Protein AF-0000000078602078 (afdb_homodimer)

Secondary structure (DSSP, 8-state):
-----------------------------------------PPPPHHHHHHHHHHHHHHHHT----S-TTGGGHHHHHHHHHHHSPTTHHHHHHHHHHH--SHHHHHHHHHHHIIIIIHHHHHHHHHTTSPPPTHHHHGGGSSSSTTSS----S-HHHHHHHHHHHTTTB-TTT-PEEHHHHHHTT--TT--EE-EEEEESS----HHHHHHHHHH-HHHHHTT--TTTTTSGGGEEEEEHHHHHHHHTTSEEEEE----S-TT-GGGTTEEEEEE-TTS-GGGGGGS-TTSEEE----GGGTTSPPPPHHHHHHHHHHHHHHHHHSHHHHHHHHHHHHHHHHHHHTT--TTS-S-HHHHHHHHHHHHHH-/-----------------------------------------PPPPHHHHHHHHHHHHHHHHT----S-TTGGGHHHHHHHHHHHSPTTHHHHHHHHHHH--SHHHHHHHHHHHIIIIIHHHHHHHHHTTSPPPTHHHHGGGSSSSTTSS----S-HHHHHHHHHHHTTTB-TTT-PEEHHHHHHTT--TT--EE-EEEEESS----HHHHHHHHHH-HHHHHTT--TTTTTSGGGEEEEEHHHHHHHHTTSEEEEE----S-TT-GGGTTEEEEEE-TTS-GGGGGGS-TTSEEE----GGGTTSPPPPHHHHHHHHHHHHHHHHHSHHHHHHHHHHHHHHHHHHHTT--TTS-S-HHHHHHHHHHHHHH-

Nearest PDB structures (foldseek):
  5go3-assembly2_B  TM=4.013E-01  e=8.119E+00  Vibrio cholerae O1 biovar El Tor str. N16961
  4u03-assembly1_A  TM=3.955E-01  e=9.983E+00  Vibrio cholerae O1 biovar El Tor str. N16961
  4u03-assembly2_B  TM=3.468E-01  e=9.263E+00  Vibrio cholerae O1 biovar El Tor str. N16961
  4u0m-assembly2_B  TM=3.435E-01  e=9.743E+00  Vibrio cholerae O1 biovar El Tor str. N16961

Solvent-accessible surface area (backbone atoms only — not comparable to full-atom values): 40020 Å² total; per-residue (Å²): 135,81,79,81,81,78,80,78,75,76,73,72,74,76,76,74,72,73,76,72,71,73,69,69,75,67,71,68,76,72,69,75,68,70,65,72,73,74,71,69,51,61,72,66,56,72,68,56,40,52,50,46,48,50,51,20,49,53,52,47,68,66,58,72,91,77,85,52,87,69,51,87,38,36,49,46,35,53,50,26,43,51,70,45,41,45,84,15,7,20,50,43,52,24,48,56,43,58,67,30,85,46,61,69,49,39,49,47,55,43,47,47,47,42,56,28,35,53,46,21,57,48,43,37,39,51,38,74,30,47,29,61,64,71,65,52,59,74,52,39,75,54,77,75,42,62,68,38,34,59,67,79,60,36,36,60,37,62,24,28,51,47,18,26,48,23,39,64,38,18,17,65,64,64,59,34,26,22,39,70,57,38,54,72,68,66,54,59,82,91,60,56,35,30,58,58,38,56,34,62,48,54,74,75,47,21,70,68,25,46,56,50,42,35,49,41,32,46,58,37,49,74,67,54,70,38,84,86,43,42,51,35,39,36,27,30,39,31,21,34,51,66,54,36,54,31,41,30,67,42,24,33,37,43,36,64,55,79,72,69,82,70,81,81,63,75,86,49,79,38,31,24,37,62,43,73,44,92,79,42,39,59,86,53,57,82,56,46,44,87,83,41,51,37,68,68,62,65,23,87,91,19,71,87,54,59,64,57,42,64,44,39,33,39,50,42,24,32,46,25,50,26,29,66,68,23,49,52,47,59,53,49,52,51,46,49,52,50,26,52,30,41,56,17,38,48,74,60,47,47,86,80,65,72,47,63,52,60,59,45,41,56,30,40,43,52,51,30,35,24,44,134,86,79,81,83,79,75,80,78,73,79,78,77,78,76,78,74,70,80,72,72,74,69,68,74,67,71,68,74,73,70,75,67,71,67,70,72,74,73,71,53,61,71,65,56,71,70,56,39,53,51,46,49,50,52,21,49,53,52,46,67,66,57,72,92,78,86,52,87,69,51,89,39,38,49,46,35,55,51,26,42,50,70,44,40,45,84,16,8,19,50,43,53,23,49,54,44,59,67,31,85,46,62,70,49,39,50,48,56,42,47,47,47,42,57,28,37,52,45,23,58,48,44,38,38,51,38,76,33,45,29,56,65,71,66,52,58,73,52,39,77,55,76,76,42,63,68,40,36,57,68,78,60,39,32,61,37,61,22,28,51,46,18,26,48,23,39,63,39,18,17,64,64,62,60,33,25,24,37,69,58,37,54,74,67,65,53,58,83,92,61,57,34,30,59,57,38,56,35,62,49,53,76,80,46,22,70,67,25,47,56,49,42,34,50,40,32,43,56,37,49,73,67,55,70,38,84,87,43,42,49,34,39,36,28,30,39,32,23,33,50,66,54,35,53,32,42,30,66,43,23,34,36,44,36,65,54,77,71,68,82,70,82,80,63,73,83,48,81,40,33,24,38,62,42,73,44,91,80,42,37,60,85,53,58,82,55,47,44,87,85,40,50,37,68,69,61,66,24,88,90,19,72,88,54,61,65,55,42,64,44,38,34,38,49,41,25,33,48,25,50,27,28,66,69,23,48,53,47,59,54,49,52,50,47,50,52,50,28,51,31,41,57,16,40,49,75,58,46,48,86,79,66,73,48,64,51,62,60,46,42,56,32,38,42,50,49,33,37,30,48

Radius of gyration: 33.33 Å; Cα contacts (8 Å, |Δi|>4): 1086; chains: 2; bounding box: 91×101×117 Å

InterPro domains:
  IPR003615 HNH nuclease [PF13391] (208-255)

Organism: Penicillium oxalicum (strain 114-2 / CGMCC 5302) (NCBI:txid933388)

pLDDT: mean 71.24, std 26.93, range [19.41, 98.25]

Structure (mmCIF, N/CA/C/O backbone):
data_AF-0000000078602078-model_v1
#
loop_
_entity.id
_entity.type
_entity.pdbx_description
1 polymer 'HNH nuclease domain-containing protein'
#
loop_
_atom_site.group_PDB
_atom_site.id
_atom_site.type_symbol
_atom_site.label_atom_id
_atom_site.label_alt_id
_atom_site.label_comp_id
_atom_site.label_asym_id
_atom_site.label_entity_id
_atom_site.label_seq_id
_atom_site.pdbx_PDB_ins_code
_atom_site.Cartn_x
_atom_site.Cartn_y
_atom_site.Cartn_z
_atom_site.occupancy
_atom_site.B_iso_or_equiv
_atom_site.auth_seq_id
_atom_site.auth_comp_id
_atom_site.auth_asym_id
_atom_site.auth_atom_id
_atom_site.pdbx_PDB_model_num
ATOM 1 N N . MET A 1 1 ? -62.125 31.766 -83.75 1 25.16 1 MET A N 1
ATOM 2 C CA . MET A 1 1 ? -61.906 30.328 -83.875 1 25.16 1 MET A CA 1
ATOM 3 C C . MET A 1 1 ? -60.531 29.969 -83.312 1 25.16 1 MET A C 1
ATOM 5 O O . MET A 1 1 ? -59.5 30.344 -83.875 1 25.16 1 MET A O 1
ATOM 9 N N . ALA A 1 2 ? -60.406 29.859 -82 1 29.45 2 ALA A N 1
ATOM 10 C CA . ALA A 1 2 ? -59.281 30.141 -81.062 1 29.45 2 ALA A CA 1
ATOM 11 C C . ALA A 1 2 ? -58.281 28.969 -81.062 1 29.45 2 ALA A C 1
ATOM 13 O O . ALA A 1 2 ? -58.688 27.812 -80.938 1 29.45 2 ALA A O 1
ATOM 14 N N . PRO A 1 3 ? -57.125 29.078 -81.812 1 31.28 3 PRO A N 1
ATOM 15 C CA . PRO A 1 3 ? -56.344 27.906 -82.188 1 31.28 3 PRO A CA 1
ATOM 16 C C . PRO A 1 3 ? -55.719 27.156 -81.062 1 31.28 3 PRO A C 1
ATOM 18 O O . PRO A 1 3 ? -55.375 27.766 -80 1 31.28 3 PRO A O 1
ATOM 21 N N . PRO A 1 4 ? -56 25.781 -80.812 1 28.52 4 PRO A N 1
ATOM 22 C CA . PRO A 1 4 ? -55.812 24.969 -79.562 1 28.52 4 PRO A CA 1
ATOM 23 C C . PRO A 1 4 ? -54.344 24.641 -79.312 1 28.52 4 PRO A C 1
ATOM 25 O O . PRO A 1 4 ? -53.594 24.297 -80.188 1 28.52 4 PRO A O 1
ATOM 28 N N . LYS A 1 5 ? -53.75 25.5 -78.5 1 25.48 5 LYS A N 1
ATOM 29 C CA . LYS A 1 5 ? -52.312 25.531 -78.25 1 25.48 5 LYS A CA 1
ATOM 30 C C . LYS A 1 5 ? -51.781 24.141 -77.875 1 25.48 5 LYS A C 1
ATOM 32 O O . LYS A 1 5 ? -52.406 23.422 -77.062 1 25.48 5 LYS A O 1
ATOM 37 N N . ARG A 1 6 ? -50.844 23.562 -78.625 1 21.42 6 ARG A N 1
ATOM 38 C CA . ARG A 1 6 ? -50.125 22.312 -78.812 1 21.42 6 ARG A CA 1
ATOM 39 C C . ARG A 1 6 ? -49.344 21.906 -77.562 1 21.42 6 ARG A C 1
ATOM 41 O O . ARG A 1 6 ? -48.594 22.703 -77 1 21.42 6 ARG A O 1
ATOM 48 N N . ARG A 1 7 ? -49.812 20.906 -76.75 1 21.89 7 ARG A N 1
ATOM 49 C CA . ARG A 1 7 ? -49.406 20.328 -75.5 1 21.89 7 ARG A CA 1
ATOM 50 C C . ARG A 1 7 ? -48 19.734 -75.562 1 21.89 7 ARG A C 1
ATOM 52 O O . ARG A 1 7 ? -47.719 18.891 -76.375 1 21.89 7 ARG A O 1
ATOM 59 N N . ALA A 1 8 ? -46.938 20.656 -75.375 1 23.25 8 ALA A N 1
ATOM 60 C CA . ALA A 1 8 ? -45.531 20.375 -75.562 1 23.25 8 ALA A CA 1
ATOM 61 C C . ALA A 1 8 ? -45.125 19.094 -74.812 1 23.25 8 ALA A C 1
ATOM 63 O O . ALA A 1 8 ? -45.375 18.969 -73.625 1 23.25 8 ALA A O 1
ATOM 64 N N . SER A 1 9 ? -45.125 17.859 -75.375 1 21.34 9 SER A N 1
ATOM 65 C CA . SER A 1 9 ? -44.969 16.469 -74.938 1 21.34 9 SER A CA 1
ATOM 66 C C . SER A 1 9 ? -43.562 16.25 -74.375 1 21.34 9 SER A C 1
ATOM 68 O O . SER A 1 9 ? -42.781 15.445 -74.875 1 21.34 9 SER A O 1
ATOM 70 N N . SER A 1 10 ? -43.094 17.25 -73.562 1 23.72 10 SER A N 1
ATOM 71 C CA . SER A 1 10 ? -41.656 17.156 -73.25 1 23.72 10 SER A CA 1
ATOM 72 C C . SER A 1 10 ? -41.281 15.781 -72.75 1 23.72 10 SER A C 1
ATOM 74 O O . SER A 1 10 ? -41.938 15.281 -71.812 1 23.72 10 SER A O 1
ATOM 76 N N . LEU A 1 11 ? -40.844 14.945 -73.562 1 22.59 11 LEU A N 1
ATOM 77 C CA . LEU A 1 11 ? -40.375 13.57 -73.438 1 22.59 11 LEU A CA 1
ATOM 78 C C . LEU A 1 11 ? -39.406 13.414 -72.25 1 22.59 11 LEU A C 1
ATOM 80 O O . LEU A 1 11 ? -38.438 14.156 -72.125 1 22.59 11 LEU A O 1
ATOM 84 N N . ALA A 1 12 ? -39.969 13.047 -71.125 1 25.66 12 ALA A N 1
ATOM 85 C CA . ALA A 1 12 ? -39.406 12.797 -69.812 1 25.66 12 ALA A CA 1
ATOM 86 C C . ALA A 1 12 ? -38.25 11.82 -69.875 1 25.66 12 ALA A C 1
ATOM 88 O O . ALA A 1 12 ? -38.344 10.75 -70.5 1 25.66 12 ALA A O 1
ATOM 89 N N . PRO A 1 13 ? -37 12.359 -70.125 1 25.62 13 PRO A N 1
ATOM 90 C CA . PRO A 1 13 ? -35.938 11.398 -70.438 1 25.62 13 PRO A CA 1
ATOM 91 C C . PRO A 1 13 ? -35.938 10.188 -69.562 1 25.62 13 PRO A C 1
ATOM 93 O O 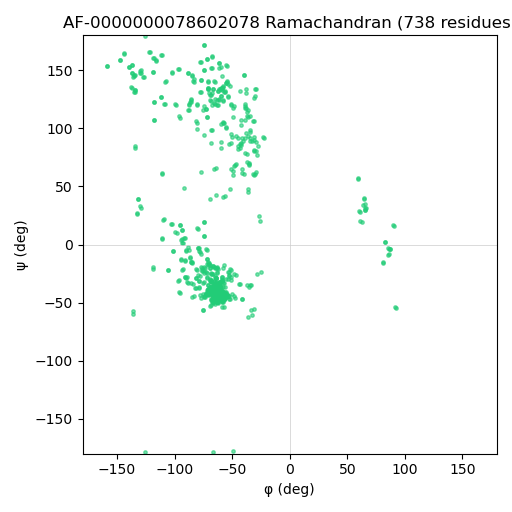. PRO A 1 13 ? -36.438 10.266 -68.438 1 25.62 13 PRO A O 1
ATOM 96 N N . PRO A 1 14 ? -35.844 9.008 -70.125 1 23.95 14 PRO A N 1
ATOM 97 C CA . PRO A 1 14 ? -36 7.684 -69.5 1 23.95 14 PRO A CA 1
ATOM 98 C C . PRO A 1 14 ? -35.156 7.492 -68.25 1 23.95 14 PRO A C 1
ATOM 100 O O . PRO A 1 14 ? -34.125 8.156 -68.062 1 23.95 14 PRO A O 1
ATOM 103 N N . LEU A 1 15 ? -35.812 7.223 -67.188 1 25.17 15 LEU A N 1
ATOM 104 C CA . LEU A 1 15 ? -35.375 6.902 -65.812 1 25.17 15 LEU A CA 1
ATOM 105 C C . LEU A 1 15 ? -34.312 5.824 -65.812 1 25.17 15 LEU A C 1
ATOM 107 O O . LEU A 1 15 ? -34.531 4.699 -66.25 1 25.17 15 LEU A O 1
ATOM 111 N N . ARG A 1 16 ? -33.188 6.195 -66.438 1 20.62 16 ARG A N 1
ATOM 112 C CA . ARG A 1 16 ? -32.188 5.129 -66.5 1 20.62 16 ARG A CA 1
ATOM 113 C C . ARG A 1 16 ? -32.188 4.309 -65.188 1 20.62 16 ARG A C 1
ATOM 115 O O . ARG A 1 16 ? -32.031 4.855 -64.125 1 20.62 16 ARG A O 1
ATOM 122 N N . ARG A 1 17 ? -32.875 3.23 -65.188 1 20.97 17 ARG A N 1
ATOM 123 C CA . ARG A 1 17 ? -32.969 2.227 -64.125 1 20.97 17 ARG A CA 1
ATOM 124 C C . ARG A 1 17 ? -31.594 1.78 -63.656 1 20.97 17 ARG A C 1
ATOM 126 O O . ARG A 1 17 ? -30.797 1.249 -64.438 1 20.97 17 ARG A O 1
ATOM 133 N N . SER A 1 18 ? -30.828 2.67 -63.062 1 23.03 18 SER A N 1
ATOM 134 C CA . SER A 1 18 ? -29.516 2.223 -62.656 1 23.03 18 SER A CA 1
ATOM 135 C C . SER A 1 18 ? -29.562 0.832 -62.031 1 23.03 18 SER A C 1
ATOM 137 O O . SER A 1 18 ? -30.469 0.529 -61.25 1 23.03 18 SER A O 1
ATOM 139 N N . ARG A 1 19 ? -29.156 -0.185 -62.781 1 24.73 19 ARG A N 1
ATOM 140 C CA . ARG A 1 19 ? -29.016 -1.59 -62.406 1 24.73 19 ARG A CA 1
ATOM 141 C C . ARG A 1 19 ? -28.469 -1.731 -61 1 24.7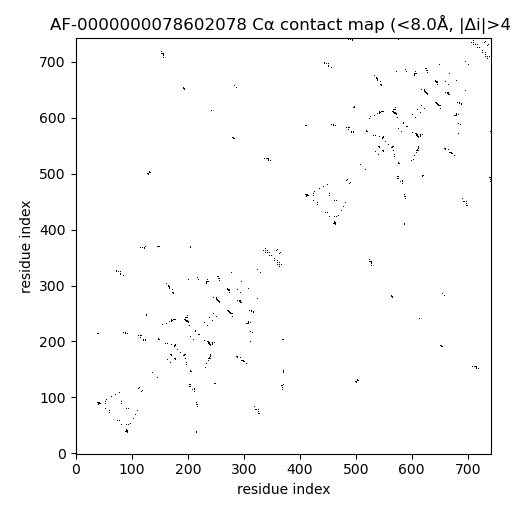3 19 ARG A C 1
ATOM 143 O O . ARG A 1 19 ? -27.375 -1.236 -60.688 1 24.73 19 ARG A O 1
ATOM 150 N N . ARG A 1 20 ? -29.359 -1.807 -60.062 1 22.91 20 ARG A N 1
ATOM 151 C CA . ARG A 1 20 ? -29.125 -2.219 -58.688 1 22.91 20 ARG A CA 1
ATOM 152 C C . ARG A 1 20 ? -28.188 -3.41 -58.625 1 22.91 20 ARG A C 1
ATOM 154 O O . ARG A 1 20 ? -28.516 -4.508 -59.062 1 22.91 20 ARG A O 1
ATOM 161 N N . LEU A 1 21 ? -26.906 -3.197 -59.062 1 25.98 21 LEU A N 1
ATOM 162 C CA . LEU A 1 21 ? -25.984 -4.316 -58.938 1 25.98 21 LEU A CA 1
ATOM 163 C C . LEU A 1 21 ? -26.266 -5.117 -57.656 1 25.98 21 LEU A C 1
ATOM 165 O O . LEU A 1 21 ? -26.406 -4.543 -56.562 1 25.98 21 LEU A O 1
ATOM 169 N N . GLN A 1 22 ? -27.062 -6.121 -57.812 1 24.55 22 GLN A N 1
ATOM 170 C CA . GLN A 1 22 ? -27.328 -7.121 -56.781 1 24.55 22 GLN A CA 1
ATOM 171 C C . GLN A 1 22 ? -26.047 -7.473 -56.031 1 24.55 22 GLN A C 1
ATOM 173 O O . GLN A 1 22 ? -25.109 -8.016 -56.594 1 24.55 22 GLN A O 1
ATOM 178 N N . GLU A 1 23 ? -25.484 -6.445 -55.406 1 28.34 23 GLU A N 1
ATOM 179 C CA . GLU A 1 23 ? -24.297 -6.859 -54.625 1 28.34 23 GLU A CA 1
ATOM 180 C C . GLU A 1 23 ? -24.547 -8.18 -53.906 1 28.34 23 GLU A C 1
ATOM 182 O O . GLU A 1 23 ? -25.547 -8.328 -53.219 1 28.34 23 GLU A O 1
ATOM 187 N N . THR A 1 24 ? -24.188 -9.297 -54.562 1 28.84 24 THR A N 1
ATOM 188 C CA . THR A 1 24 ? -24.219 -10.617 -53.938 1 28.84 24 THR A CA 1
ATOM 189 C C . THR A 1 24 ? -23.812 -10.539 -52.469 1 28.84 24 THR A C 1
ATOM 191 O O . THR A 1 24 ? -22.828 -9.891 -52.125 1 28.84 24 THR A O 1
ATOM 194 N N . PRO A 1 25 ? -24.828 -10.75 -51.594 1 29.7 25 PRO A N 1
ATOM 195 C CA . PRO A 1 25 ? -24.484 -10.695 -50.188 1 29.7 25 PRO A CA 1
ATOM 196 C C . PRO A 1 25 ? -23.188 -11.422 -49.844 1 29.7 25 PRO A C 1
ATOM 198 O O . PRO A 1 25 ? -22.984 -12.555 -50.281 1 29.7 25 PRO A O 1
ATOM 201 N N . GLN A 1 26 ? -22.031 -10.773 -50.031 1 31.09 26 GLN A N 1
ATOM 202 C CA . GLN A 1 26 ? -20.828 -11.484 -49.594 1 31.09 26 GLN A CA 1
ATOM 203 C C . GLN A 1 26 ? -21.109 -12.312 -48.344 1 31.09 26 GLN A C 1
ATOM 205 O O . GLN A 1 26 ? -21.859 -11.875 -47.469 1 31.09 26 GLN A O 1
ATOM 210 N N . PRO A 1 27 ? -21.094 -13.688 -48.562 1 31.02 27 PRO A N 1
ATOM 211 C CA . PRO A 1 27 ? -21.406 -14.453 -47.344 1 31.02 27 PRO A CA 1
ATOM 212 C C . PRO A 1 27 ? -20.781 -13.859 -46.094 1 31.02 27 PRO A C 1
ATOM 214 O O . PRO A 1 27 ? -19.781 -13.148 -46.156 1 31.02 27 PRO A O 1
ATOM 217 N N . PRO A 1 28 ? -21.641 -13.508 -45.125 1 30.27 28 PRO A N 1
ATOM 218 C CA . PRO A 1 28 ? -21.047 -12.906 -43.906 1 30.27 28 PRO A CA 1
ATOM 219 C C . PRO A 1 28 ? -19.703 -13.539 -43.562 1 30.27 28 PRO A C 1
ATOM 221 O O . PRO A 1 28 ? -19.438 -14.688 -43.906 1 30.27 28 PRO A O 1
ATOM 224 N N . PRO A 1 29 ? -18.641 -12.719 -43.625 1 28.22 29 PRO A N 1
ATOM 225 C CA . PRO A 1 29 ? -17.375 -13.367 -43.25 1 28.22 29 PRO A CA 1
ATOM 226 C C . PRO A 1 29 ? -17.578 -14.461 -42.188 1 28.22 29 PRO A C 1
ATOM 228 O O . PRO A 1 29 ? -18.469 -14.352 -41.344 1 28.22 29 PRO A O 1
ATOM 231 N N . GLN A 1 30 ? -17.469 -15.711 -42.625 1 26.81 30 GLN A N 1
ATOM 232 C CA . GLN A 1 30 ? -17.406 -16.797 -41.688 1 26.81 30 GLN A CA 1
ATOM 233 C C . GLN A 1 30 ? -16.734 -16.359 -40.375 1 26.81 30 GLN A C 1
ATOM 235 O O . GLN A 1 30 ? -15.617 -15.828 -40.406 1 26.81 30 GLN A O 1
ATOM 240 N N . GLN A 1 31 ? -17.531 -15.906 -39.531 1 26.69 31 GLN A N 1
ATOM 241 C CA . GLN A 1 31 ? -17.016 -15.766 -38.188 1 26.69 31 GLN A CA 1
ATOM 242 C C . GLN A 1 31 ? -16.047 -16.891 -37.844 1 26.69 31 GLN A C 1
ATOM 244 O O . GLN A 1 31 ? -16.422 -18.062 -37.812 1 26.69 31 GLN A O 1
ATOM 249 N N . LEU A 1 32 ? -14.883 -16.844 -38.5 1 27.38 32 LEU A N 1
ATOM 250 C CA . LEU A 1 32 ? -13.891 -17.75 -37.938 1 27.38 32 LEU A CA 1
ATOM 251 C C . LEU A 1 32 ? -14.094 -17.938 -36.438 1 27.38 32 LEU A C 1
ATOM 253 O O . LEU A 1 32 ? -13.828 -17.016 -35.656 1 27.38 32 LEU A O 1
ATOM 257 N N . GLY A 1 33 ? -15.211 -18.438 -36.094 1 27.08 33 GLY A N 1
ATOM 258 C CA . GLY A 1 33 ? -15.32 -19.047 -34.75 1 27.08 33 GLY A CA 1
ATOM 259 C C . GLY A 1 33 ? -14.055 -19.766 -34.344 1 27.08 33 GLY A C 1
ATOM 260 O O . GLY A 1 33 ? -13.844 -20.922 -34.719 1 27.08 33 GLY A O 1
ATOM 261 N N . ARG A 1 34 ? -12.93 -19.125 -34.562 1 30.48 34 ARG A N 1
ATOM 262 C CA . ARG A 1 34 ? -11.742 -19.797 -34.031 1 30.48 34 ARG A CA 1
ATOM 263 C C . ARG A 1 34 ? -12.039 -20.5 -32.719 1 30.48 34 ARG A C 1
ATOM 265 O O . ARG A 1 34 ? -12.281 -19.859 -31.703 1 30.48 34 ARG A O 1
ATOM 272 N N . GLY A 1 35 ? -12.805 -21.547 -32.812 1 28.14 35 GLY A N 1
ATOM 273 C CA . GLY A 1 35 ? -12.875 -22.484 -31.703 1 28.14 35 GLY A CA 1
ATOM 274 C C . GLY A 1 35 ? -11.594 -22.531 -30.891 1 28.14 35 GLY A C 1
ATOM 275 O O . GLY A 1 35 ? -10.5 -22.672 -31.453 1 28.14 35 GLY A O 1
ATOM 276 N N . LEU A 1 36 ? -11.492 -21.688 -29.922 1 32.31 36 LEU A N 1
ATOM 277 C CA . LEU A 1 36 ? -10.469 -21.906 -28.922 1 32.31 36 LEU A CA 1
ATOM 278 C C . LEU A 1 36 ? -10.156 -23.391 -28.781 1 32.31 36 LEU A C 1
ATOM 280 O O . LEU A 1 36 ? -11.047 -24.203 -28.516 1 32.31 36 LEU A O 1
ATOM 284 N N . SER A 1 37 ? -9.414 -23.984 -29.672 1 31.77 37 SER A N 1
ATOM 285 C CA . SER A 1 37 ? -8.961 -25.359 -29.469 1 31.77 37 SER A CA 1
ATOM 286 C C . SER A 1 37 ? -8.945 -25.734 -27.984 1 31.77 37 SER A C 1
ATOM 288 O O . SER A 1 37 ? -8.375 -25 -27.172 1 31.77 37 SER A O 1
ATOM 290 N N . ILE A 1 38 ? -9.961 -26.297 -27.438 1 37.53 38 ILE A N 1
ATOM 291 C CA . ILE A 1 38 ? -10.062 -26.953 -26.141 1 37.53 38 ILE A CA 1
ATOM 292 C C . ILE A 1 38 ? -8.734 -27.594 -25.766 1 37.53 38 ILE A C 1
ATOM 294 O O . ILE A 1 38 ? -8.32 -28.578 -26.391 1 37.53 38 ILE A O 1
ATOM 298 N N . MET A 1 39 ? -7.691 -26.922 -25.656 1 40.38 39 MET A N 1
ATOM 299 C CA . MET A 1 39 ? -6.488 -27.562 -25.109 1 40.38 39 MET A CA 1
ATOM 300 C C . MET A 1 39 ? -6.848 -28.641 -24.094 1 40.38 39 MET A C 1
ATOM 302 O O . MET A 1 39 ? -7.609 -28.391 -23.156 1 40.38 39 MET A O 1
ATOM 306 N N . SER A 1 40 ? -6.984 -29.844 -24.469 1 44.31 40 SER A N 1
ATOM 307 C CA . SER A 1 40 ? -7.316 -31.047 -23.703 1 44.31 40 SER A CA 1
ATOM 308 C C . SER A 1 40 ? -6.645 -31.047 -22.344 1 44.31 40 SER A C 1
ATOM 310 O O . SER A 1 40 ? -5.418 -30.969 -22.25 1 44.31 40 SER A O 1
ATOM 312 N N . THR A 1 41 ? -7.078 -30.391 -21.375 1 55.75 41 THR A N 1
ATOM 313 C CA . THR A 1 41 ? -6.68 -30.531 -19.969 1 55.75 41 THR A CA 1
ATOM 314 C C . THR A 1 41 ? -6.918 -31.953 -19.484 1 55.75 41 THR A C 1
ATOM 316 O O . THR A 1 41 ? -7.457 -32.156 -18.406 1 55.75 41 THR A O 1
ATOM 319 N N . ASP A 1 42 ? -6.625 -33.062 -20.312 1 59.06 42 ASP A N 1
ATOM 320 C CA . ASP A 1 42 ? -6.863 -34.469 -19.922 1 59.06 42 ASP A CA 1
ATOM 321 C C . ASP A 1 42 ? -5.965 -34.875 -18.766 1 59.06 42 ASP A C 1
ATOM 323 O O . ASP A 1 42 ? -4.762 -34.594 -18.781 1 59.06 42 ASP A O 1
ATOM 327 N N . THR A 1 43 ? -6.539 -35.312 -17.656 1 69.12 43 THR A N 1
ATOM 328 C CA . THR A 1 43 ? -5.852 -35.875 -16.516 1 69.12 43 THR A CA 1
ATOM 329 C C . THR A 1 43 ? -5.289 -37.25 -16.859 1 69.12 43 THR A C 1
ATOM 331 O O . THR A 1 43 ? -5.855 -37.969 -17.688 1 69.12 43 THR A O 1
ATOM 334 N N . GLU A 1 44 ? -4.059 -37.469 -16.578 1 74.69 44 GLU A N 1
ATOM 335 C CA . GLU A 1 44 ? -3.416 -38.75 -16.797 1 74.69 44 GLU A CA 1
ATOM 336 C C . GLU A 1 44 ? -3.406 -39.594 -15.508 1 74.69 44 GLU A C 1
ATOM 338 O O . GLU A 1 44 ? -3.504 -39.031 -14.414 1 74.69 44 GLU A O 1
ATOM 343 N N . THR A 1 45 ? -3.42 -40.875 -15.672 1 83.25 45 THR A N 1
ATOM 344 C CA . THR A 1 45 ? -3.195 -41.75 -14.523 1 83.25 45 THR A CA 1
ATOM 345 C C . THR A 1 45 ? -1.884 -41.406 -13.828 1 83.25 45 THR A C 1
ATOM 347 O O . THR A 1 45 ? -0.984 -40.844 -14.438 1 83.25 45 THR A O 1
ATOM 350 N N . PRO A 1 46 ? -1.837 -41.719 -12.586 1 86.31 46 PRO A N 1
ATOM 351 C CA . PRO A 1 46 ? -0.621 -41.406 -11.836 1 86.31 46 PRO A CA 1
ATOM 352 C C . PRO A 1 46 ? 0.639 -41.969 -12.477 1 86.31 46 PRO A C 1
ATOM 354 O O . PRO A 1 46 ? 1.695 -41.344 -12.453 1 86.31 46 PRO A O 1
ATOM 357 N N . GLU A 1 47 ? 0.589 -43.156 -12.945 1 87.06 47 GLU A N 1
ATOM 358 C CA . GLU A 1 47 ? 1.75 -43.781 -13.586 1 87.06 47 GLU A CA 1
ATOM 359 C C . GLU A 1 47 ? 2.131 -43.031 -14.867 1 87.06 47 GLU A C 1
ATOM 361 O O . GLU A 1 47 ? 3.311 -42.781 -15.117 1 87.06 47 GLU A O 1
ATOM 366 N N . LYS A 1 48 ? 1.167 -42.75 -15.656 1 92.25 48 LYS A N 1
ATOM 367 C CA . LYS A 1 48 ? 1.407 -42 -16.891 1 92.25 48 LYS A CA 1
ATOM 368 C C . LYS A 1 48 ? 1.959 -40.625 -16.609 1 92.25 48 LYS A C 1
ATOM 370 O O . LYS A 1 48 ? 2.822 -40.125 -17.344 1 92.25 48 LYS A O 1
ATOM 375 N N . TRP A 1 49 ? 1.477 -40.062 -15.523 1 94.19 49 TRP A N 1
ATOM 376 C CA . TRP A 1 49 ? 1.961 -38.719 -15.141 1 94.19 49 TRP A CA 1
ATOM 377 C C . TRP A 1 49 ? 3.438 -38.781 -14.758 1 94.19 49 TRP A C 1
ATOM 379 O O . TRP A 1 49 ? 4.223 -37.938 -15.18 1 94.19 49 TRP A O 1
ATOM 389 N N . LYS A 1 50 ? 3.824 -39.75 -13.984 1 95.06 50 LYS A N 1
ATOM 390 C CA . LYS A 1 50 ? 5.219 -39.906 -13.57 1 95.06 50 LYS A CA 1
ATOM 391 C C . LYS A 1 50 ? 6.145 -40 -14.781 1 95.06 50 LYS A C 1
ATOM 393 O O . LYS A 1 50 ? 7.207 -39.375 -14.805 1 95.06 50 LYS A O 1
ATOM 398 N N . THR A 1 51 ? 5.672 -40.75 -15.711 1 95.81 51 THR A N 1
ATOM 399 C CA . THR A 1 51 ? 6.457 -40.906 -16.922 1 95.81 51 THR A CA 1
ATOM 400 C C . THR A 1 51 ? 6.527 -39.594 -17.703 1 95.81 51 THR A C 1
ATOM 402 O O . THR A 1 51 ? 7.602 -39.188 -18.172 1 95.81 51 THR A O 1
ATOM 405 N N . LEU A 1 52 ? 5.348 -39.031 -17.875 1 96.25 52 LEU A N 1
ATOM 406 C CA . LEU A 1 52 ? 5.262 -37.75 -18.594 1 96.25 52 LEU A CA 1
ATOM 407 C C . LEU A 1 52 ? 6.125 -36.688 -17.938 1 96.25 52 LEU A C 1
ATOM 409 O O . LEU A 1 52 ? 6.867 -35.969 -18.609 1 96.25 52 LEU A O 1
ATOM 413 N N . ALA A 1 53 ? 6.035 -36.562 -16.641 1 97.44 53 ALA A N 1
ATOM 414 C CA . ALA A 1 53 ? 6.793 -35.594 -15.867 1 97.44 53 ALA A CA 1
ATOM 415 C C . ALA A 1 53 ? 8.289 -35.875 -15.945 1 97.44 53 ALA A C 1
ATOM 417 O O . ALA A 1 53 ? 9.102 -34.938 -16.078 1 97.44 53 ALA A O 1
ATOM 418 N N . GLY A 1 54 ? 8.633 -37.125 -15.789 1 97.31 54 GLY A N 1
ATOM 419 C CA . GLY A 1 54 ? 10.023 -37.531 -15.898 1 97.31 54 GLY A CA 1
ATOM 420 C C . GLY A 1 54 ? 10.648 -37.156 -17.234 1 97.31 54 GLY A C 1
ATOM 421 O O . GLY A 1 54 ? 11.766 -36.625 -17.281 1 97.31 54 GLY A O 1
ATOM 422 N N . ALA A 1 55 ? 9.938 -37.438 -18.281 1 97.56 55 ALA A N 1
ATOM 423 C CA . ALA A 1 55 ? 10.414 -37.125 -19.625 1 97.56 55 ALA A CA 1
ATOM 424 C C . ALA A 1 55 ? 10.594 -35.594 -19.781 1 97.56 55 ALA A C 1
ATOM 426 O O . ALA A 1 55 ? 11.555 -35.156 -20.406 1 97.56 55 ALA A O 1
ATOM 427 N N . ALA A 1 56 ? 9.648 -34.844 -19.266 1 98 56 ALA A N 1
ATOM 428 C CA . ALA A 1 56 ? 9.727 -33.375 -19.344 1 98 56 ALA A CA 1
ATOM 429 C C . ALA A 1 56 ? 10.953 -32.844 -18.609 1 98 56 ALA A C 1
ATOM 431 O O . ALA A 1 56 ? 11.656 -31.969 -19.094 1 98 56 ALA A O 1
ATOM 432 N N . LYS A 1 57 ? 11.227 -33.406 -17.438 1 97.75 57 LYS A N 1
ATOM 433 C CA . LYS A 1 57 ? 12.375 -32.969 -16.641 1 97.75 57 LYS A CA 1
ATOM 434 C C . LYS A 1 57 ? 13.688 -33.312 -17.344 1 97.75 57 LYS A C 1
ATOM 436 O O . LYS A 1 57 ? 14.641 -32.531 -17.281 1 97.75 57 LYS A O 1
ATOM 441 N N . VAL A 1 58 ? 13.719 -34.438 -17.969 1 97.69 58 VAL A N 1
ATOM 442 C CA . VAL A 1 58 ? 14.906 -34.812 -18.734 1 97.69 58 VAL A CA 1
ATOM 443 C C . VAL A 1 58 ? 15.109 -33.844 -19.891 1 97.69 58 VAL A C 1
ATOM 445 O O . VAL A 1 58 ? 16.234 -33.406 -20.141 1 97.69 58 VAL A O 1
ATOM 448 N N . ARG A 1 59 ? 14.008 -33.562 -20.562 1 97.75 59 ARG A N 1
ATOM 449 C CA . ARG A 1 59 ? 14.086 -32.625 -21.688 1 97.75 59 ARG A CA 1
ATOM 450 C C . ARG A 1 59 ? 14.586 -31.266 -21.203 1 97.75 59 ARG A C 1
ATOM 452 O O . ARG A 1 59 ? 15.422 -30.641 -21.875 1 97.75 59 ARG A O 1
ATOM 459 N N . THR A 1 60 ? 14.07 -30.781 -20.125 1 97.81 60 THR A N 1
ATOM 460 C CA . THR A 1 60 ? 14.461 -29.484 -19.547 1 97.81 60 THR A CA 1
ATOM 461 C C . THR A 1 60 ? 15.93 -29.5 -19.141 1 97.81 60 THR A C 1
ATOM 463 O O . THR A 1 60 ? 16.641 -28.531 -19.359 1 97.81 60 THR A O 1
ATOM 466 N N . ALA A 1 61 ? 16.391 -30.609 -18.625 1 97.19 61 ALA A N 1
ATOM 467 C CA . ALA A 1 61 ? 17.766 -30.734 -18.141 1 97.19 61 ALA A CA 1
ATOM 468 C C . ALA A 1 61 ? 18.766 -30.672 -19.297 1 97.19 61 ALA A C 1
ATOM 470 O O . ALA A 1 61 ? 19.906 -30.234 -19.109 1 97.19 61 ALA A O 1
ATOM 471 N N . ARG A 1 62 ? 18.375 -31 -20.484 1 96.69 62 ARG A N 1
ATOM 472 C CA . ARG A 1 62 ? 19.25 -31.078 -21.641 1 96.69 62 ARG A CA 1
ATOM 473 C C . ARG A 1 62 ? 19.344 -29.719 -22.344 1 96.69 62 ARG A C 1
ATOM 475 O O . ARG A 1 62 ? 20.062 -29.578 -23.328 1 96.69 62 ARG A O 1
ATOM 482 N N . TYR A 1 63 ? 18.625 -28.797 -21.828 1 97.31 63 TYR A N 1
ATOM 483 C CA . TYR A 1 63 ? 18.625 -27.469 -22.453 1 97.31 63 TYR A CA 1
ATOM 484 C C . TYR A 1 63 ? 20.047 -26.891 -22.484 1 97.31 63 TYR A C 1
ATOM 486 O O . TYR A 1 63 ? 20.75 -26.922 -21.469 1 97.31 63 TYR A O 1
ATOM 494 N N . ARG A 1 64 ? 20.5 -26.359 -23.609 1 95.81 64 ARG A N 1
ATOM 495 C CA . ARG A 1 64 ? 21.797 -25.719 -23.781 1 95.81 64 ARG A CA 1
ATOM 496 C C . ARG A 1 64 ? 21.641 -24.203 -23.953 1 95.81 64 ARG A C 1
ATOM 498 O O . ARG A 1 64 ? 21.031 -23.75 -24.922 1 95.81 64 ARG A O 1
ATOM 505 N N . PRO A 1 65 ? 22.219 -23.453 -23.125 1 92.06 65 PRO A N 1
ATOM 506 C CA . PRO A 1 65 ? 22.078 -22 -23.188 1 92.06 65 PRO A CA 1
ATOM 507 C C . PRO A 1 65 ? 22.719 -21.406 -24.453 1 92.06 65 PRO A C 1
ATOM 509 O O . PRO A 1 65 ? 23.781 -21.859 -24.875 1 92.06 65 PRO A O 1
ATOM 512 N N . GLU A 1 66 ? 22.078 -20.5 -25.188 1 92.25 66 GLU A N 1
ATOM 513 C CA . GLU A 1 66 ? 22.531 -19.766 -26.359 1 92.25 66 GLU A CA 1
ATOM 514 C C . GLU A 1 66 ? 22.281 -18.266 -26.219 1 92.25 66 GLU A C 1
ATOM 516 O O . GLU A 1 66 ? 21.906 -17.594 -27.172 1 92.25 66 GLU A O 1
ATOM 521 N N . LYS A 1 67 ? 22.344 -17.703 -25.078 1 89.12 67 LYS A N 1
ATOM 522 C CA . LYS A 1 67 ? 22.188 -16.281 -24.766 1 89.12 67 LYS A CA 1
ATOM 523 C C . LYS A 1 67 ? 20.781 -15.797 -25.109 1 89.12 67 LYS A C 1
ATOM 525 O O . LYS A 1 67 ? 20.609 -14.711 -25.656 1 89.12 67 LYS A O 1
ATOM 530 N N . ARG A 1 68 ? 19.828 -16.656 -24.938 1 85.25 68 ARG A N 1
ATOM 531 C CA . ARG A 1 68 ? 18.438 -16.281 -25.125 1 85.25 68 ARG A CA 1
ATOM 532 C C . ARG A 1 68 ? 17.922 -15.477 -23.938 1 85.25 68 ARG A C 1
ATOM 534 O O . ARG A 1 68 ? 18.484 -15.539 -22.844 1 85.25 68 ARG A O 1
ATOM 541 N N . PRO A 1 69 ? 16.875 -14.68 -24.141 1 81.25 69 PRO A N 1
ATOM 542 C CA . PRO A 1 69 ? 16.328 -13.867 -23.047 1 81.25 69 PRO A CA 1
ATOM 543 C C . PRO A 1 69 ? 15.883 -14.703 -21.844 1 81.25 69 PRO A C 1
ATOM 545 O O . PRO A 1 69 ? 15.109 -15.648 -22.016 1 81.25 69 PRO A O 1
ATOM 548 N N . HIS A 1 70 ? 16.422 -14.398 -20.734 1 84.69 70 HIS A N 1
ATOM 549 C CA . HIS A 1 70 ? 16.016 -14.961 -19.453 1 84.69 70 HIS A CA 1
ATOM 550 C C . HIS A 1 70 ? 16.25 -16.469 -19.406 1 84.69 70 HIS A C 1
ATOM 552 O O . HIS A 1 70 ? 15.594 -17.188 -18.656 1 84.69 70 HIS A O 1
ATOM 558 N N . GLU A 1 71 ? 17.078 -16.984 -20.25 1 91.62 71 GLU A N 1
ATOM 559 C CA . GLU A 1 71 ? 17.25 -18.422 -20.375 1 91.62 71 GLU A CA 1
ATOM 560 C C . GLU A 1 71 ? 17.797 -19.031 -19.094 1 91.62 71 GLU A C 1
ATOM 562 O O . GLU A 1 71 ? 17.641 -20.234 -18.859 1 91.62 71 GLU A O 1
ATOM 567 N N . ASN A 1 72 ? 18.438 -18.203 -18.156 1 92.12 72 ASN A N 1
ATOM 568 C CA . ASN A 1 72 ? 18.922 -18.719 -16.875 1 92.12 72 ASN A CA 1
ATOM 569 C C . ASN A 1 72 ? 17.766 -19.172 -15.977 1 92.12 72 ASN A C 1
ATOM 571 O O . ASN A 1 72 ? 17.984 -19.953 -15.039 1 92.12 72 ASN A O 1
ATOM 575 N N . LEU A 1 73 ? 16.562 -18.688 -16.281 1 94 73 LEU A N 1
ATOM 576 C CA . LEU A 1 73 ? 15.383 -19.016 -15.477 1 94 73 LEU A CA 1
ATOM 577 C C . LEU A 1 73 ? 14.633 -20.203 -16.078 1 94 73 LEU A C 1
ATOM 579 O O . LEU A 1 73 ? 13.734 -20.766 -15.445 1 94 73 LEU A O 1
ATOM 583 N N . LEU A 1 74 ? 14.961 -20.578 -17.297 1 96 74 LEU A N 1
ATOM 584 C CA . LEU A 1 74 ? 14.172 -21.531 -18.062 1 96 74 LEU A CA 1
ATOM 585 C C . LEU A 1 74 ? 14.055 -22.859 -17.328 1 96 74 LEU A C 1
ATOM 587 O O . LEU A 1 74 ? 12.945 -23.312 -17.031 1 96 74 LEU A O 1
ATOM 591 N N . GLN A 1 75 ? 15.172 -23.5 -16.906 1 97.75 75 GLN A N 1
ATOM 592 C CA . GLN A 1 75 ? 15.156 -24.828 -16.328 1 97.75 75 GLN A CA 1
ATOM 593 C C . GLN A 1 75 ? 14.445 -24.844 -14.977 1 97.75 75 GLN A C 1
ATOM 595 O O . GLN A 1 75 ? 13.492 -25.594 -14.773 1 97.75 75 GLN A O 1
ATOM 600 N N . PRO A 1 76 ? 14.859 -23.891 -14.109 1 97.25 76 PRO A N 1
ATOM 601 C CA . PRO A 1 76 ? 14.156 -23.922 -12.828 1 97.25 76 PRO A CA 1
ATOM 602 C C . PRO A 1 76 ? 12.68 -23.578 -12.961 1 97.25 76 PRO A C 1
ATOM 604 O O . PRO A 1 76 ? 11.852 -24.078 -12.195 1 97.25 76 PRO A O 1
ATOM 607 N N . SER A 1 77 ? 12.328 -22.734 -13.875 1 97.44 77 SER A N 1
ATOM 608 C CA . SER A 1 77 ? 10.938 -22.344 -14.062 1 97.44 77 SER A CA 1
ATOM 609 C C . SER A 1 77 ? 10.102 -23.5 -14.594 1 97.44 77 SER A C 1
ATOM 611 O O . SER A 1 77 ? 9.039 -23.812 -14.047 1 97.44 77 SER A O 1
ATOM 613 N N . LEU A 1 78 ? 10.539 -24.125 -15.672 1 98.12 78 LEU A N 1
ATOM 614 C CA . LEU A 1 78 ? 9.789 -25.219 -16.266 1 98.12 78 LEU A CA 1
ATOM 615 C C . LEU A 1 78 ? 9.648 -26.375 -15.273 1 98.12 78 LEU A C 1
ATOM 617 O O . LEU A 1 78 ? 8.578 -26.984 -15.164 1 98.12 78 LEU A O 1
ATOM 621 N N . ASP A 1 79 ? 10.742 -26.656 -14.508 1 98.19 79 ASP A N 1
ATOM 622 C CA . ASP A 1 79 ? 10.664 -27.672 -13.469 1 98.19 79 ASP A CA 1
ATOM 623 C C . ASP A 1 79 ? 9.625 -27.312 -12.414 1 98.19 79 ASP A C 1
ATOM 625 O O . ASP A 1 79 ? 8.836 -28.156 -11.992 1 98.19 79 ASP A O 1
ATOM 629 N N . ALA A 1 80 ? 9.633 -26.062 -12 1 98.19 80 ALA A N 1
ATOM 630 C CA . ALA A 1 80 ? 8.688 -25.609 -10.992 1 98.19 80 ALA A CA 1
ATOM 631 C C . ALA A 1 80 ? 7.25 -25.734 -11.484 1 98.19 80 ALA A C 1
ATOM 633 O O . ALA A 1 80 ? 6.359 -26.125 -10.734 1 98.19 80 ALA A O 1
ATOM 634 N N . PHE A 1 81 ? 7.004 -25.375 -12.766 1 97.69 81 PHE A N 1
ATOM 635 C CA . PHE A 1 81 ? 5.66 -25.5 -13.312 1 97.69 81 PHE A CA 1
ATOM 636 C C . PHE A 1 81 ? 5.207 -26.953 -13.32 1 97.69 81 PHE A C 1
ATOM 638 O O . PHE A 1 81 ? 4.066 -27.25 -12.977 1 97.69 81 PHE A O 1
ATOM 645 N N . VAL A 1 82 ? 6.051 -27.828 -13.703 1 97.81 82 VAL A N 1
ATOM 646 C CA . VAL A 1 82 ? 5.73 -29.25 -13.75 1 97.81 82 VAL A CA 1
ATOM 647 C C . VAL A 1 82 ? 5.453 -29.766 -12.344 1 97.81 82 VAL A C 1
ATOM 649 O O . VAL A 1 82 ? 4.543 -30.562 -12.133 1 97.81 82 VAL A O 1
ATOM 652 N N . ASP A 1 83 ? 6.188 -29.266 -11.367 1 97.38 83 ASP A N 1
ATOM 653 C CA . ASP A 1 83 ? 6.102 -29.75 -9.992 1 97.38 83 ASP A CA 1
ATOM 654 C C . ASP A 1 83 ? 4.836 -29.234 -9.312 1 97.38 83 ASP A C 1
ATOM 656 O O . ASP A 1 83 ? 4.23 -29.953 -8.5 1 97.38 83 ASP A O 1
ATOM 660 N N . TRP A 1 84 ? 4.391 -28.047 -9.656 1 97.5 84 TRP A N 1
ATOM 661 C CA . TRP A 1 84 ? 3.457 -27.406 -8.734 1 97.5 84 TRP A CA 1
ATOM 662 C C . TRP A 1 84 ? 2.107 -27.156 -9.406 1 97.5 84 TRP A C 1
ATOM 664 O O . TRP A 1 84 ? 1.108 -26.906 -8.727 1 97.5 84 TRP A O 1
ATOM 674 N N . LEU A 1 85 ? 2.029 -27.141 -10.719 1 96.75 85 LEU A N 1
ATOM 675 C CA . LEU A 1 85 ? 0.735 -26.938 -11.359 1 96.75 85 LEU A CA 1
ATOM 676 C C . LEU A 1 85 ? -0.238 -28.047 -10.984 1 96.75 85 LEU A C 1
ATOM 678 O O . LEU A 1 85 ? 0.181 -29.156 -10.648 1 96.75 85 LEU A O 1
ATOM 682 N N . PRO A 1 86 ? -1.475 -27.734 -11 1 95.31 86 PRO A N 1
ATOM 683 C CA . PRO A 1 86 ? -2.477 -28.75 -10.656 1 95.31 86 PRO A CA 1
ATOM 684 C C . PRO A 1 86 ? -2.68 -29.781 -11.773 1 95.31 86 PRO A C 1
ATOM 686 O O . PRO A 1 86 ? -2.15 -29.609 -12.875 1 95.31 86 PRO A O 1
ATOM 689 N N . GLU A 1 87 ? -3.465 -30.828 -11.383 1 93.62 87 GLU A N 1
ATOM 690 C CA . GLU A 1 87 ? -3.838 -31.812 -12.383 1 93.62 87 GLU A CA 1
ATOM 691 C C . GLU A 1 87 ? -4.508 -31.156 -13.586 1 93.62 87 GLU A C 1
ATOM 693 O O . GLU A 1 87 ? -5.332 -30.25 -13.43 1 93.62 87 GLU A O 1
ATOM 698 N N . GLY A 1 88 ? -4.227 -31.594 -14.742 1 92.12 88 GLY A N 1
ATOM 699 C CA . GLY A 1 88 ? -4.668 -30.984 -15.984 1 92.12 88 GLY A CA 1
ATOM 700 C C . GLY A 1 88 ? -3.684 -29.969 -16.531 1 92.12 88 GLY A C 1
ATOM 701 O O . GLY A 1 88 ? -3.293 -30.047 -17.703 1 92.12 88 GLY A O 1
ATOM 702 N N . GLY A 1 89 ? -3.34 -29.016 -15.68 1 94.88 89 GLY A N 1
ATOM 703 C CA . GLY A 1 89 ? -2.375 -28 -16.078 1 94.88 89 GLY A CA 1
ATOM 704 C C . GLY A 1 89 ? -0.959 -28.531 -16.188 1 94.88 89 GLY A C 1
ATOM 705 O O . GLY A 1 89 ? -0.25 -28.234 -17.141 1 94.88 89 GLY A O 1
ATOM 706 N N . ARG A 1 90 ? -0.569 -29.359 -15.203 1 96.12 90 ARG A N 1
ATOM 707 C CA . ARG A 1 90 ? 0.789 -29.891 -15.188 1 96.12 90 ARG A CA 1
ATOM 708 C C . ARG A 1 90 ? 1.025 -30.828 -16.375 1 96.12 90 ARG A C 1
ATOM 710 O O . ARG A 1 90 ? 2.107 -30.828 -16.953 1 96.12 90 ARG A O 1
ATOM 717 N N . GLU A 1 91 ? 0.011 -31.578 -16.75 1 95.31 91 GLU A N 1
ATOM 718 C CA . GLU A 1 91 ? 0.126 -32.438 -17.906 1 95.31 91 GLU A CA 1
ATOM 719 C C . GLU A 1 91 ? 0.288 -31.641 -19.188 1 95.31 91 GLU A C 1
ATOM 721 O O . GLU A 1 91 ? 1.103 -31.984 -20.047 1 95.31 91 GLU A O 1
ATOM 726 N N . SER A 1 92 ? -0.529 -30.594 -19.266 1 93.38 92 SER A N 1
ATOM 727 C CA . SER A 1 92 ? -0.477 -29.766 -20.453 1 93.38 92 SER A CA 1
ATOM 728 C C . SER A 1 92 ? 0.912 -29.156 -20.641 1 93.38 92 SER A C 1
ATOM 730 O O . SER A 1 92 ? 1.477 -29.234 -21.734 1 93.38 92 SER A O 1
ATOM 732 N N . VAL A 1 93 ? 1.48 -28.641 -19.625 1 95.56 93 VAL A N 1
ATOM 733 C CA . VAL A 1 93 ? 2.797 -28.016 -19.703 1 95.56 93 VAL A CA 1
ATOM 734 C C . VAL A 1 93 ? 3.857 -29.078 -19.984 1 95.56 93 VAL A C 1
ATOM 736 O O . VAL A 1 93 ? 4.758 -28.859 -20.812 1 95.56 93 VAL A O 1
ATOM 739 N N . ALA A 1 94 ? 3.748 -30.234 -19.344 1 97 94 ALA A N 1
ATOM 740 C CA . ALA A 1 94 ? 4.691 -31.328 -19.578 1 97 94 ALA A CA 1
ATOM 741 C C . ALA A 1 94 ? 4.668 -31.766 -21.031 1 97 94 ALA A C 1
ATOM 743 O O . ALA A 1 94 ? 5.715 -32.031 -21.625 1 97 94 ALA A O 1
ATOM 744 N N . ARG A 1 95 ? 3.492 -31.859 -21.625 1 95.75 95 ARG A N 1
ATOM 745 C CA . ARG A 1 95 ? 3.373 -32.219 -23.031 1 95.75 95 ARG A CA 1
ATOM 746 C C . ARG A 1 95 ? 4.047 -31.203 -23.922 1 95.75 95 ARG A C 1
ATOM 748 O O . ARG A 1 95 ? 4.742 -31.562 -24.875 1 95.75 95 ARG A O 1
ATOM 755 N N . ASP A 1 96 ? 3.781 -29.906 -23.609 1 95 96 ASP A N 1
ATOM 756 C CA . ASP A 1 96 ? 4.422 -28.844 -24.375 1 95 96 ASP A CA 1
ATOM 757 C C . ASP A 1 96 ? 5.941 -28.953 -24.312 1 95 96 ASP A C 1
ATOM 759 O O . ASP A 1 96 ? 6.629 -28.766 -25.328 1 95 96 ASP A O 1
ATOM 763 N N . ILE A 1 97 ? 6.496 -29.266 -23.141 1 96.75 97 ILE A N 1
ATOM 764 C CA 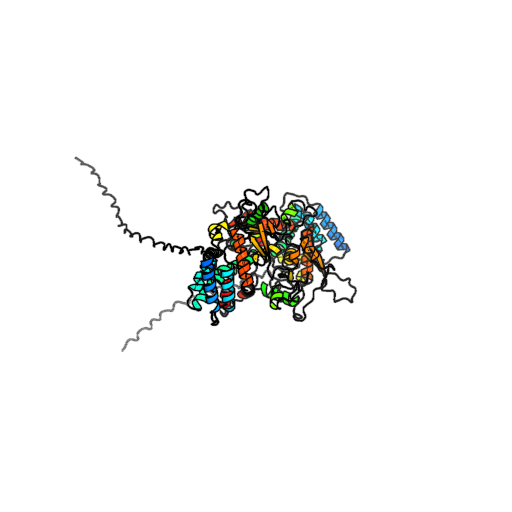. ILE A 1 97 ? 7.934 -29.422 -22.938 1 96.75 97 ILE A CA 1
ATOM 765 C C . ILE A 1 97 ? 8.445 -30.609 -23.75 1 96.75 97 ILE A C 1
ATOM 767 O O . ILE A 1 97 ? 9.445 -30.484 -24.469 1 96.75 97 ILE A O 1
ATOM 771 N N . ASN A 1 98 ? 7.723 -31.719 -23.688 1 96.94 98 ASN A N 1
ATOM 772 C CA . ASN A 1 98 ? 8.125 -32.938 -24.375 1 96.94 98 ASN A CA 1
ATOM 773 C C . ASN A 1 98 ? 8.039 -32.781 -25.891 1 96.94 98 ASN A C 1
ATOM 775 O O . ASN A 1 98 ? 8.828 -33.375 -26.625 1 96.94 98 ASN A O 1
ATOM 779 N N . ASP A 1 99 ? 7.109 -31.984 -26.328 1 95.44 99 ASP A N 1
ATOM 780 C CA . ASP A 1 99 ? 6.898 -31.781 -27.75 1 95.44 99 ASP A CA 1
ATOM 781 C C . ASP A 1 99 ? 7.949 -30.844 -28.328 1 95.44 99 ASP A C 1
ATOM 783 O O . ASP A 1 99 ? 8.102 -30.75 -29.547 1 95.44 99 ASP A O 1
ATOM 787 N N . ALA A 1 100 ? 8.594 -30.078 -27.422 1 96.06 100 ALA A N 1
ATOM 788 C CA . ALA A 1 100 ? 9.664 -29.188 -27.875 1 96.06 100 ALA A CA 1
ATOM 789 C C . ALA A 1 100 ? 10.906 -30 -28.266 1 96.06 100 ALA A C 1
ATOM 791 O O . ALA A 1 100 ? 11.664 -30.453 -27.406 1 96.06 100 ALA A O 1
ATOM 792 N N . LYS A 1 101 ? 11.242 -30.078 -29.562 1 93.5 101 LYS A N 1
ATOM 793 C CA . LYS A 1 101 ? 12.312 -30.938 -30.078 1 93.5 101 LYS A CA 1
ATOM 794 C C . LYS A 1 101 ? 13.648 -30.203 -30.078 1 93.5 101 LYS A C 1
ATOM 796 O O . LYS A 1 101 ? 14.703 -30.828 -30.047 1 93.5 101 LYS A O 1
ATOM 801 N N . ILE A 1 102 ? 13.609 -28.922 -30.188 1 94.75 102 ILE A N 1
ATOM 802 C CA . ILE A 1 102 ? 14.836 -28.141 -30.172 1 94.75 102 ILE A CA 1
ATOM 803 C C . ILE A 1 102 ? 14.781 -27.125 -29.031 1 94.75 102 ILE A C 1
ATOM 805 O O . ILE A 1 102 ? 13.711 -26.859 -28.484 1 94.75 102 ILE A O 1
ATOM 809 N N . ASP A 1 103 ? 15.891 -26.609 -28.75 1 95.94 103 ASP A N 1
ATOM 810 C CA . ASP A 1 103 ? 16.016 -25.734 -27.594 1 95.94 103 ASP A CA 1
ATOM 811 C C . ASP A 1 103 ? 15.258 -24.422 -27.812 1 95.94 103 ASP A C 1
ATOM 813 O O . ASP A 1 103 ? 14.719 -23.844 -26.859 1 95.94 103 ASP A O 1
ATOM 817 N N . GLU A 1 104 ? 15.18 -23.984 -28.984 1 92.69 104 GLU A N 1
ATOM 818 C CA . GLU A 1 104 ? 14.43 -22.781 -29.312 1 92.69 104 GLU A CA 1
ATOM 819 C C . GLU A 1 104 ? 12.953 -22.938 -28.969 1 92.69 104 GLU A C 1
ATOM 821 O O . GLU A 1 104 ? 12.328 -22.016 -28.438 1 92.69 104 GLU A O 1
ATOM 826 N N . GLU A 1 105 ? 12.477 -24.094 -29.297 1 93.25 105 GLU A N 1
ATOM 827 C CA . GLU A 1 105 ? 11.078 -24.391 -29 1 93.25 105 GLU A CA 1
ATOM 828 C C . GLU A 1 105 ? 10.836 -24.484 -27.5 1 93.25 105 GLU A C 1
ATOM 830 O O . GLU A 1 105 ? 9.797 -24.047 -27 1 93.25 105 GLU A O 1
ATOM 835 N N . LEU A 1 106 ? 11.789 -25.047 -26.844 1 96.31 106 LEU A N 1
ATOM 836 C CA . LEU A 1 106 ? 11.672 -25.125 -25.391 1 96.31 106 LEU A CA 1
ATOM 837 C C . LEU A 1 106 ? 11.688 -23.734 -24.75 1 96.31 106 LEU A C 1
ATOM 839 O O . LEU A 1 106 ? 10.938 -23.469 -23.812 1 96.31 106 LEU A O 1
ATOM 843 N N . HIS A 1 107 ? 12.547 -22.922 -25.281 1 95.19 107 HIS A N 1
ATOM 844 C CA . HIS A 1 107 ? 12.586 -21.531 -24.828 1 95.19 107 HIS A CA 1
ATOM 845 C C . HIS A 1 107 ? 11.258 -20.828 -25.078 1 95.19 107 HIS A C 1
ATOM 847 O O . HIS A 1 107 ? 10.812 -20.031 -24.25 1 95.19 107 HIS A O 1
ATOM 853 N N . ASP A 1 108 ? 10.617 -21.156 -26.141 1 89 108 ASP A N 1
ATOM 854 C CA . ASP A 1 108 ? 9.305 -20.578 -26.438 1 89 108 ASP A CA 1
ATOM 855 C C . ASP A 1 108 ? 8.266 -21 -25.406 1 89 108 ASP A C 1
ATOM 857 O O . ASP A 1 108 ? 7.41 -20.203 -25.016 1 89 108 ASP A O 1
ATOM 861 N N . VAL A 1 109 ? 8.289 -22.234 -25.062 1 93.81 109 VAL A N 1
ATOM 862 C CA . VAL A 1 109 ? 7.383 -22.734 -24.031 1 93.81 109 VAL A CA 1
ATOM 863 C C . VAL A 1 109 ? 7.59 -21.953 -22.734 1 93.81 109 VAL A C 1
ATOM 865 O O . VAL A 1 109 ? 6.625 -21.5 -22.125 1 93.81 109 VAL A O 1
ATOM 868 N N . PHE A 1 110 ? 8.883 -21.812 -22.406 1 94.25 110 PHE A N 1
ATOM 869 C CA . PHE A 1 110 ? 9.234 -21.062 -21.219 1 94.25 110 PHE A CA 1
ATOM 870 C C . PHE A 1 110 ? 8.719 -19.625 -21.297 1 94.25 110 PHE A C 1
ATOM 872 O O . PHE A 1 110 ? 8.062 -19.141 -20.375 1 94.25 110 PHE A O 1
ATOM 879 N N . MET A 1 111 ? 8.953 -18.984 -22.375 1 86.06 111 MET A N 1
ATOM 880 C CA . MET A 1 111 ? 8.586 -17.578 -22.547 1 86.06 111 MET A CA 1
ATOM 881 C C . MET A 1 111 ? 7.07 -17.406 -22.516 1 86.06 111 MET A C 1
ATOM 883 O O . MET A 1 111 ? 6.562 -16.406 -22.031 1 86.06 111 MET A O 1
ATOM 887 N N . ASN A 1 112 ? 6.383 -18.359 -23.047 1 84.44 112 ASN A N 1
ATOM 888 C CA . ASN A 1 112 ? 4.926 -18.312 -23.016 1 84.44 112 ASN A CA 1
ATOM 889 C C . ASN A 1 112 ? 4.398 -18.328 -21.578 1 84.44 112 ASN A C 1
ATOM 891 O O . ASN A 1 112 ? 3.506 -17.547 -21.25 1 84.44 112 ASN A O 1
ATOM 895 N N . LEU A 1 113 ? 4.98 -19.156 -20.797 1 89.75 113 LEU A N 1
ATOM 896 C CA . LEU A 1 113 ? 4.574 -19.234 -19.391 1 89.75 113 LEU A CA 1
ATOM 897 C C . LEU A 1 113 ? 5.035 -18 -18.625 1 89.75 113 LEU A C 1
ATOM 899 O O . LEU A 1 113 ? 4.297 -17.484 -17.781 1 89.75 113 LEU A O 1
ATOM 903 N N . PHE A 1 114 ? 6.191 -17.578 -18.953 1 86.38 114 PHE A N 1
ATOM 904 C CA . PHE A 1 114 ? 6.809 -16.453 -18.266 1 86.38 114 PHE A CA 1
ATOM 905 C C . PHE A 1 114 ? 6.062 -15.156 -18.562 1 86.38 114 PHE A C 1
ATOM 907 O O . PHE A 1 114 ? 5.652 -14.445 -17.656 1 86.38 114 PHE A O 1
ATOM 914 N N . THR A 1 115 ? 5.77 -14.898 -19.734 1 75.31 115 THR A N 1
ATOM 915 C CA . THR A 1 115 ? 5.164 -13.641 -20.156 1 75.31 115 THR A CA 1
ATOM 916 C C . THR A 1 115 ? 3.643 -13.734 -20.141 1 75.31 115 THR A C 1
ATOM 918 O O . THR A 1 115 ? 2.951 -12.734 -19.938 1 75.31 115 THR A O 1
ATOM 921 N N . GLY A 1 116 ? 3.189 -14.914 -20.328 1 75.19 116 GLY A N 1
ATOM 922 C CA . GLY A 1 116 ? 1.748 -15.078 -20.438 1 75.19 116 GLY A CA 1
ATOM 923 C C . GLY A 1 116 ? 1.075 -15.359 -19.109 1 75.19 116 GLY A C 1
ATOM 924 O O . GLY A 1 116 ? -0.141 -15.203 -18.969 1 75.19 116 GLY A O 1
ATOM 925 N N . LEU A 1 117 ? 1.862 -15.688 -18.125 1 84.12 117 LEU A N 1
ATOM 926 C CA . LEU A 1 117 ? 1.255 -16.078 -16.859 1 84.12 117 LEU A CA 1
ATOM 927 C C . LEU A 1 117 ? 1.995 -15.43 -15.688 1 84.12 117 LEU A C 1
ATOM 929 O O . LEU A 1 117 ? 1.433 -14.602 -14.969 1 84.12 117 LEU A O 1
ATOM 933 N N . ALA A 1 118 ? 3.281 -15.688 -15.531 1 86.06 118 ALA A N 1
ATOM 934 C CA . ALA A 1 118 ? 4.035 -15.289 -14.344 1 86.06 118 ALA A CA 1
ATOM 935 C C . ALA A 1 118 ? 4.09 -13.766 -14.211 1 86.06 118 ALA A C 1
ATOM 937 O O . ALA A 1 118 ? 3.736 -13.219 -13.172 1 86.06 118 ALA A O 1
ATOM 938 N N . ILE A 1 119 ? 4.434 -13.109 -15.281 1 78.06 119 ILE A N 1
ATOM 939 C CA . ILE A 1 119 ? 4.617 -11.664 -15.25 1 78.06 119 ILE A CA 1
ATOM 940 C C . ILE A 1 119 ? 3.275 -10.977 -15 1 78.06 119 ILE A C 1
ATOM 942 O O . ILE A 1 119 ? 3.148 -10.164 -14.078 1 78.06 119 ILE A O 1
ATOM 946 N N . PRO A 1 120 ? 2.285 -11.398 -15.727 1 74 120 PRO A N 1
ATOM 947 C CA . PRO A 1 120 ? 1.009 -10.719 -15.5 1 74 120 PRO A CA 1
ATOM 948 C C . PRO A 1 120 ? 0.461 -10.945 -14.094 1 74 120 PRO A C 1
ATOM 950 O O . PRO A 1 120 ? -0.116 -10.031 -13.5 1 74 120 PRO A O 1
ATOM 953 N N . MET A 1 121 ? 0.637 -12.039 -13.586 1 79.75 121 MET A N 1
ATOM 954 C CA . MET A 1 121 ? 0.114 -12.344 -12.258 1 79.75 121 MET A CA 1
ATOM 955 C C . MET A 1 121 ? 0.863 -11.562 -11.188 1 79.75 121 MET A C 1
ATOM 957 O O . MET A 1 121 ? 0.257 -11.078 -10.227 1 79.75 121 MET A O 1
ATOM 961 N N . LYS A 1 122 ? 2.105 -11.398 -11.367 1 78.31 122 LYS A N 1
ATOM 962 C CA . LYS A 1 122 ? 2.918 -10.695 -10.375 1 78.31 122 LYS A CA 1
ATOM 963 C C . LYS A 1 122 ? 2.797 -9.18 -10.539 1 78.31 122 LYS A C 1
ATOM 965 O O . LYS A 1 122 ? 2.844 -8.438 -9.555 1 78.31 122 LYS A O 1
ATOM 970 N N . ALA A 1 123 ? 2.717 -8.719 -11.711 1 64.94 123 ALA A N 1
ATOM 971 C CA . ALA A 1 123 ? 2.643 -7.285 -11.984 1 64.94 123 ALA A CA 1
ATOM 972 C C . ALA A 1 123 ? 1.326 -6.695 -11.484 1 64.94 123 ALA A C 1
ATOM 974 O O . ALA A 1 123 ? 1.29 -5.57 -10.984 1 64.94 123 ALA A O 1
ATOM 975 N N . HIS A 1 124 ? 0.311 -7.375 -11.641 1 57.47 124 HIS A N 1
ATOM 976 C CA . HIS A 1 124 ? -0.998 -6.863 -11.25 1 57.47 124 HIS A CA 1
ATOM 977 C C . HIS A 1 124 ? -1.14 -6.82 -9.727 1 57.47 124 HIS A C 1
ATOM 979 O O . HIS A 1 124 ? -1.921 -6.027 -9.195 1 57.47 124 HIS A O 1
ATOM 985 N N . SER A 1 125 ? -0.475 -7.66 -9.172 1 52.59 125 SER A N 1
ATOM 986 C CA . SER A 1 125 ? -0.582 -7.672 -7.715 1 52.59 125 SER A CA 1
ATOM 987 C C . SER A 1 125 ? -0.074 -6.363 -7.113 1 52.59 125 SER A C 1
ATOM 989 O O . SER A 1 125 ? -0.54 -5.941 -6.055 1 52.59 125 SER A O 1
ATOM 991 N N . ARG A 1 126 ? 0.831 -5.691 -7.934 1 43.97 126 ARG A N 1
ATOM 992 C CA . ARG A 1 126 ? 1.389 -4.434 -7.453 1 43.97 126 ARG A CA 1
ATOM 993 C C . ARG A 1 126 ? 0.466 -3.264 -7.781 1 43.97 126 ARG A C 1
ATOM 995 O O . ARG A 1 126 ? 0.469 -2.248 -7.086 1 43.97 126 ARG A O 1
ATOM 1002 N N . THR A 1 127 ? -0.181 -3.488 -8.961 1 39.22 127 THR A N 1
ATOM 1003 C CA . THR A 1 127 ? -0.963 -2.375 -9.484 1 39.22 127 THR A CA 1
ATOM 1004 C C . THR A 1 127 ? -2.129 -2.045 -8.562 1 39.22 127 THR A C 1
ATOM 1006 O O . THR A 1 127 ? -2.766 -1 -8.703 1 39.22 127 THR A O 1
ATOM 1009 N N . SER A 1 128 ? -2.557 -3.008 -7.863 1 36.78 128 SER A N 1
ATOM 1010 C CA . SER A 1 128 ? -3.637 -2.459 -7.051 1 36.78 128 SER A CA 1
ATOM 1011 C C . SER A 1 128 ? -3.193 -1.189 -6.328 1 36.78 128 SER A C 1
ATOM 1013 O O . SER A 1 128 ? -4.027 -0.377 -5.926 1 36.78 128 SER A O 1
ATOM 1015 N N . SER A 1 129 ? -1.873 -1.09 -6.184 1 33.78 129 SER A N 1
ATOM 1016 C CA . SER A 1 129 ? -1.414 0.115 -5.5 1 33.78 129 SER A CA 1
ATOM 1017 C C . SER A 1 129 ? -1.008 1.196 -6.496 1 33.78 129 SER A C 1
ATOM 1019 O O . SER A 1 129 ? -0.878 2.365 -6.133 1 33.78 129 SER A O 1
ATOM 1021 N N . VAL A 1 130 ? -0.498 0.855 -7.734 1 30.7 130 VAL A N 1
ATOM 1022 C CA . VAL A 1 130 ? 0.146 1.818 -8.625 1 30.7 130 VAL A CA 1
ATOM 1023 C C . VAL A 1 130 ? -0.87 2.354 -9.633 1 30.7 130 VAL A C 1
ATOM 1025 O O . VAL A 1 130 ? -1.557 1.578 -10.297 1 30.7 130 VAL A O 1
ATOM 1028 N N . THR A 1 131 ? -1.281 3.541 -9.531 1 30.91 131 THR A N 1
ATOM 1029 C CA . THR A 1 131 ? -2.088 4.301 -10.484 1 30.91 131 THR A CA 1
ATOM 1030 C C . THR A 1 131 ? -1.449 4.285 -11.867 1 30.91 131 THR A C 1
ATOM 1032 O O . THR A 1 131 ? -0.227 4.383 -11.992 1 30.91 131 THR A O 1
ATOM 1035 N N . GLU A 1 132 ? -2.162 3.918 -12.953 1 30.77 132 GLU A N 1
ATOM 1036 C CA . GLU A 1 132 ? -1.753 3.893 -14.352 1 30.77 132 GLU A CA 1
ATOM 1037 C C . GLU A 1 132 ? -1.094 5.207 -14.758 1 30.77 132 GLU A C 1
ATOM 1039 O O . GLU A 1 132 ? -1.602 6.285 -14.445 1 30.77 132 GLU A O 1
ATOM 1044 N N . SER A 1 133 ? 0.063 5.254 -15.125 1 29.72 133 SER A N 1
ATOM 1045 C CA . SER A 1 133 ? 0.769 6.41 -15.664 1 29.72 133 SER A CA 1
ATOM 1046 C C . SER A 1 133 ? 0.136 6.887 -16.969 1 29.72 133 SER A C 1
ATOM 1048 O O . SER A 1 133 ? -0.247 6.07 -17.812 1 29.72 133 SER A O 1
ATOM 1050 N N . PRO A 1 134 ? -0.365 8.156 -17.047 1 29.48 134 PRO A N 1
ATOM 1051 C CA . PRO A 1 134 ? -0.881 8.711 -18.297 1 29.48 134 PRO A CA 1
ATOM 1052 C C . PRO A 1 134 ? 0.053 8.461 -19.484 1 29.48 134 PRO A C 1
ATOM 1054 O O . PRO A 1 134 ? -0.368 8.555 -20.641 1 29.48 134 PRO A O 1
ATOM 1057 N N . CYS A 1 135 ? 1.215 8.32 -19.297 1 28.98 135 CYS A N 1
ATOM 1058 C CA . CYS A 1 135 ? 2.109 8.133 -20.422 1 28.98 135 CYS A CA 1
ATOM 1059 C C . CYS A 1 135 ? 1.694 6.918 -21.25 1 28.98 135 CYS A C 1
ATOM 1061 O O . CYS A 1 135 ? 2.012 6.832 -22.438 1 28.98 135 CYS A O 1
ATOM 1063 N N . LEU A 1 136 ? 1.013 6.141 -20.672 1 30.83 136 LEU A N 1
ATOM 1064 C CA . LEU A 1 136 ? 0.665 4.973 -21.469 1 30.83 136 LEU A CA 1
ATOM 1065 C C . LEU A 1 136 ? -0.372 5.324 -22.531 1 30.83 136 LEU A C 1
ATOM 1067 O O . LEU A 1 136 ? -0.458 4.664 -23.562 1 30.83 136 LEU A O 1
ATOM 1071 N N . LYS A 1 137 ? -1.139 6.398 -22.438 1 30.3 137 LYS A N 1
ATOM 1072 C CA . LYS A 1 137 ? -1.983 6.727 -23.578 1 30.3 137 LYS A CA 1
ATOM 1073 C C . LYS A 1 137 ? -1.142 7.137 -24.781 1 30.3 137 LYS A C 1
ATOM 1075 O O . LYS A 1 137 ? -1.473 6.801 -25.922 1 30.3 137 LYS A O 1
ATOM 1080 N N . ARG A 1 138 ? -0.199 8.016 -24.594 1 28.69 138 ARG A N 1
ATOM 1081 C CA . ARG A 1 138 ? 0.559 8.352 -25.797 1 28.69 138 ARG A CA 1
ATOM 1082 C C . ARG A 1 138 ? 1.251 7.121 -26.359 1 28.69 138 ARG A C 1
ATOM 1084 O O . ARG A 1 138 ? 1.471 7.035 -27.578 1 28.69 138 ARG A O 1
ATOM 1091 N N . LEU A 1 139 ? 1.634 6.293 -25.531 1 28.81 139 LEU A N 1
ATOM 1092 C CA . LEU A 1 139 ? 2.16 5.07 -26.125 1 28.81 139 LEU A CA 1
ATOM 1093 C C . LEU A 1 139 ? 1.028 4.168 -26.609 1 28.81 139 LEU A C 1
ATOM 1095 O O . LEU A 1 139 ? 1.276 3.088 -27.141 1 28.81 139 LEU A O 1
ATOM 1099 N N . ARG A 1 140 ? -0.206 4.441 -26.344 1 30.97 140 ARG A N 1
ATOM 1100 C CA . ARG A 1 140 ? -1.263 3.719 -27.047 1 30.97 140 ARG A CA 1
ATOM 1101 C C . ARG A 1 140 ? -1.156 3.92 -28.562 1 30.97 140 ARG A C 1
ATOM 1103 O O . ARG A 1 140 ? -1.895 3.301 -29.328 1 30.97 140 ARG A O 1
ATOM 1110 N N . GLN A 1 141 ? -0.729 4.855 -29.188 1 29.47 141 GLN A N 1
ATOM 1111 C CA . GLN A 1 141 ? -0.608 4.656 -30.625 1 29.47 141 GLN A CA 1
ATOM 1112 C C . GLN A 1 141 ? 0.21 3.408 -30.953 1 29.47 141 GLN A C 1
ATOM 1114 O O . GLN A 1 141 ? 0.315 3.006 -32.094 1 29.47 141 GLN A O 1
ATOM 1119 N N . VAL A 1 142 ? 1.172 2.908 -30.234 1 27.41 142 VAL A N 1
ATOM 1120 C CA . VAL A 1 142 ? 1.503 1.535 -30.594 1 27.41 142 VAL A CA 1
ATOM 1121 C C . VAL A 1 142 ? 0.426 0.587 -30.078 1 27.41 142 VAL A C 1
ATOM 1123 O O . VAL A 1 142 ? -0.032 0.725 -28.938 1 27.41 142 VAL A O 1
ATOM 1126 N N . GLU A 1 143 ? -0.416 -0.279 -30.875 1 28.3 143 GLU A N 1
ATOM 1127 C CA . GLU A 1 143 ? -1.595 -1.139 -30.922 1 28.3 143 GLU A CA 1
ATOM 1128 C C . GLU A 1 143 ? -1.772 -1.896 -29.609 1 28.3 143 GLU A C 1
ATOM 1130 O O . GLU A 1 143 ? -2.896 -2.072 -29.141 1 28.3 143 GLU A O 1
ATOM 1135 N N . ILE A 1 144 ? -0.795 -2.779 -29.219 1 27.36 144 ILE A N 1
ATOM 1136 C CA . ILE A 1 144 ? -0.961 -4.051 -28.516 1 27.36 144 ILE A CA 1
ATOM 1137 C C . ILE A 1 144 ? -1.277 -3.791 -27.047 1 27.36 144 ILE A C 1
ATOM 1139 O O . ILE A 1 144 ? -1.959 -4.59 -26.406 1 27.36 144 ILE A O 1
ATOM 1143 N N . VAL A 1 145 ? -0.579 -2.875 -26.516 1 27.45 145 VAL A N 1
ATOM 1144 C CA . VAL A 1 145 ? -0.419 -3.053 -25.078 1 27.45 145 VAL A CA 1
ATOM 1145 C C . VAL A 1 145 ? -1.715 -2.676 -24.359 1 27.45 145 VAL A C 1
ATOM 1147 O O . VAL A 1 145 ? -2.152 -3.375 -23.438 1 27.45 145 VAL A O 1
ATOM 1150 N N . ALA A 1 146 ? -2.193 -1.433 -24.578 1 30.92 146 ALA A N 1
ATOM 1151 C CA . ALA A 1 146 ? -3.133 -0.763 -23.672 1 30.92 146 ALA A CA 1
ATOM 1152 C C . ALA A 1 146 ? -4.535 -1.35 -23.812 1 30.92 146 ALA A C 1
ATOM 1154 O O . ALA A 1 146 ? -5.48 -0.866 -23.188 1 30.92 146 ALA A O 1
ATOM 1155 N N . SER A 1 147 ? -4.84 -1.958 -24.984 1 28.86 147 SER A N 1
ATOM 1156 C CA . SER A 1 147 ? -6.227 -2.393 -25.109 1 28.86 147 SER A CA 1
ATOM 1157 C C . SER A 1 147 ? -6.66 -3.23 -23.906 1 28.86 147 SER A C 1
ATOM 1159 O O . SER A 1 147 ? -7.855 -3.432 -23.688 1 28.86 147 SER A O 1
ATOM 1161 N N . CYS A 1 148 ? -5.773 -4.203 -23.531 1 27.5 148 CYS A N 1
ATOM 1162 C CA . CYS A 1 148 ? -6.246 -5.277 -22.656 1 27.5 148 CYS A CA 1
ATOM 1163 C C . CYS A 1 148 ? -6.469 -4.766 -21.25 1 27.5 148 CYS A C 1
ATOM 1165 O O . CYS A 1 148 ? -6.859 -5.531 -20.359 1 27.5 148 CYS A O 1
ATOM 1167 N N . LEU A 1 149 ? -5.809 -3.75 -20.953 1 29.64 149 LEU A N 1
ATOM 1168 C CA . LEU A 1 149 ? -6.156 -3.334 -19.594 1 29.64 149 LEU A CA 1
ATOM 1169 C C . LEU A 1 149 ? -7.605 -2.875 -19.531 1 29.64 149 LEU A C 1
ATOM 1171 O O . LEU A 1 149 ? -7.965 -1.843 -20.094 1 29.64 149 LEU A O 1
ATOM 1175 N N . ASP A 1 150 ? -8.43 -3.84 -19.766 1 30.7 150 ASP A N 1
ATOM 1176 C CA . ASP A 1 150 ? -9.852 -3.57 -19.562 1 30.7 150 ASP A CA 1
ATOM 1177 C C . ASP A 1 150 ? -10.062 -2.518 -18.484 1 30.7 150 ASP A C 1
ATOM 1179 O O . ASP A 1 150 ? -9.242 -2.381 -17.578 1 30.7 150 ASP A O 1
ATOM 1183 N N . GLU A 1 151 ? -10.836 -1.66 -18.766 1 30.88 151 GLU A N 1
ATOM 1184 C CA . GLU A 1 151 ? -11.352 -0.585 -17.922 1 30.88 151 GLU A CA 1
ATOM 1185 C C . GLU A 1 151 ? -11.516 -1.045 -16.484 1 30.88 151 GLU A C 1
ATOM 1187 O O . GLU A 1 151 ? -12.07 -2.115 -16.219 1 30.88 151 GLU A O 1
ATOM 1192 N N . PRO A 1 152 ? -10.57 -0.74 -15.672 1 31.78 152 PRO A N 1
ATOM 1193 C CA . PRO A 1 152 ? -11 -1.107 -14.32 1 31.78 152 PRO A CA 1
ATOM 1194 C C . PRO A 1 152 ? -12.508 -0.991 -14.125 1 31.78 152 PRO A C 1
ATOM 1196 O O . PRO A 1 152 ? -13.094 0.047 -14.438 1 31.78 152 PRO A O 1
ATOM 1199 N N . GLN A 1 153 ? -13.266 -1.916 -14.516 1 34.97 153 GLN A N 1
ATOM 1200 C CA . GLN A 1 153 ? -14.68 -1.9 -14.164 1 34.97 153 GLN A CA 1
ATOM 1201 C C . GLN A 1 153 ? -14.914 -1.232 -12.812 1 34.97 153 GLN A C 1
ATOM 1203 O O . GLN A 1 153 ? -14.062 -1.311 -11.93 1 34.97 153 GLN A O 1
ATOM 1208 N N . PRO A 1 154 ? -15.789 -0.222 -12.727 1 37.25 154 PRO A N 1
ATOM 1209 C CA . PRO A 1 154 ? -16.281 0.386 -11.492 1 37.25 154 PRO A CA 1
ATOM 1210 C C . PRO A 1 154 ? -16.234 -0.573 -10.305 1 37.25 154 PRO A C 1
ATOM 1212 O O . PRO A 1 154 ? -17 -0.426 -9.352 1 37.25 154 PRO A O 1
ATOM 1215 N N . ARG A 1 155 ? -15.453 -1.662 -10.258 1 41.34 155 ARG A N 1
ATOM 1216 C CA . ARG A 1 155 ? -15.469 -2.871 -9.445 1 41.34 155 ARG A CA 1
ATOM 1217 C C . ARG A 1 155 ? -15.188 -2.547 -7.98 1 41.34 155 ARG A C 1
ATOM 1219 O O . ARG A 1 155 ? -15.352 -3.4 -7.105 1 41.34 155 ARG A O 1
ATOM 1226 N N . ASP A 1 156 ? -14.125 -1.687 -7.578 1 50.34 156 ASP A N 1
ATOM 1227 C CA . ASP A 1 156 ? -13.195 -1.992 -6.496 1 50.34 156 ASP A CA 1
ATOM 1228 C C . ASP A 1 156 ? -13.836 -1.745 -5.133 1 50.34 156 ASP A C 1
ATOM 1230 O O . ASP A 1 156 ? -13.664 -2.543 -4.207 1 50.34 156 ASP A O 1
ATOM 1234 N N . HIS A 1 157 ? -14.656 -0.577 -4.801 1 56.12 157 HIS A N 1
ATOM 1235 C CA . HIS A 1 157 ? -15.109 -0.35 -3.432 1 56.12 157 HIS A CA 1
ATOM 1236 C C . HIS A 1 157 ? -16.203 -1.336 -3.045 1 56.12 157 HIS A C 1
ATOM 1238 O O . HIS A 1 157 ? -16.234 -1.84 -1.921 1 56.12 157 HIS A O 1
ATOM 1244 N N . GLN A 1 158 ? -17.141 -1.551 -4.008 1 69.62 158 GLN A N 1
ATOM 1245 C CA . GLN A 1 158 ? -18.141 -2.566 -3.689 1 69.62 158 GLN A CA 1
ATOM 1246 C C . GLN A 1 158 ? -17.484 -3.916 -3.414 1 69.62 158 GLN A C 1
ATOM 1248 O O . GLN A 1 158 ? -17.938 -4.668 -2.547 1 69.62 158 GLN A O 1
ATOM 1253 N N . PHE A 1 159 ? -16.453 -3.936 -4.145 1 79.25 159 PHE A N 1
ATOM 1254 C CA . PHE A 1 159 ? -15.719 -5.18 -3.963 1 79.25 159 PHE A CA 1
ATOM 1255 C C . PHE A 1 159 ? -15.18 -5.293 -2.541 1 79.25 159 PHE A C 1
ATOM 1257 O O . PHE A 1 159 ? -15.43 -6.289 -1.855 1 79.25 159 PHE A O 1
ATOM 1264 N N . LYS A 1 160 ? -14.539 -4.191 -2.086 1 79.94 160 LYS A N 1
ATOM 1265 C CA . LYS A 1 160 ? -13.969 -4.199 -0.741 1 79.94 160 LYS A CA 1
ATOM 1266 C C . LYS A 1 160 ? -15.062 -4.297 0.319 1 79.94 160 LYS A C 1
ATOM 1268 O O . LYS A 1 160 ? -14.922 -5.031 1.298 1 79.94 160 LYS A O 1
ATOM 1273 N N . ASP A 1 161 ? -16.125 -3.613 0.124 1 83.94 161 ASP A N 1
ATOM 1274 C CA . ASP A 1 161 ? -17.203 -3.588 1.103 1 83.94 161 ASP A CA 1
ATOM 1275 C C . ASP A 1 161 ? -17.859 -4.961 1.23 1 83.94 161 ASP A C 1
ATOM 1277 O O . ASP A 1 161 ? -18.203 -5.395 2.334 1 83.94 161 ASP A O 1
ATOM 1281 N N . LEU A 1 162 ? -18.016 -5.59 0.101 1 87.31 162 LEU A N 1
ATOM 1282 C CA . LEU A 1 162 ? -18.609 -6.918 0.109 1 87.31 162 LEU A CA 1
ATOM 1283 C C . LEU A 1 162 ? -17.719 -7.918 0.824 1 87.31 162 LEU A C 1
ATOM 1285 O O . LEU A 1 162 ? -18.188 -8.742 1.612 1 87.31 162 LEU A O 1
ATOM 1289 N N . CYS A 1 163 ? -16.469 -7.812 0.585 1 91.31 163 CYS A N 1
ATOM 1290 C CA . CYS A 1 163 ? -15.531 -8.688 1.273 1 91.31 163 CYS A CA 1
ATOM 1291 C C . CYS A 1 163 ? -15.555 -8.438 2.775 1 91.31 163 CYS A C 1
ATOM 1293 O O . CYS A 1 163 ? -15.57 -9.383 3.568 1 91.31 163 CYS A O 1
ATOM 1295 N N . LEU A 1 164 ? -15.586 -7.148 3.117 1 92.19 164 LEU A N 1
ATOM 1296 C CA . LEU A 1 164 ? -15.609 -6.781 4.527 1 92.19 164 LEU A CA 1
ATOM 1297 C C . LEU A 1 164 ? -16.859 -7.32 5.211 1 92.19 164 LEU A C 1
ATOM 1299 O O . LEU A 1 164 ? -16.781 -7.918 6.285 1 92.19 164 LEU A O 1
ATOM 1303 N N . GLN A 1 165 ? -17.938 -7.105 4.566 1 92.31 165 GLN A N 1
ATOM 1304 C CA . GLN A 1 165 ? -19.203 -7.598 5.121 1 92.31 165 GLN A CA 1
ATOM 1305 C C . GLN A 1 165 ? -19.172 -9.117 5.285 1 92.31 165 GLN A C 1
ATOM 1307 O O . GLN A 1 165 ? -19.562 -9.633 6.332 1 92.31 165 GLN A O 1
ATOM 1312 N N . ARG A 1 166 ? -18.734 -9.781 4.297 1 93.62 166 ARG A N 1
ATOM 1313 C CA . ARG A 1 166 ? -18.656 -11.234 4.32 1 93.62 166 ARG A CA 1
ATOM 1314 C C . ARG A 1 166 ? -17.734 -11.719 5.441 1 93.62 166 ARG A C 1
ATOM 1316 O O . ARG A 1 166 ? -18.078 -12.664 6.16 1 93.62 166 ARG A O 1
ATOM 1323 N N . ASP A 1 167 ? -16.609 -11.008 5.641 1 94.38 167 ASP A N 1
ATOM 1324 C CA . ASP A 1 167 ? -15.547 -11.438 6.547 1 94.38 167 ASP A CA 1
ATOM 1325 C C . ASP A 1 167 ? -15.703 -10.797 7.926 1 94.38 167 ASP A C 1
ATOM 1327 O O . ASP A 1 167 ? -14.742 -10.703 8.688 1 94.38 167 ASP A O 1
ATOM 1331 N N . ASN A 1 168 ? -16.859 -10.273 8.234 1 94.75 168 ASN A N 1
ATOM 1332 C CA . ASN A 1 168 ? -17.203 -9.672 9.516 1 94.75 168 ASN A CA 1
ATOM 1333 C C . ASN A 1 168 ? -16.297 -8.484 9.836 1 94.75 168 ASN A C 1
ATOM 1335 O O . ASN A 1 168 ? -15.891 -8.289 10.984 1 94.75 168 ASN A O 1
ATOM 1339 N N . TYR A 1 169 ? -15.812 -7.809 8.781 1 94.12 169 TYR A N 1
ATOM 1340 C CA . TYR A 1 169 ? -15.016 -6.59 8.844 1 94.12 169 TYR A CA 1
ATOM 1341 C C . TYR A 1 169 ? -13.664 -6.848 9.5 1 94.12 169 TYR A C 1
ATOM 1343 O O . TYR A 1 169 ? -13.133 -5.988 10.211 1 94.12 169 TYR A O 1
ATOM 1351 N N . ARG A 1 170 ? -13.234 -8.078 9.312 1 95.19 170 ARG A N 1
ATOM 1352 C CA . ARG A 1 170 ? -11.961 -8.461 9.906 1 95.19 170 ARG A CA 1
ATOM 1353 C C . ARG A 1 170 ? -11.055 -9.125 8.875 1 95.19 170 ARG A C 1
ATOM 1355 O O . ARG A 1 170 ? -11.531 -9.711 7.906 1 95.19 170 ARG A O 1
ATOM 1362 N N . CYS A 1 171 ? -9.781 -8.898 9.078 1 95.62 171 CYS A N 1
ATOM 1363 C CA . CYS A 1 171 ? -8.82 -9.664 8.297 1 95.62 171 CYS A CA 1
ATOM 1364 C C . CYS A 1 171 ? -9.008 -11.156 8.531 1 95.62 171 CYS A C 1
ATOM 1366 O O . CYS A 1 171 ? -9.055 -11.617 9.672 1 95.62 171 CYS A O 1
ATOM 1368 N N . ILE A 1 172 ? -9 -11.969 7.492 1 93.88 172 ILE A N 1
ATOM 1369 C CA . ILE A 1 172 ? -9.289 -13.398 7.602 1 93.88 172 ILE A CA 1
ATOM 1370 C C . ILE A 1 172 ? -8.094 -14.125 8.195 1 93.88 172 ILE A C 1
ATOM 1372 O O . ILE A 1 172 ? -8.242 -15.203 8.789 1 93.88 172 ILE A O 1
ATOM 1376 N N . ALA A 1 173 ? -6.949 -13.531 8.078 1 93.88 173 ALA A N 1
ATOM 1377 C CA . ALA A 1 173 ? -5.73 -14.211 8.5 1 93.88 173 ALA A CA 1
ATOM 1378 C C . ALA A 1 173 ? -5.348 -13.812 9.922 1 93.88 173 ALA A C 1
ATOM 1380 O O . ALA A 1 173 ? -4.98 -14.664 10.734 1 93.88 173 ALA A O 1
ATOM 1381 N N . THR A 1 174 ? -5.461 -12.539 10.273 1 93.06 174 THR A N 1
ATOM 1382 C CA . THR A 1 174 ? -4.949 -12.062 11.555 1 93.06 174 THR A CA 1
ATOM 1383 C C . THR A 1 174 ? -6.09 -11.805 12.531 1 93.06 174 THR A C 1
ATOM 1385 O O . THR A 1 174 ? -5.863 -11.68 13.742 1 93.06 174 THR A O 1
ATOM 1388 N N . GLY A 1 175 ? -7.297 -11.602 11.984 1 93.5 175 GLY A N 1
ATOM 1389 C CA . GLY A 1 175 ? -8.453 -11.352 12.836 1 93.5 175 GLY A CA 1
ATOM 1390 C C . GLY A 1 175 ? -8.609 -9.891 13.211 1 93.5 175 GLY A C 1
ATOM 1391 O O . GLY A 1 175 ? -9.578 -9.516 13.867 1 93.5 175 GLY A O 1
ATOM 1392 N N . GLN A 1 176 ? -7.723 -9.055 12.836 1 94.69 176 GLN A N 1
ATOM 1393 C CA . GLN A 1 176 ? -7.82 -7.633 13.156 1 94.69 176 GLN A CA 1
ATOM 1394 C C . GLN A 1 176 ? -9.023 -6.996 12.469 1 94.69 176 GLN A C 1
ATOM 1396 O O . GLN A 1 176 ? -9.305 -7.289 11.305 1 94.69 176 GLN A O 1
ATOM 1401 N N . MET A 1 177 ? -9.688 -6.141 13.172 1 95.75 177 MET A N 1
ATOM 1402 C CA . MET A 1 177 ? -10.844 -5.426 12.633 1 95.75 177 MET A CA 1
ATOM 1403 C C . MET A 1 177 ? -10.398 -4.293 11.711 1 95.75 177 MET A C 1
ATOM 1405 O O . MET A 1 177 ? -9.398 -3.629 11.977 1 95.75 177 MET A O 1
ATOM 1409 N N . ASP A 1 178 ? -11.133 -4.094 10.633 1 94.12 178 ASP A N 1
ATOM 1410 C CA . ASP A 1 178 ? -10.891 -2.941 9.766 1 94.12 178 ASP A CA 1
ATOM 1411 C C . ASP A 1 178 ? -10.969 -1.638 10.562 1 94.12 178 ASP A C 1
ATOM 1413 O O . ASP A 1 178 ? -11.93 -1.417 11.305 1 94.12 178 ASP A O 1
ATOM 1417 N N . THR A 1 179 ? -10.031 -0.818 10.406 1 92.5 179 THR A N 1
ATOM 1418 C CA . THR A 1 179 ? -9.938 0.418 11.172 1 92.5 179 THR A CA 1
ATOM 1419 C C . THR A 1 179 ? -11.188 1.275 10.969 1 92.5 179 THR A C 1
ATOM 1421 O O . THR A 1 179 ? -11.695 1.884 11.914 1 92.5 179 THR A O 1
ATOM 1424 N N . GLY A 1 180 ? -11.656 1.377 9.672 1 87.88 180 GLY A N 1
ATOM 1425 C CA . GLY A 1 180 ? -12.875 2.133 9.414 1 87.88 180 GLY A CA 1
ATOM 1426 C C . GLY A 1 180 ? -14.078 1.611 10.172 1 87.88 180 GLY A C 1
ATOM 1427 O O . GLY A 1 180 ? -14.859 2.393 10.719 1 87.88 180 GLY A O 1
ATOM 1428 N N . HIS A 1 181 ? -14.195 0.357 10.172 1 91.56 181 HIS A N 1
ATOM 1429 C CA . HIS A 1 181 ? -15.297 -0.249 10.914 1 91.56 181 HIS A CA 1
ATOM 1430 C C . HIS A 1 181 ? -15.117 -0.055 12.422 1 91.56 181 HIS A C 1
ATOM 1432 O O . HIS A 1 181 ? -16.094 0.188 13.133 1 91.56 181 HIS A O 1
ATOM 1438 N N . TRP A 1 182 ? -13.938 -0.19 12.883 1 94.25 182 TRP A N 1
ATOM 1439 C CA . TRP A 1 182 ? -13.617 0.058 14.281 1 94.25 182 TRP A CA 1
ATOM 1440 C C . TRP A 1 182 ? -14.055 1.458 14.703 1 94.25 182 TRP A C 1
ATOM 1442 O O . TRP A 1 182 ? -14.672 1.634 15.75 1 94.25 182 TRP A O 1
ATOM 1452 N N . ASP A 1 183 ? -13.789 2.402 13.852 1 90.12 183 ASP A N 1
ATOM 1453 C CA . ASP A 1 183 ? -14.195 3.781 14.102 1 90.12 183 ASP A CA 1
ATOM 1454 C C . ASP A 1 183 ? -15.719 3.898 14.18 1 90.12 183 ASP A C 1
ATOM 1456 O O . ASP A 1 183 ? -16.25 4.508 15.109 1 90.12 183 ASP A O 1
ATOM 1460 N N . LYS A 1 184 ? -16.328 3.305 13.242 1 87.5 184 LYS A N 1
ATOM 1461 C CA . LYS A 1 184 ? -17.781 3.406 13.102 1 87.5 184 LYS A CA 1
ATOM 1462 C C . LYS A 1 184 ? -18.5 2.771 14.297 1 87.5 184 LYS A C 1
ATOM 1464 O O . LYS A 1 184 ? -19.594 3.189 14.664 1 87.5 184 LYS A O 1
ATOM 1469 N N . THR A 1 185 ? -17.859 1.806 14.859 1 92.44 185 THR A N 1
ATOM 1470 C CA . THR A 1 185 ? -18.5 1.085 15.961 1 92.44 185 THR A CA 1
ATOM 1471 C C . THR A 1 185 ? -18.094 1.689 17.312 1 92.44 185 THR A C 1
ATOM 1473 O O . THR A 1 185 ? -18.266 1.062 18.344 1 92.44 185 THR A O 1
ATOM 1476 N N . GLY A 1 186 ? -17.484 2.867 17.281 1 91.62 186 GLY A N 1
ATOM 1477 C CA . GLY A 1 186 ? -17.219 3.609 18.5 1 91.62 186 GLY A CA 1
ATOM 1478 C C . GLY A 1 186 ? -15.883 3.279 19.125 1 91.62 186 GLY A C 1
ATOM 1479 O O . GLY A 1 186 ? -15.711 3.385 20.344 1 91.62 186 GLY A O 1
ATOM 1480 N N . ARG A 1 187 ? -15.031 2.678 18.375 1 92.94 187 ARG A N 1
ATOM 1481 C CA . ARG A 1 187 ? -13.664 2.42 18.812 1 92.94 187 ARG A CA 1
ATOM 1482 C C . ARG A 1 187 ? -13.641 1.562 20.078 1 92.94 187 ARG A C 1
ATOM 1484 O O . ARG A 1 187 ? -13.047 1.946 21.078 1 92.94 187 ARG A O 1
ATOM 1491 N N . PRO A 1 188 ? -14.25 0.413 20.016 1 93.5 188 PRO A N 1
ATOM 1492 C CA . PRO A 1 188 ? -14.266 -0.442 21.203 1 93.5 188 PRO A CA 1
ATOM 1493 C C . PRO A 1 188 ? -12.867 -0.739 21.734 1 93.5 188 PRO A C 1
ATOM 1495 O O . PRO A 1 188 ? -11.961 -1.054 20.953 1 93.5 188 PRO A O 1
ATOM 1498 N N . ASP A 1 189 ? -12.742 -0.712 23.031 1 91.44 189 ASP A N 1
ATOM 1499 C CA . ASP A 1 189 ? -11.461 -0.912 23.703 1 91.44 189 ASP A CA 1
ATOM 1500 C C . ASP A 1 189 ? -11.008 -2.367 23.594 1 91.44 189 ASP A C 1
ATOM 1502 O O . ASP A 1 189 ? -11.828 -3.283 23.672 1 91.44 189 ASP A O 1
ATOM 1506 N N . GLY A 1 190 ? -9.742 -2.531 23.391 1 91.12 190 GLY A N 1
ATOM 1507 C CA . GLY A 1 190 ? -9.172 -3.867 23.422 1 91.12 190 GLY A CA 1
ATOM 1508 C C . GLY A 1 190 ? -9.266 -4.59 22.094 1 91.12 190 GLY A C 1
ATOM 1509 O O . GLY A 1 190 ? -8.734 -5.688 21.938 1 91.12 190 GLY A O 1
ATOM 1510 N N . VAL A 1 191 ? -9.984 -4.008 21.203 1 92.44 191 VAL A N 1
ATOM 1511 C CA . VAL A 1 191 ? -10.125 -4.633 19.891 1 92.44 191 VAL A CA 1
ATOM 1512 C C . VAL A 1 191 ? -8.984 -4.184 18.969 1 92.44 191 VAL A C 1
ATOM 1514 O O . VAL A 1 191 ? -8.797 -2.986 18.75 1 92.44 191 VAL A O 1
ATOM 1517 N N . LEU A 1 192 ? -8.219 -5.156 18.5 1 93.12 192 LEU A N 1
ATOM 1518 C CA . LEU A 1 192 ? -7.145 -4.852 17.562 1 93.12 192 LEU A CA 1
ATOM 1519 C C . LEU A 1 192 ? -7.703 -4.457 16.203 1 93.12 192 LEU A C 1
ATOM 1521 O O . LEU A 1 192 ? -8.672 -5.051 15.727 1 93.12 192 LEU A O 1
ATOM 1525 N N . HIS A 1 193 ? -7.145 -3.381 15.648 1 94 193 HIS A N 1
ATOM 1526 C CA . HIS A 1 193 ? -7.598 -2.904 14.352 1 94 193 HIS A CA 1
ATOM 1527 C C . HIS A 1 193 ? -6.422 -2.518 13.461 1 94 193 HIS A C 1
ATOM 1529 O O . HIS A 1 193 ? -5.324 -2.258 13.961 1 94 193 HIS A O 1
ATOM 1535 N N . ALA A 1 194 ? -6.617 -2.58 12.188 1 93.38 194 ALA A N 1
ATOM 1536 C CA . ALA A 1 194 ? -5.664 -2.156 11.164 1 93.38 194 ALA A CA 1
ATOM 1537 C C . ALA A 1 194 ? -6.371 -1.87 9.844 1 93.38 194 ALA A C 1
ATOM 1539 O O . ALA A 1 194 ? -7.457 -2.398 9.586 1 93.38 194 ALA A O 1
ATOM 1540 N N . PRO A 1 195 ? -5.734 -0.983 9.047 1 87.94 195 PRO A N 1
ATOM 1541 C CA . PRO A 1 195 ? -6.312 -0.811 7.715 1 87.94 195 PRO A CA 1
ATOM 1542 C C . PRO A 1 195 ? -6.34 -2.109 6.91 1 87.94 195 PRO A C 1
ATOM 1544 O O . PRO A 1 195 ? -5.398 -2.9 6.977 1 87.94 195 PRO A O 1
ATOM 1547 N N . THR A 1 196 ? -7.508 -2.318 6.309 1 86.5 196 THR A N 1
ATOM 1548 C CA . THR A 1 196 ? -7.645 -3.535 5.512 1 86.5 196 THR A CA 1
ATOM 1549 C C . THR A 1 196 ? -7.91 -3.197 4.051 1 86.5 196 THR A C 1
ATOM 1551 O O . THR A 1 196 ? -8.242 -2.057 3.721 1 86.5 196 THR A O 1
ATOM 1554 N N . ASN A 1 197 ? -7.648 -4.207 3.203 1 72.88 197 ASN A N 1
ATOM 1555 C CA . ASN A 1 197 ? -7.934 -4.148 1.773 1 72.88 197 ASN A CA 1
ATOM 1556 C C . ASN A 1 197 ? -8.594 -5.434 1.28 1 72.88 197 ASN A C 1
ATOM 1558 O O . ASN A 1 197 ? -8.422 -6.492 1.885 1 72.88 197 ASN A O 1
ATOM 1562 N N . GLY A 1 198 ? -9.492 -5.152 0.285 1 73.19 198 GLY A N 1
ATOM 1563 C CA . GLY A 1 198 ? -9.922 -6.324 -0.461 1 73.19 198 GLY A CA 1
ATOM 1564 C C . GLY A 1 198 ? -8.859 -6.863 -1.395 1 73.19 198 GLY A C 1
ATOM 1565 O O . GLY A 1 198 ? -8.375 -6.148 -2.271 1 73.19 198 GLY A O 1
ATOM 1566 N N . ALA A 1 199 ? -8.422 -8.055 -1.147 1 70.75 199 ALA A N 1
ATOM 1567 C CA . ALA A 1 199 ? -7.383 -8.664 -1.97 1 70.75 199 ALA A CA 1
ATOM 1568 C C . ALA A 1 199 ? -7.98 -9.617 -3 1 70.75 199 ALA A C 1
ATOM 1570 O O . ALA A 1 199 ? -8.711 -10.547 -2.646 1 70.75 199 ALA A O 1
ATOM 1571 N N . HIS A 1 200 ? -7.691 -9.266 -4.266 1 68.44 200 HIS A N 1
ATOM 1572 C CA . HIS A 1 200 ? -8.086 -10.195 -5.316 1 68.44 200 HIS A CA 1
ATOM 1573 C C . HIS A 1 200 ? -7.219 -11.453 -5.289 1 68.44 200 HIS A C 1
ATOM 1575 O O . HIS A 1 200 ? -5.996 -11.367 -5.129 1 68.44 200 HIS A O 1
ATOM 1581 N N . GLU A 1 201 ? -7.824 -12.523 -5.375 1 72.44 201 GLU A N 1
ATOM 1582 C CA . GLU A 1 201 ? -7.113 -13.797 -5.457 1 72.44 201 GLU A CA 1
ATOM 1583 C C . GLU A 1 201 ? -6.461 -13.977 -6.824 1 72.44 201 GLU A C 1
ATOM 1585 O O . GLU A 1 201 ? -5.336 -14.469 -6.922 1 72.44 201 GLU A O 1
ATOM 1590 N N . SER A 1 202 ? -7.293 -13.57 -7.828 1 61.22 202 SER A N 1
ATOM 1591 C CA . SER A 1 202 ? -6.816 -13.648 -9.203 1 61.22 202 SER A CA 1
ATOM 1592 C C . SER A 1 202 ? -7.152 -12.375 -9.977 1 61.22 202 SER A C 1
ATOM 1594 O O . SER A 1 202 ? -8.133 -11.695 -9.664 1 61.22 202 SER A O 1
ATOM 1596 N N . ARG A 1 203 ? -6.246 -11.789 -10.656 1 59.53 203 ARG A N 1
ATOM 1597 C CA . ARG A 1 203 ? -6.508 -10.477 -11.234 1 59.53 203 ARG A CA 1
ATOM 1598 C C . ARG A 1 203 ? -6.574 -10.555 -12.758 1 59.53 203 ARG A C 1
ATOM 1600 O O . ARG A 1 203 ? -6.184 -11.555 -13.352 1 59.53 203 ARG A O 1
ATOM 1607 N N . LYS A 1 204 ? -7.215 -9.359 -13.242 1 52.81 204 LYS A N 1
ATOM 1608 C CA . LYS A 1 204 ? -7.52 -9.07 -14.641 1 52.81 204 LYS A CA 1
ATOM 1609 C C . LYS A 1 204 ? -6.262 -9.125 -15.508 1 52.81 204 LYS A C 1
ATOM 1611 O O . LYS A 1 204 ? -5.234 -8.547 -15.141 1 52.81 204 LYS A O 1
ATOM 1616 N N . ASN A 1 205 ? -6.145 -10.195 -16.25 1 49.69 205 ASN A N 1
ATOM 1617 C CA . ASN A 1 205 ? -5.023 -10.266 -17.172 1 49.69 205 ASN A CA 1
ATOM 1618 C C . ASN A 1 205 ? -5.469 -9.969 -18.609 1 49.69 205 ASN A C 1
ATOM 1620 O O . ASN A 1 205 ? -6.664 -9.984 -18.906 1 49.69 205 ASN A O 1
ATOM 1624 N N . ALA A 1 206 ? -4.617 -9.406 -19.359 1 45.38 206 ALA A N 1
ATOM 1625 C CA . ALA A 1 206 ? -4.832 -9.352 -20.797 1 45.38 206 ALA A CA 1
ATOM 1626 C C . ALA A 1 206 ? -5.41 -10.656 -21.328 1 45.38 206 ALA A C 1
ATOM 1628 O O . ALA A 1 206 ? -5.262 -11.711 -20.688 1 45.38 206 ALA A O 1
ATOM 1629 N N . ALA A 1 207 ? -6.227 -10.516 -22.297 1 49.53 207 ALA A N 1
ATOM 1630 C CA . ALA A 1 207 ? -6.898 -11.656 -22.906 1 49.53 207 ALA A CA 1
ATOM 1631 C C . ALA A 1 207 ? -5.945 -12.836 -23.062 1 49.53 207 ALA A C 1
ATOM 1633 O O . ALA A 1 207 ? -6.312 -13.984 -22.781 1 49.53 207 ALA A O 1
ATOM 1634 N N . SER A 1 208 ? -4.789 -12.586 -23.562 1 53.03 208 SER A N 1
ATOM 1635 C CA . SER A 1 208 ? -3.787 -13.633 -23.766 1 53.03 208 SER A CA 1
ATOM 1636 C C . SER A 1 208 ? -3.389 -14.273 -22.438 1 53.03 208 SER A C 1
ATOM 1638 O O . SER A 1 208 ? -3.145 -15.477 -22.375 1 53.03 208 SER A O 1
ATOM 1640 N N . ALA A 1 209 ? -3.418 -13.586 -21.531 1 63.94 209 ALA A N 1
ATOM 1641 C CA . ALA A 1 209 ? -3.057 -14.078 -20.203 1 63.94 209 ALA A CA 1
ATOM 1642 C C . ALA A 1 209 ? -4.125 -15.031 -19.672 1 63.94 209 ALA A C 1
ATOM 1644 O O . ALA A 1 209 ? -3.807 -16 -18.984 1 63.94 209 ALA A O 1
ATOM 1645 N N . TRP A 1 210 ? -5.25 -14.906 -20.312 1 72.56 210 TRP A N 1
ATOM 1646 C CA . TRP A 1 210 ? -6.332 -15.766 -19.859 1 72.56 210 TRP A CA 1
ATOM 1647 C C . TRP A 1 210 ? -6.172 -17.188 -20.391 1 72.56 210 TRP A C 1
ATOM 1649 O O . TRP A 1 210 ? -6.43 -18.156 -19.688 1 72.56 210 TRP A O 1
ATOM 1659 N N . ARG A 1 211 ? -5.707 -17.25 -21.609 1 78.69 211 ARG A N 1
ATOM 1660 C CA . ARG A 1 211 ? -5.543 -18.578 -22.219 1 78.69 211 ARG A CA 1
ATOM 1661 C C . ARG A 1 211 ? -4.508 -19.406 -21.469 1 78.69 211 ARG A C 1
ATOM 1663 O O . ARG A 1 211 ? -4.742 -20.578 -21.172 1 78.69 211 ARG A O 1
ATOM 1670 N N . VAL A 1 212 ? -3.41 -18.844 -21.203 1 83.94 212 VAL A N 1
ATOM 1671 C CA . VAL A 1 212 ? -2.35 -19.547 -20.484 1 83.94 212 VAL A CA 1
ATOM 1672 C C . VAL A 1 212 ? -2.812 -19.875 -19.062 1 83.94 212 VAL A C 1
ATOM 1674 O O . VAL A 1 212 ? -2.582 -20.984 -18.578 1 83.94 212 VAL A O 1
ATOM 1677 N N . LEU A 1 213 ? -3.529 -18.938 -18.547 1 86.69 213 LEU A N 1
ATOM 1678 C CA . LEU A 1 213 ? -4.062 -19.141 -17.219 1 86.69 213 LEU A CA 1
ATOM 1679 C C . LEU A 1 213 ? -5.004 -20.344 -17.172 1 86.69 213 LEU A C 1
ATOM 1681 O O . LEU A 1 213 ? -4.871 -21.219 -16.312 1 86.69 213 LEU A O 1
ATOM 1685 N N . TYR A 1 214 ? -5.863 -20.438 -18.156 1 86.38 214 TYR A N 1
ATOM 1686 C CA . TYR A 1 214 ? -6.863 -21.5 -18.188 1 86.38 214 TYR A CA 1
ATOM 1687 C C . TYR A 1 214 ? -6.219 -22.859 -18.484 1 86.38 214 TYR A C 1
ATOM 1689 O O . TYR A 1 214 ? -6.656 -23.891 -17.984 1 86.38 214 TYR A O 1
ATOM 1697 N N . THR A 1 215 ? -5.258 -22.812 -19.25 1 89 215 THR A N 1
ATOM 1698 C CA . THR A 1 215 ? -4.547 -24.031 -19.578 1 89 215 THR A CA 1
ATOM 1699 C C . THR A 1 215 ? -3.811 -24.578 -18.359 1 89 215 THR A C 1
ATOM 1701 O O . THR A 1 215 ? -3.863 -25.781 -18.078 1 89 215 THR A O 1
ATOM 1704 N N . CYS A 1 216 ? -3.207 -23.734 -17.625 1 93.12 216 CYS A N 1
ATOM 1705 C CA . CYS A 1 216 ? -2.4 -24.125 -16.484 1 93.12 216 CYS A CA 1
ATOM 1706 C C . CYS A 1 216 ? -3.283 -24.438 -15.281 1 93.12 216 CYS A C 1
ATOM 1708 O O . CYS A 1 216 ? -2.908 -25.25 -14.43 1 93.12 216 CYS A O 1
ATOM 1710 N N . PHE A 1 217 ? -4.434 -23.812 -15.305 1 92.38 217 PHE A N 1
ATOM 1711 C CA . PHE A 1 217 ? -5.316 -23.969 -14.148 1 92.38 217 PHE A CA 1
ATOM 1712 C C . PHE A 1 217 ? -6.746 -24.25 -14.594 1 92.38 217 PHE A C 1
ATOM 1714 O O . PHE A 1 217 ? -7.617 -23.391 -14.492 1 92.38 217 PHE A O 1
ATOM 1721 N N . PRO A 1 218 ? -7.035 -25.469 -14.852 1 90.56 218 PRO A N 1
ATOM 1722 C CA . PRO A 1 218 ? -8.375 -25.828 -15.328 1 90.56 218 PRO A CA 1
ATOM 1723 C C . PRO A 1 218 ? -9.461 -25.547 -14.289 1 90.56 218 PRO A C 1
ATOM 1725 O O . PRO A 1 218 ? -10.602 -25.25 -14.648 1 90.56 218 PRO A O 1
ATOM 1728 N N . GLY A 1 219 ? -9.094 -25.609 -13.047 1 88.44 219 GLY A N 1
ATOM 1729 C CA . GLY A 1 219 ? -10.047 -25.266 -12 1 88.44 219 GLY A CA 1
ATOM 1730 C C . GLY A 1 219 ? -10.539 -23.844 -12.078 1 88.44 219 GLY A C 1
ATOM 1731 O O . GLY A 1 219 ? -11.711 -23.562 -11.812 1 88.44 219 GLY A O 1
ATOM 1732 N N . VAL A 1 220 ? -9.656 -22.953 -12.43 1 87.12 220 VAL A N 1
ATOM 1733 C CA . VAL A 1 220 ? -10.008 -21.531 -12.57 1 87.12 220 VAL A CA 1
ATOM 1734 C C . VAL A 1 220 ? -10.969 -21.359 -13.742 1 87.12 220 VAL A C 1
ATOM 1736 O O . VAL A 1 220 ? -11.922 -20.578 -13.664 1 87.12 220 VAL A O 1
ATOM 1739 N N . ARG A 1 221 ? -10.703 -22.094 -14.773 1 83.81 221 ARG A N 1
ATOM 1740 C CA . ARG A 1 221 ? -11.594 -22.062 -15.922 1 83.81 221 ARG A CA 1
ATOM 1741 C C . ARG A 1 221 ? -12.992 -22.562 -15.547 1 83.81 221 ARG A C 1
ATOM 1743 O O . ARG A 1 221 ? -13.992 -21.938 -15.922 1 83.81 221 ARG A O 1
ATOM 1750 N N . ARG A 1 222 ? -13.008 -23.562 -14.859 1 86.38 222 ARG A N 1
ATOM 1751 C CA . ARG A 1 222 ? -14.273 -24.156 -14.445 1 86.38 222 ARG A CA 1
ATOM 1752 C C . ARG A 1 222 ? -15.047 -23.203 -13.523 1 86.38 222 ARG A C 1
ATOM 1754 O O . ARG A 1 222 ? -16.281 -23.156 -13.57 1 86.38 222 ARG A O 1
ATOM 1761 N N . ALA A 1 223 ? -14.297 -22.484 -12.75 1 83.88 223 ALA A N 1
ATOM 1762 C CA . ALA A 1 223 ? -14.914 -21.547 -11.805 1 83.88 223 ALA A CA 1
ATOM 1763 C C . ALA A 1 223 ? -15.344 -20.266 -12.508 1 83.88 223 ALA A C 1
ATOM 1765 O O . ALA A 1 223 ? -15.914 -19.375 -11.875 1 83.88 223 ALA A O 1
ATOM 1766 N N . ALA A 1 224 ? -15.055 -20.156 -13.773 1 76.88 224 ALA A N 1
ATOM 1767 C CA . ALA A 1 224 ? -15.555 -19.109 -14.664 1 76.88 224 ALA A CA 1
ATOM 1768 C C . ALA A 1 224 ? -15.031 -17.734 -14.234 1 76.88 224 ALA A C 1
ATOM 1770 O O . ALA A 1 224 ? -15.797 -16.781 -14.156 1 76.88 224 ALA A O 1
ATOM 1771 N N . LEU A 1 225 ? -13.828 -17.812 -13.859 1 76.12 225 LEU A N 1
ATOM 1772 C CA . LEU A 1 225 ? -13.195 -16.516 -13.68 1 76.12 225 LEU A CA 1
ATOM 1773 C C . LEU A 1 225 ? -13.117 -15.75 -15 1 76.12 225 LEU A C 1
ATOM 1775 O O . LEU A 1 225 ? -12.719 -16.312 -16.016 1 76.12 225 LEU A O 1
ATOM 1779 N N . SER A 1 226 ? -13.641 -14.602 -15.008 1 69.12 226 SER A N 1
ATOM 1780 C CA . SER A 1 226 ? -13.656 -13.773 -16.203 1 69.12 226 SER A CA 1
ATOM 1781 C C . SER A 1 226 ? -13.484 -12.297 -15.852 1 69.12 226 SER A C 1
ATOM 1783 O O . SER A 1 226 ? -13.555 -11.914 -14.68 1 69.12 226 SER A O 1
ATOM 1785 N N . PRO A 1 227 ? -13.18 -11.5 -16.766 1 65.12 227 PRO A N 1
ATOM 1786 C CA . PRO A 1 227 ? -13.094 -10.062 -16.5 1 65.12 227 PRO A CA 1
ATOM 1787 C C . PRO A 1 227 ? -14.352 -9.508 -15.836 1 65.12 227 PRO A C 1
ATOM 1789 O O . PRO A 1 227 ? -14.266 -8.578 -15.031 1 65.12 227 PRO A O 1
ATOM 1792 N N . ASP A 1 228 ? -15.453 -10.203 -16.109 1 66 228 ASP A N 1
ATOM 1793 C CA . ASP A 1 228 ? -16.719 -9.727 -15.57 1 66 228 ASP A CA 1
ATOM 1794 C C . ASP A 1 228 ? -16.891 -10.156 -14.117 1 66 228 ASP A C 1
ATOM 1796 O O . ASP A 1 228 ? -17.609 -9.516 -13.352 1 66 228 ASP A O 1
ATOM 1800 N N . THR A 1 229 ? -16.156 -11.164 -13.781 1 72.38 229 THR A N 1
ATOM 1801 C CA . THR A 1 229 ? -16.359 -11.719 -12.445 1 72.38 229 THR A CA 1
ATOM 1802 C C . THR A 1 229 ? -15.164 -11.445 -11.547 1 72.38 229 THR A C 1
ATOM 1804 O O . THR A 1 229 ? -15.148 -11.852 -10.383 1 72.38 229 THR A O 1
ATOM 1807 N N . ILE A 1 230 ? -14.25 -10.734 -11.992 1 73 230 ILE A N 1
ATOM 1808 C CA . ILE A 1 230 ? -13 -10.531 -11.273 1 73 230 ILE A CA 1
ATOM 1809 C C . ILE A 1 230 ? -13.258 -9.75 -9.992 1 73 230 ILE A C 1
ATOM 1811 O O . ILE A 1 230 ? -12.547 -9.906 -9 1 73 230 ILE A O 1
ATOM 1815 N N . ASN A 1 231 ? -14.367 -8.93 -9.945 1 72.62 231 ASN A N 1
ATOM 1816 C CA . ASN A 1 231 ? -14.68 -8.117 -8.781 1 72.62 231 ASN A CA 1
ATOM 1817 C C . ASN A 1 231 ? -15.805 -8.719 -7.949 1 72.62 231 ASN A C 1
ATOM 1819 O O . ASN A 1 231 ? -16.453 -8.023 -7.164 1 72.62 231 ASN A O 1
ATOM 1823 N N . SER A 1 232 ? -15.969 -9.945 -8.242 1 78.5 232 SER A N 1
ATOM 1824 C CA . SER A 1 232 ? -16.891 -10.664 -7.375 1 78.5 232 SER A CA 1
ATOM 1825 C C . SER A 1 232 ? -16.266 -10.969 -6.02 1 78.5 232 SER A C 1
ATOM 1827 O O . SER A 1 232 ? -15.047 -11.133 -5.918 1 78.5 232 SER A O 1
ATOM 1829 N N . GLU A 1 233 ? -17.094 -11.039 -5 1 82 233 GLU A N 1
ATOM 1830 C CA . GLU A 1 233 ? -16.609 -11.32 -3.646 1 82 233 GLU A CA 1
ATOM 1831 C C . GLU A 1 233 ? -15.977 -12.703 -3.562 1 82 233 GLU A C 1
ATOM 1833 O O . GLU A 1 233 ? -15.164 -12.969 -2.676 1 82 233 GLU A O 1
ATOM 1838 N N . SER A 1 234 ? -16.328 -13.539 -4.516 1 83.81 234 SER A N 1
ATOM 1839 C CA . SER A 1 234 ? -15.75 -14.883 -4.531 1 83.81 234 SER A CA 1
ATOM 1840 C C . SER A 1 234 ? -14.281 -14.852 -4.941 1 83.81 234 SER A C 1
ATOM 1842 O O . SER A 1 234 ? -13.555 -15.828 -4.758 1 83.81 234 SER A O 1
ATOM 1844 N N . ASN A 1 235 ? -13.875 -13.727 -5.441 1 82.12 235 ASN A N 1
ATOM 1845 C CA . ASN A 1 235 ? -12.484 -13.531 -5.84 1 82.12 235 ASN A CA 1
ATOM 1846 C C . ASN A 1 235 ? -11.758 -12.578 -4.895 1 82.12 235 ASN A C 1
ATOM 1848 O O . ASN A 1 235 ? -10.766 -11.945 -5.277 1 82.12 235 ASN A O 1
ATOM 1852 N N . GLY A 1 236 ? -12.266 -12.438 -3.709 1 88.12 236 GLY A N 1
ATOM 1853 C CA . GLY A 1 236 ? -11.672 -11.453 -2.811 1 88.12 236 GLY A CA 1
ATOM 1854 C C . GLY A 1 236 ? -11.578 -11.938 -1.377 1 88.12 236 GLY A C 1
ATOM 1855 O O . GLY A 1 236 ? -12.312 -12.852 -0.975 1 88.12 236 GLY A O 1
ATOM 1856 N N . LEU A 1 237 ? -10.594 -11.391 -0.637 1 91.25 237 LEU A N 1
ATOM 1857 C CA . LEU A 1 237 ? -10.383 -11.625 0.789 1 91.25 237 LEU A CA 1
ATOM 1858 C C . LEU A 1 237 ? -10.055 -10.312 1.504 1 91.25 237 LEU A C 1
ATOM 1860 O O . LEU A 1 237 ? -9.445 -9.414 0.918 1 91.25 237 LEU A O 1
ATOM 1864 N N . THR A 1 238 ? -10.5 -10.273 2.713 1 93.38 238 THR A N 1
ATOM 1865 C CA . THR A 1 238 ? -10.125 -9.117 3.521 1 93.38 238 THR A CA 1
ATOM 1866 C C . THR A 1 238 ? -8.797 -9.367 4.23 1 93.38 238 THR A C 1
ATOM 1868 O O . THR A 1 238 ? -8.688 -10.273 5.059 1 93.38 238 THR A O 1
ATOM 1871 N N . LEU A 1 239 ? -7.84 -8.578 3.859 1 93.75 239 LEU A N 1
ATOM 1872 C CA . LEU A 1 239 ? -6.523 -8.664 4.484 1 93.75 239 LEU A CA 1
ATOM 1873 C C . LEU A 1 239 ? -6.07 -7.305 5 1 93.75 239 LEU A C 1
ATOM 1875 O O . LEU A 1 239 ? -6.395 -6.273 4.406 1 93.75 239 LEU A O 1
ATOM 1879 N N . VAL A 1 240 ? -5.383 -7.383 6.121 1 93.06 240 VAL A N 1
ATOM 1880 C CA . VAL A 1 240 ? -4.723 -6.148 6.531 1 93.06 240 VAL A CA 1
ATOM 1881 C C . VAL A 1 240 ? -3.711 -5.727 5.469 1 93.06 240 VAL A C 1
ATOM 1883 O O . VAL A 1 240 ? -3.211 -6.562 4.711 1 93.06 240 VAL A O 1
ATOM 1886 N N . SER A 1 241 ? -3.389 -4.488 5.414 1 87.56 241 SER A N 1
ATOM 1887 C CA . SER A 1 241 ? -2.586 -3.904 4.344 1 87.56 241 SER A CA 1
ATOM 1888 C C . SER A 1 241 ? -1.256 -4.633 4.191 1 87.56 241 SER A C 1
ATOM 1890 O O . SER A 1 241 ? -0.822 -4.91 3.07 1 87.56 241 SER A O 1
ATOM 1892 N N . SER A 1 242 ? -0.582 -4.918 5.254 1 89.19 242 SER A N 1
ATOM 1893 C CA . SER A 1 242 ? 0.71 -5.594 5.195 1 89.19 242 SER A CA 1
ATOM 1894 C C . SER A 1 242 ? 0.576 -6.988 4.594 1 89.19 242 SER A C 1
ATOM 1896 O O . SER A 1 242 ? 1.4 -7.398 3.771 1 89.19 242 SER A O 1
ATOM 1898 N N . TYR A 1 243 ? -0.509 -7.707 4.977 1 92.06 243 TYR A N 1
ATOM 1899 C CA . TYR A 1 243 ? -0.755 -9.039 4.43 1 92.06 243 TYR A CA 1
ATOM 1900 C C . TYR A 1 243 ? -1.184 -8.953 2.969 1 92.06 243 TYR A C 1
ATOM 1902 O O . TYR A 1 243 ? -0.825 -9.812 2.16 1 92.06 243 TYR A O 1
ATOM 1910 N N . HIS A 1 244 ? -1.972 -7.953 2.734 1 90.5 244 HIS A N 1
ATOM 1911 C CA . HIS A 1 244 ? -2.389 -7.723 1.355 1 90.5 244 HIS A CA 1
ATOM 1912 C C . HIS A 1 244 ? -1.185 -7.566 0.434 1 90.5 244 HIS A C 1
ATOM 1914 O O . HIS A 1 244 ? -1.147 -8.148 -0.651 1 90.5 244 HIS A O 1
ATOM 1920 N N . GLU A 1 245 ? -0.223 -6.789 0.867 1 87.38 245 GLU A N 1
ATOM 1921 C CA . GLU A 1 245 ? 1.009 -6.586 0.109 1 87.38 245 GLU A CA 1
ATOM 1922 C C . GLU A 1 245 ? 1.755 -7.902 -0.093 1 87.38 245 GLU A C 1
ATOM 1924 O O . GLU A 1 245 ? 2.227 -8.195 -1.194 1 87.38 245 GLU A O 1
ATOM 1929 N N . GLN A 1 246 ? 1.861 -8.68 0.964 1 92.62 246 GLN A N 1
ATOM 1930 C CA . GLN A 1 246 ? 2.568 -9.953 0.891 1 92.62 246 GLN A CA 1
ATOM 1931 C C . GLN A 1 246 ? 1.811 -10.953 0.021 1 92.62 246 GLN A C 1
ATOM 1933 O O . GLN A 1 246 ? 2.422 -11.742 -0.7 1 92.62 246 GLN A O 1
ATOM 1938 N N . PHE A 1 247 ? 0.439 -10.945 0.075 1 92.94 247 PHE A N 1
ATOM 1939 C CA . PHE A 1 247 ? -0.396 -11.789 -0.773 1 92.94 247 PHE A CA 1
ATOM 1940 C C . PHE A 1 247 ? -0.222 -11.422 -2.242 1 92.94 247 PHE A C 1
ATOM 1942 O O . PHE A 1 247 ? -0.046 -12.297 -3.092 1 92.94 247 PHE A O 1
ATOM 1949 N N . GLY A 1 248 ? -0.168 -10.188 -2.451 1 86.94 248 GLY A N 1
ATOM 1950 C CA . GLY A 1 248 ? -0.002 -9.695 -3.811 1 86.94 248 GLY A CA 1
ATOM 1951 C C . GLY A 1 248 ? 1.363 -10.008 -4.395 1 86.94 248 GLY A C 1
ATOM 1952 O O . GLY A 1 248 ? 1.494 -10.227 -5.598 1 86.94 248 GLY A O 1
ATOM 1953 N N . SER A 1 249 ? 2.336 -10.062 -3.514 1 87.5 249 SER A N 1
ATOM 1954 C CA . SER A 1 249 ? 3.697 -10.305 -3.979 1 87.5 249 SER A CA 1
ATOM 1955 C C . SER A 1 249 ? 4.043 -11.789 -3.926 1 87.5 249 SER A C 1
ATOM 1957 O O . SER A 1 249 ? 5.191 -12.18 -4.164 1 87.5 249 SER A O 1
ATOM 1959 N N . PHE A 1 250 ? 3.072 -12.586 -3.584 1 93.81 250 PHE A N 1
ATOM 1960 C CA . PHE A 1 250 ? 3.195 -14.039 -3.562 1 93.81 250 PHE A CA 1
ATOM 1961 C C . PHE A 1 250 ? 4.195 -14.484 -2.502 1 93.81 250 PHE A C 1
ATOM 1963 O O . PHE A 1 250 ? 4.938 -15.445 -2.705 1 93.81 250 PHE A O 1
ATOM 1970 N N . GLN A 1 251 ? 4.285 -13.703 -1.398 1 95.44 251 GLN A N 1
ATOM 1971 C CA . GLN A 1 251 ? 5.078 -14.094 -0.237 1 95.44 251 GLN A CA 1
ATOM 1972 C C . GLN A 1 251 ? 4.188 -14.648 0.875 1 95.44 251 GLN A C 1
ATOM 1974 O O . GLN A 1 251 ? 4.684 -15.086 1.915 1 95.44 251 GLN A O 1
ATOM 1979 N N . LEU A 1 252 ? 2.947 -14.57 0.652 1 95.88 252 LEU A N 1
ATOM 1980 C CA . LEU A 1 252 ? 1.889 -15.141 1.477 1 95.88 252 LEU A CA 1
ATOM 1981 C C . LEU A 1 252 ? 0.854 -15.852 0.614 1 95.88 252 LEU A C 1
ATOM 1983 O O . LEU A 1 252 ? 0.461 -15.344 -0.439 1 95.88 252 LEU A O 1
ATOM 1987 N N . ALA A 1 253 ? 0.464 -17.031 0.955 1 96.75 253 ALA A N 1
ATOM 1988 C CA . ALA A 1 253 ? -0.551 -17.766 0.208 1 96.75 253 ALA A CA 1
ATOM 1989 C C . ALA A 1 253 ? -1.376 -18.656 1.135 1 96.75 253 ALA A C 1
ATOM 1991 O O . ALA A 1 253 ? -0.966 -18.938 2.264 1 96.75 253 ALA A O 1
ATOM 1992 N N . PHE A 1 254 ? -2.504 -19.016 0.734 1 96.25 254 PHE A N 1
ATOM 1993 C CA . PHE A 1 254 ? -3.408 -19.891 1.467 1 96.25 254 PHE A CA 1
ATOM 1994 C C . PHE A 1 254 ? -3.668 -21.172 0.686 1 96.25 254 PHE A C 1
ATOM 1996 O O . PHE A 1 254 ? -4.426 -21.172 -0.287 1 96.25 254 PHE A O 1
ATOM 2003 N N . LYS A 1 255 ? -3.115 -22.234 1.127 1 96.31 255 LYS A N 1
ATOM 2004 C CA . LYS A 1 255 ? -3.219 -23.547 0.486 1 96.31 255 LYS A CA 1
ATOM 2005 C C . LYS A 1 255 ? -4.473 -24.281 0.948 1 96.31 255 LYS A C 1
ATOM 2007 O O . LYS A 1 255 ? -4.637 -24.547 2.141 1 96.31 255 LYS A O 1
ATOM 2012 N N . PRO A 1 256 ? -5.289 -24.625 -0.047 1 93.69 256 PRO A N 1
ATOM 2013 C CA . PRO A 1 256 ? -6.457 -25.406 0.366 1 93.69 256 PRO A CA 1
ATOM 2014 C C . PRO A 1 256 ? -6.078 -26.734 1.008 1 93.69 256 PRO A C 1
ATOM 2016 O O . PRO A 1 256 ? -5.133 -27.391 0.562 1 93.69 256 PRO A O 1
ATOM 2019 N N . VAL A 1 257 ? -6.711 -27.016 2.113 1 90.56 257 VAL A N 1
ATOM 2020 C CA . VAL A 1 257 ? -6.484 -28.281 2.785 1 90.56 257 VAL A CA 1
ATOM 2021 C C . VAL A 1 257 ? -7.305 -29.375 2.105 1 90.56 257 VAL A C 1
ATOM 2023 O O . VAL A 1 257 ? -8.508 -29.219 1.891 1 90.56 257 VAL A O 1
ATOM 2026 N N . GLU A 1 258 ? -6.594 -30.266 1.291 1 74.56 258 GLU A N 1
ATOM 2027 C CA . GLU A 1 258 ? -7.27 -31.375 0.622 1 74.56 258 GLU A CA 1
ATOM 2028 C C . GLU A 1 258 ? -7.762 -32.406 1.629 1 74.56 258 GLU A C 1
ATOM 2030 O O . GLU A 1 258 ? -7.035 -32.781 2.555 1 74.56 258 GLU A O 1
ATOM 2035 N N . TYR A 1 259 ? -8.93 -32.344 1.957 1 55.19 259 TYR A N 1
ATOM 2036 C CA . TYR A 1 259 ? -9.352 -33.406 2.836 1 55.19 259 TYR A CA 1
ATOM 2037 C C . TYR A 1 259 ? -9.375 -34.75 2.092 1 55.19 259 TYR A C 1
ATOM 2039 O O . TYR A 1 259 ? -9.672 -34.781 0.895 1 55.19 259 TYR A O 1
ATOM 2047 N N . SER A 1 260 ? -8.695 -35.688 2.576 1 48.31 260 SER A N 1
ATOM 2048 C CA . SER A 1 260 ? -8.82 -37.094 2.219 1 48.31 260 SER A CA 1
ATOM 2049 C C . SER A 1 260 ? -10.273 -37.469 1.991 1 48.31 260 SER A C 1
ATOM 2051 O O . SER A 1 260 ? -11.18 -36.844 2.537 1 48.31 260 SER A O 1
ATOM 2053 N N . THR A 1 261 ? -10.594 -38.125 0.868 1 43.91 261 THR A N 1
ATOM 2054 C CA . THR A 1 261 ? -11.828 -38.781 0.424 1 43.91 261 THR A CA 1
ATOM 2055 C C . THR A 1 261 ? -12.672 -39.219 1.619 1 43.91 261 THR A C 1
ATOM 2057 O O . THR A 1 261 ? -13.75 -39.781 1.449 1 43.91 261 THR A O 1
ATOM 2060 N N . ASP A 1 262 ? -12.188 -39.438 2.771 1 41.75 262 ASP A N 1
ATOM 2061 C CA . ASP A 1 262 ? -13.227 -40 3.635 1 41.75 262 ASP A CA 1
ATOM 2062 C C . ASP A 1 262 ? -14.391 -39.031 3.795 1 41.75 262 ASP A C 1
ATOM 2064 O O . ASP A 1 262 ? -14.18 -37.812 3.904 1 41.75 262 ASP A O 1
ATOM 2068 N N . LEU A 1 263 ? -15.656 -39.5 3.477 1 42.47 263 LEU A N 1
ATOM 2069 C CA . LEU A 1 263 ? -17.016 -39.031 3.232 1 42.47 263 LEU A CA 1
ATOM 2070 C C . LEU A 1 263 ? -17.344 -37.812 4.082 1 42.47 263 LEU A C 1
ATOM 2072 O O . LEU A 1 263 ? -18.172 -37 3.709 1 42.47 263 LEU A O 1
ATOM 2076 N N . ASP A 1 264 ? -17.25 -37.812 5.375 1 41.88 264 ASP A N 1
ATOM 2077 C CA . ASP A 1 264 ? -18.156 -37.188 6.324 1 41.88 264 ASP A CA 1
ATOM 2078 C C . ASP A 1 264 ? -17.797 -35.719 6.523 1 41.88 264 ASP A C 1
ATOM 2080 O O . ASP A 1 264 ? -18.484 -34.969 7.25 1 41.88 264 ASP A O 1
ATOM 2084 N N . GLN A 1 265 ? -16.594 -35.156 6.137 1 46.31 265 GLN A N 1
ATOM 2085 C CA . GLN A 1 265 ? -16.406 -33.844 6.746 1 46.31 265 GLN A CA 1
ATOM 2086 C C . GLN A 1 265 ? -16.484 -32.75 5.695 1 46.31 265 GLN A C 1
ATOM 2088 O O . GLN A 1 265 ? -15.461 -32.219 5.258 1 46.31 265 GLN A O 1
ATOM 2093 N N . LYS A 1 266 ? -17.578 -32.594 5.02 1 47.09 266 LYS A N 1
ATOM 2094 C CA . LYS A 1 266 ? -18.047 -31.516 4.133 1 47.09 266 LYS A CA 1
ATOM 2095 C C . LYS A 1 266 ? -17.578 -30.156 4.617 1 47.09 266 LYS A C 1
ATOM 2097 O O . LYS A 1 266 ? -17.328 -29.25 3.814 1 47.09 266 LYS A O 1
ATOM 2102 N N . ASP A 1 267 ? -17.547 -30 5.965 1 49.09 267 ASP A N 1
ATOM 2103 C CA . ASP A 1 267 ? -17.438 -28.719 6.656 1 49.09 267 ASP A CA 1
ATOM 2104 C C . ASP A 1 267 ? -16.047 -28.125 6.527 1 49.09 267 ASP A C 1
ATOM 2106 O O . ASP A 1 267 ? -15.773 -27.031 7.016 1 49.09 267 ASP A O 1
ATOM 2110 N N . GLN A 1 268 ? -15.18 -28.953 5.879 1 54.97 268 GLN A N 1
ATOM 2111 C CA . GLN A 1 268 ? -13.781 -28.531 5.922 1 54.97 268 GLN A CA 1
ATOM 2112 C C . GLN A 1 268 ? -13.375 -27.828 4.633 1 54.97 268 GLN A C 1
ATOM 2114 O O . GLN A 1 268 ? -12.203 -27.5 4.449 1 54.97 268 GLN A O 1
ATOM 2119 N N . ASP A 1 269 ? -14.328 -27.5 3.799 1 69.19 269 ASP A N 1
ATOM 2120 C CA . ASP A 1 269 ? -14.055 -26.922 2.482 1 69.19 269 ASP A CA 1
ATOM 2121 C C . ASP A 1 269 ? -13.617 -25.469 2.592 1 69.19 269 ASP A C 1
ATOM 2123 O O . ASP A 1 269 ? -13.086 -24.906 1.637 1 69.19 269 ASP A O 1
ATOM 2127 N N . ASN A 1 270 ? -13.422 -25.047 3.777 1 89.06 270 ASN A N 1
ATOM 2128 C CA . ASN A 1 270 ? -13.086 -23.625 3.877 1 89.06 270 ASN A CA 1
ATOM 2129 C C . ASN A 1 270 ? -11.891 -23.391 4.793 1 89.06 270 ASN A C 1
ATOM 2131 O O . ASN A 1 270 ? -11.781 -22.344 5.426 1 89.06 270 ASN A O 1
ATOM 2135 N N . LYS A 1 271 ? -11.102 -24.531 4.801 1 92.81 271 LYS A N 1
ATOM 2136 C CA . LYS A 1 271 ? -9.883 -24.422 5.598 1 92.81 271 LYS A CA 1
ATOM 2137 C C . LYS A 1 271 ? -8.648 -24.328 4.703 1 92.81 271 LYS A C 1
ATOM 2139 O O . LYS A 1 271 ? -8.547 -25.031 3.697 1 92.81 271 LYS A O 1
ATOM 2144 N N . TYR A 1 272 ? -7.754 -23.5 5.125 1 95.38 272 TYR A N 1
ATOM 2145 C CA . TYR A 1 272 ? -6.562 -23.234 4.324 1 95.38 272 TYR A CA 1
ATOM 2146 C C . TYR A 1 272 ? -5.316 -23.188 5.203 1 95.38 272 TYR A C 1
ATOM 2148 O O . TYR A 1 272 ? -5.348 -22.625 6.301 1 95.38 272 TYR A O 1
ATOM 2156 N N . GLU A 1 273 ? -4.273 -23.844 4.746 1 97 273 GLU A N 1
ATOM 2157 C CA . GLU A 1 273 ? -2.967 -23.703 5.379 1 97 273 GLU A CA 1
ATOM 2158 C C . GLU A 1 273 ? -2.289 -22.406 4.98 1 97 273 GLU A C 1
ATOM 2160 O O . GLU A 1 273 ? -2.244 -22.047 3.799 1 97 273 GLU A O 1
ATOM 2165 N N . VAL A 1 274 ? -1.789 -21.672 5.988 1 97.25 274 VAL A N 1
ATOM 2166 C CA . VAL A 1 274 ? -1.082 -20.422 5.707 1 97.25 274 VAL A CA 1
ATOM 2167 C C . VAL A 1 274 ? 0.354 -20.734 5.289 1 97.25 274 VAL A C 1
ATOM 2169 O O . VAL A 1 274 ? 1.105 -21.359 6.035 1 97.25 274 VAL A O 1
ATOM 2172 N N . LYS A 1 275 ? 0.706 -20.297 4.066 1 97.62 275 LYS A N 1
ATOM 2173 C CA . LYS A 1 275 ? 2.053 -20.484 3.539 1 97.62 275 LYS A CA 1
ATOM 2174 C C . LYS A 1 275 ? 2.787 -19.156 3.41 1 97.62 275 LYS A C 1
ATOM 2176 O O . LYS A 1 275 ? 2.234 -18.188 2.891 1 97.62 275 LYS A O 1
ATOM 2181 N N . THR A 1 276 ? 3.953 -19.094 3.982 1 97.38 276 THR A N 1
ATOM 2182 C CA . THR A 1 276 ? 4.824 -17.938 3.812 1 97.38 276 THR A CA 1
ATOM 2183 C C . THR A 1 276 ? 6.113 -18.328 3.096 1 97.38 276 THR A C 1
ATOM 2185 O O . THR A 1 276 ? 6.473 -19.516 3.059 1 97.38 276 THR A O 1
ATOM 2188 N N . TYR A 1 277 ? 6.805 -17.406 2.502 1 96.75 277 TYR A N 1
ATOM 2189 C CA . TYR A 1 277 ? 8 -17.656 1.707 1 96.75 277 TYR A CA 1
ATOM 2190 C C . TYR A 1 277 ? 9.172 -16.812 2.199 1 96.75 277 TYR A C 1
ATOM 2192 O O . TYR A 1 277 ? 9.062 -16.125 3.209 1 96.75 277 TYR A O 1
ATOM 2200 N N . THR A 1 278 ? 10.25 -16.969 1.573 1 93.56 278 THR A N 1
ATOM 2201 C CA . THR A 1 278 ? 11.539 -16.484 2.064 1 93.56 278 THR A CA 1
ATOM 2202 C C . THR A 1 278 ? 11.492 -14.984 2.336 1 93.56 278 THR A C 1
ATOM 2204 O O . THR A 1 278 ? 12.062 -14.508 3.322 1 93.56 278 THR A O 1
ATOM 2207 N N . ARG A 1 279 ? 10.781 -14.227 1.538 1 93.25 279 ARG A N 1
ATOM 2208 C CA . ARG A 1 279 ? 10.836 -12.773 1.62 1 93.25 279 ARG A CA 1
ATOM 2209 C C . ARG A 1 279 ? 9.734 -12.234 2.527 1 93.25 279 ARG A C 1
ATOM 2211 O O . ARG A 1 279 ? 9.594 -11.023 2.697 1 93.25 279 ARG A O 1
ATOM 2218 N N . PHE A 1 280 ? 8.953 -13.117 3.1 1 95.5 280 PHE A N 1
ATOM 2219 C CA . PHE A 1 280 ? 7.957 -12.672 4.062 1 95.5 280 PHE A CA 1
ATOM 2220 C C . PHE A 1 280 ? 8.617 -11.953 5.238 1 95.5 280 PHE A C 1
ATOM 2222 O O . PHE A 1 280 ? 9.547 -12.492 5.852 1 95.5 280 PHE A O 1
ATOM 2229 N N . PRO A 1 281 ? 8.148 -10.75 5.539 1 93.62 281 PRO A N 1
ATOM 2230 C CA . PRO A 1 281 ? 8.828 -9.992 6.59 1 93.62 281 PRO A CA 1
ATOM 2231 C C . PRO A 1 281 ? 8.781 -10.688 7.949 1 93.62 281 PRO A C 1
ATOM 2233 O O . PRO A 1 281 ? 7.695 -11.047 8.422 1 93.62 281 PRO A O 1
ATOM 2236 N N . PRO A 1 282 ? 9.883 -10.805 8.641 1 93.5 282 PRO A N 1
ATOM 2237 C CA . PRO A 1 282 ? 9.938 -11.508 9.93 1 93.5 282 PRO A CA 1
ATOM 2238 C C . PRO A 1 282 ? 9.047 -10.852 10.992 1 93.5 282 PRO A C 1
ATOM 2240 O O . PRO A 1 282 ? 8.461 -11.555 11.82 1 93.5 282 PRO A O 1
ATOM 2243 N N . TYR A 1 283 ? 8.898 -9.578 10.984 1 88.94 283 TYR A N 1
ATOM 2244 C CA . TYR A 1 283 ? 8.156 -8.891 12.031 1 88.94 283 TYR A CA 1
ATOM 2245 C C . TYR A 1 283 ? 6.668 -9.211 11.953 1 88.94 283 TYR A C 1
ATOM 2247 O O . TYR A 1 283 ? 5.922 -8.961 12.898 1 88.94 283 TYR A O 1
ATOM 2255 N N . LEU A 1 284 ? 6.234 -9.727 10.797 1 92.94 284 LEU A N 1
ATOM 2256 C CA . LEU A 1 284 ? 4.828 -10.086 10.625 1 92.94 284 LEU A CA 1
ATOM 2257 C C . LEU A 1 284 ? 4.555 -11.492 11.141 1 92.94 284 LEU A C 1
ATOM 2259 O O . LEU A 1 284 ? 3.4 -11.875 11.344 1 92.94 284 LEU A O 1
ATOM 2263 N N . ARG A 1 285 ? 5.516 -12.289 11.375 1 92.88 285 ARG A N 1
ATOM 2264 C CA . ARG A 1 285 ? 5.371 -13.711 11.688 1 92.88 285 ARG A CA 1
ATOM 2265 C C . ARG A 1 285 ? 4.586 -13.906 12.977 1 92.88 285 ARG A C 1
ATOM 2267 O O . ARG A 1 285 ? 3.729 -14.797 13.055 1 92.88 285 ARG A O 1
ATOM 2274 N N . PRO A 1 286 ? 4.809 -13.023 13.992 1 91.5 286 PRO A N 1
ATOM 2275 C CA . PRO A 1 286 ? 4.051 -13.195 15.227 1 91.5 286 PRO A CA 1
ATOM 2276 C C . PRO A 1 286 ? 2.555 -12.945 15.047 1 91.5 286 PRO A C 1
ATOM 2278 O O . PRO A 1 286 ? 1.748 -13.344 15.891 1 91.5 286 PRO A O 1
ATOM 2281 N N . THR A 1 287 ? 2.15 -12.273 13.984 1 91.75 287 THR A N 1
ATOM 2282 C CA . THR A 1 287 ? 0.747 -11.938 13.773 1 91.75 287 THR A CA 1
ATOM 2283 C C . THR A 1 287 ? 0.038 -13.039 12.992 1 91.75 287 THR A C 1
ATOM 2285 O O . THR A 1 287 ? -1.18 -12.992 12.805 1 91.75 287 THR A O 1
ATOM 2288 N N . LEU A 1 288 ? 0.768 -14.078 12.531 1 94.56 288 LEU A N 1
ATOM 2289 C CA . LEU A 1 288 ? 0.177 -15.219 11.836 1 94.56 288 LEU A CA 1
ATOM 2290 C C . LEU A 1 288 ? -0.679 -16.047 12.789 1 94.56 288 LEU A C 1
ATOM 2292 O O . LEU A 1 288 ? -0.434 -16.062 13.992 1 94.56 288 LEU A O 1
ATOM 2296 N N . PRO A 1 289 ? -1.666 -16.688 12.156 1 93.81 289 PRO A N 1
ATOM 2297 C CA . PRO A 1 289 ? -2.408 -17.625 13.016 1 93.81 289 PRO A CA 1
ATOM 2298 C C . PRO A 1 289 ? -1.512 -18.688 13.648 1 93.81 289 PRO A C 1
ATOM 2300 O O . PRO A 1 289 ? -0.698 -19.297 12.961 1 93.81 289 PRO A O 1
ATOM 2303 N N . GLN A 1 290 ? -1.713 -18.922 14.906 1 93.19 290 GLN A N 1
ATOM 2304 C CA . GLN A 1 290 ? -0.888 -19.875 15.641 1 93.19 290 GLN A CA 1
ATOM 2305 C C . GLN A 1 290 ? -1.105 -21.297 15.133 1 93.19 290 GLN A C 1
ATOM 2307 O O . GLN A 1 290 ? -0.169 -22.109 15.102 1 93.19 290 GLN A O 1
ATOM 2312 N N . SER A 1 291 ? -2.312 -21.641 14.719 1 93.19 291 SER A N 1
ATOM 2313 C CA . SER A 1 291 ? -2.631 -22.969 14.234 1 93.19 291 SER A CA 1
ATOM 2314 C C . SER A 1 291 ? -1.954 -23.25 12.898 1 93.19 291 SER A C 1
ATOM 2316 O O . SER A 1 291 ? -1.825 -24.406 12.492 1 93.19 291 SER A O 1
ATOM 2318 N N . GLY A 1 292 ? -1.584 -22.188 12.227 1 94.75 292 GLY A N 1
ATOM 2319 C CA . GLY A 1 292 ? -1.057 -22.344 10.883 1 94.75 292 GLY A CA 1
ATOM 2320 C C . GLY A 1 292 ? -2.141 -22.469 9.828 1 94.75 292 GLY A C 1
ATOM 2321 O O . GLY A 1 292 ? -1.844 -22.625 8.641 1 94.75 292 GLY A O 1
ATOM 2322 N N . PHE A 1 293 ? -3.438 -22.359 10.32 1 95.25 293 PHE A N 1
ATOM 2323 C CA . PHE A 1 293 ? -4.578 -22.516 9.422 1 95.25 293 PHE A CA 1
ATOM 2324 C C . PHE A 1 293 ? -5.559 -21.359 9.57 1 95.25 293 PHE A C 1
ATOM 2326 O O . PHE A 1 293 ? -5.582 -20.688 10.609 1 95.25 293 PHE A O 1
ATOM 2333 N N . ILE A 1 294 ? -6.203 -21.094 8.453 1 94.69 294 ILE A N 1
ATOM 2334 C CA . ILE A 1 294 ? -7.34 -20.188 8.531 1 94.69 294 ILE A CA 1
ATOM 2335 C C . ILE A 1 294 ? -8.609 -20.906 8.078 1 94.69 294 ILE A C 1
ATOM 2337 O O . ILE A 1 294 ? -8.547 -21.859 7.297 1 94.69 294 ILE A O 1
ATOM 2341 N N . GLU A 1 295 ? -9.656 -20.5 8.656 1 93.06 295 GLU A N 1
ATOM 2342 C CA . GLU A 1 295 ? -10.977 -20.969 8.25 1 93.06 295 GLU A CA 1
ATOM 2343 C C . GLU A 1 295 ? -11.844 -19.828 7.75 1 93.06 295 GLU A C 1
ATOM 2345 O O . GLU A 1 295 ? -12.039 -18.844 8.461 1 93.06 295 GLU A O 1
ATOM 2350 N N . LEU A 1 296 ? -12.305 -19.938 6.57 1 93.19 296 LEU A N 1
ATOM 2351 C CA . LEU A 1 296 ? -13.148 -18.906 5.996 1 93.19 296 LEU A CA 1
ATOM 2352 C C . LEU A 1 296 ? -14.609 -19.125 6.375 1 93.19 296 LEU A C 1
ATOM 2354 O O . LEU A 1 296 ? -15.156 -20.203 6.172 1 93.19 296 LEU A O 1
ATOM 2358 N N . LYS A 1 297 ? -15.164 -18.109 6.945 1 91.75 297 LYS A N 1
ATOM 2359 C CA . LYS A 1 297 ? -16.562 -18.141 7.375 1 91.75 297 LYS A CA 1
ATOM 2360 C C . LYS A 1 297 ? -17.281 -16.844 6.996 1 91.75 297 LYS A C 1
ATOM 2362 O O . LYS A 1 297 ? -16.688 -15.773 7.023 1 91.75 297 LYS A O 1
ATOM 2367 N N . LYS A 1 298 ? -18.484 -17.078 6.676 1 92.44 298 LYS A N 1
ATOM 2368 C CA . LYS A 1 298 ? -19.344 -15.914 6.395 1 92.44 298 LYS A CA 1
ATOM 2369 C C . LYS A 1 298 ? -19.906 -15.328 7.68 1 92.44 298 LYS A C 1
ATOM 2371 O O . LYS A 1 298 ? -20.297 -16.062 8.586 1 92.44 298 LYS A O 1
ATOM 2376 N N . SER A 1 299 ? -19.922 -14.047 7.66 1 92.5 299 SER A N 1
ATOM 2377 C CA . SER A 1 299 ? -20.609 -13.406 8.773 1 92.5 299 SER A CA 1
ATOM 2378 C C . SER A 1 299 ? -22.109 -13.68 8.727 1 92.5 299 SER A C 1
ATOM 2380 O O . SER A 1 299 ? -22.656 -14.039 7.68 1 92.5 299 SER A O 1
ATOM 2382 N N . ASN A 1 300 ? -22.797 -13.484 9.836 1 90.06 300 ASN A N 1
ATOM 2383 C CA . ASN A 1 300 ? -24.219 -13.781 9.953 1 90.06 300 ASN A CA 1
ATOM 2384 C C . ASN A 1 300 ? -25.047 -12.914 9.008 1 90.06 300 ASN A C 1
ATOM 2386 O O . ASN A 1 300 ? -26.062 -13.367 8.461 1 90.06 300 ASN A O 1
ATOM 2390 N N . ASP A 1 301 ? -24.609 -11.727 8.812 1 88.38 301 ASP A N 1
ATOM 2391 C CA . ASP A 1 301 ? -25.391 -10.789 8.016 1 88.38 301 ASP A CA 1
ATOM 2392 C C . ASP A 1 301 ? -25.016 -10.852 6.543 1 88.38 301 ASP A C 1
ATOM 2394 O O . ASP A 1 301 ? -25.5 -10.062 5.73 1 88.38 301 ASP A O 1
ATOM 2398 N N . ALA A 1 302 ? -24.156 -11.789 6.176 1 91.81 302 ALA A N 1
ATOM 2399 C CA . ALA A 1 302 ? -23.688 -11.859 4.797 1 91.81 302 ALA A CA 1
ATOM 2400 C C . ALA A 1 302 ? -23.781 -13.281 4.254 1 91.81 302 ALA A C 1
ATOM 2402 O O . ALA A 1 302 ? -22.906 -13.734 3.516 1 91.81 302 ALA A O 1
ATOM 2403 N N . GLN A 1 303 ? -24.844 -14 4.586 1 90.81 303 GLN A N 1
ATOM 2404 C CA . GLN A 1 303 ? -25 -15.398 4.203 1 90.81 303 GLN A CA 1
ATOM 2405 C C . GLN A 1 303 ? -25.266 -15.531 2.703 1 90.81 303 GLN A C 1
ATOM 2407 O O . GLN A 1 303 ? -25.047 -16.594 2.123 1 90.81 303 GLN A O 1
ATOM 2412 N N . ASN A 1 304 ? -25.609 -14.469 2.098 1 90.69 304 ASN A N 1
ATOM 2413 C CA . ASN A 1 304 ? -25.906 -14.484 0.669 1 90.69 304 ASN A CA 1
ATOM 2414 C C . ASN A 1 304 ? -24.641 -14.289 -0.164 1 90.69 304 ASN A C 1
ATOM 2416 O O . ASN A 1 304 ? -24.656 -14.484 -1.381 1 90.69 304 ASN A O 1
ATOM 2420 N N . LEU A 1 305 ? -23.594 -13.914 0.539 1 90.75 305 LEU A N 1
ATOM 2421 C CA . LEU A 1 305 ? -22.344 -13.695 -0.173 1 90.75 305 LEU A CA 1
ATOM 2422 C C . LEU A 1 305 ? -21.547 -14.984 -0.28 1 90.75 305 LEU A C 1
ATOM 2424 O O . LEU A 1 305 ? -21.609 -15.836 0.611 1 90.75 305 LEU A O 1
ATOM 2428 N N . GLN A 1 306 ? -20.828 -15.094 -1.375 1 90.12 306 GLN A N 1
ATOM 2429 C CA . GLN A 1 306 ? -20.047 -16.312 -1.595 1 90.12 306 GLN A CA 1
ATOM 2430 C C . GLN A 1 306 ? -18.688 -16.219 -0.906 1 90.12 306 GLN A C 1
ATOM 2432 O O . GLN A 1 306 ? -18.078 -15.141 -0.849 1 90.12 306 GLN A O 1
ATOM 2437 N N . LEU A 1 307 ? -18.234 -17.328 -0.431 1 92.12 307 LEU A N 1
ATOM 2438 C CA . LEU A 1 307 ? -16.859 -17.422 0.081 1 92.12 307 LEU A CA 1
ATOM 2439 C C . LEU A 1 307 ? -15.852 -17.375 -1.059 1 92.12 307 LEU A C 1
ATOM 2441 O O . LEU A 1 307 ? -16.203 -17.625 -2.213 1 92.12 307 LEU A O 1
ATOM 2445 N N . PRO A 1 308 ? -14.641 -17.031 -0.719 1 90.31 308 PRO A N 1
ATOM 2446 C CA . PRO A 1 308 ? -13.594 -17.109 -1.746 1 90.31 308 PRO A CA 1
ATOM 2447 C C . PRO A 1 308 ? -13.539 -18.469 -2.438 1 90.31 308 PRO A C 1
ATOM 2449 O O . PRO A 1 308 ? -13.672 -19.5 -1.78 1 90.31 308 PRO A O 1
ATOM 2452 N N . ASN A 1 309 ? -13.391 -18.375 -3.76 1 89.62 309 ASN A N 1
ATOM 2453 C CA . ASN A 1 309 ? -13.328 -19.609 -4.539 1 89.62 309 ASN A CA 1
ATOM 2454 C C . ASN A 1 309 ? -12.055 -20.391 -4.254 1 89.62 309 ASN A C 1
ATOM 2456 O O . ASN A 1 309 ? -10.953 -19.844 -4.332 1 89.62 309 ASN A O 1
ATOM 2460 N N . GLN A 1 310 ? -12.203 -21.641 -3.953 1 91.31 310 GLN A N 1
ATOM 2461 C CA . GLN A 1 310 ? -11.062 -22.469 -3.582 1 91.31 310 GLN A CA 1
ATOM 2462 C C . GLN A 1 310 ? -10.094 -22.625 -4.75 1 91.31 310 GLN A C 1
ATOM 2464 O O . GLN A 1 310 ? -8.883 -22.719 -4.547 1 91.31 310 GLN A O 1
ATOM 2469 N N . TYR A 1 311 ? -10.602 -22.656 -5.957 1 90.25 311 TYR A N 1
ATOM 2470 C CA . TYR A 1 311 ? -9.75 -22.812 -7.129 1 90.25 311 TYR A CA 1
ATOM 2471 C C . TYR A 1 311 ? -8.883 -21.594 -7.355 1 90.25 311 TYR A C 1
ATOM 2473 O O . TYR A 1 311 ? -7.75 -21.703 -7.832 1 90.25 311 TYR A O 1
ATOM 2481 N N . TYR A 1 312 ? -9.406 -20.438 -6.988 1 90.06 312 TYR A N 1
ATOM 2482 C CA . TYR A 1 312 ? -8.625 -19.219 -7.109 1 90.06 312 TYR A CA 1
ATOM 2483 C C . TYR A 1 312 ? -7.488 -19.188 -6.09 1 90.06 312 TYR A C 1
ATOM 2485 O O . TYR A 1 312 ? -6.359 -18.812 -6.418 1 90.06 312 TYR A O 1
ATOM 2493 N N . LEU A 1 313 ? -7.844 -19.594 -4.902 1 92.69 313 LEU A N 1
ATOM 2494 C CA . LEU A 1 313 ? -6.832 -19.656 -3.854 1 92.69 313 LEU A CA 1
ATOM 2495 C C . LEU A 1 313 ? -5.777 -20.703 -4.168 1 92.69 313 LEU A C 1
ATOM 2497 O O . LEU A 1 313 ? -4.59 -20.5 -3.924 1 92.69 313 LEU A O 1
ATOM 2501 N N . ASP A 1 314 ? -6.234 -21.797 -4.715 1 93.5 314 ASP A N 1
ATOM 2502 C CA . ASP A 1 314 ? -5.309 -22.844 -5.141 1 93.5 314 ASP A CA 1
ATOM 2503 C C . ASP A 1 314 ? -4.363 -22.328 -6.227 1 93.5 314 ASP A C 1
ATOM 2505 O O . ASP A 1 314 ? -3.154 -22.562 -6.164 1 93.5 314 ASP A O 1
ATOM 2509 N N . CYS A 1 315 ? -4.906 -21.672 -7.133 1 92.88 315 CYS A N 1
ATOM 2510 C CA . CYS A 1 315 ? -4.117 -21.078 -8.211 1 92.88 315 CYS A CA 1
ATOM 2511 C C . CYS A 1 315 ? -3.066 -20.125 -7.648 1 92.88 315 CYS A C 1
ATOM 2513 O O . CYS A 1 315 ? -1.892 -20.203 -8.008 1 92.88 315 CYS A O 1
ATOM 2515 N N . HIS A 1 316 ? -3.508 -19.266 -6.797 1 93.44 316 HIS A N 1
ATOM 2516 C CA . HIS A 1 316 ? -2.596 -18.297 -6.199 1 93.44 316 HIS A CA 1
ATOM 2517 C C . HIS A 1 316 ? -1.464 -18.984 -5.453 1 93.44 316 HIS A C 1
ATOM 2519 O O . HIS A 1 316 ? -0.296 -18.625 -5.602 1 93.44 316 HIS A O 1
ATOM 2525 N N . TRP A 1 317 ? -1.797 -19.969 -4.715 1 96.12 317 TRP A N 1
ATOM 2526 C CA . TRP A 1 317 ? -0.802 -20.703 -3.939 1 96.12 317 TRP A CA 1
ATOM 2527 C C . TRP A 1 317 ? 0.202 -21.391 -4.855 1 96.12 317 TRP A C 1
ATOM 2529 O O . TRP A 1 317 ? 1.412 -21.312 -4.633 1 96.12 317 TRP A O 1
ATOM 2539 N N . ARG A 1 318 ? -0.271 -22.062 -5.785 1 96.56 318 ARG A N 1
ATOM 2540 C CA . ARG A 1 318 ? 0.6 -22.797 -6.695 1 96.56 318 ARG A CA 1
ATOM 2541 C C . ARG A 1 318 ? 1.529 -21.859 -7.449 1 96.56 318 ARG A C 1
ATOM 2543 O O . ARG A 1 318 ? 2.705 -22.156 -7.656 1 96.56 318 ARG A O 1
ATOM 2550 N N . LEU A 1 319 ? 0.992 -20.75 -7.84 1 94.81 319 LEU A N 1
ATOM 2551 C CA . LEU A 1 319 ? 1.836 -19.75 -8.484 1 94.81 319 LEU A CA 1
ATOM 2552 C C . LEU A 1 319 ? 2.891 -19.219 -7.52 1 94.81 319 LEU A C 1
ATOM 2554 O O . LEU A 1 319 ? 4.023 -18.953 -7.922 1 94.81 319 LEU A O 1
ATOM 2558 N N . ALA A 1 320 ? 2.49 -19.031 -6.289 1 96.19 320 ALA A N 1
ATOM 2559 C CA . ALA A 1 320 ? 3.471 -18.625 -5.285 1 96.19 320 ALA A CA 1
ATOM 2560 C C . ALA A 1 320 ? 4.609 -19.641 -5.191 1 96.19 320 ALA A C 1
ATOM 2562 O O . ALA A 1 320 ? 5.781 -19.266 -5.125 1 96.19 320 ALA A O 1
ATOM 2563 N N . GLU A 1 321 ? 4.242 -20.906 -5.238 1 97.75 321 GLU A N 1
ATOM 2564 C CA . GLU A 1 321 ? 5.258 -21.953 -5.215 1 97.75 321 GLU A CA 1
ATOM 2565 C C . GLU A 1 321 ? 6.18 -21.859 -6.43 1 97.75 321 GLU A C 1
ATOM 2567 O O . GLU A 1 321 ? 7.402 -21.906 -6.289 1 97.75 321 GLU A O 1
ATOM 2572 N N . VAL A 1 322 ? 5.605 -21.703 -7.543 1 97.25 322 VAL A N 1
ATOM 2573 C CA . VAL A 1 322 ? 6.359 -21.656 -8.789 1 97.25 322 VAL A CA 1
ATOM 2574 C C . VAL A 1 322 ? 7.297 -20.453 -8.781 1 97.25 322 VAL A C 1
ATOM 2576 O O . VAL A 1 322 ? 8.492 -20.578 -9.062 1 97.25 322 VAL A O 1
ATOM 2579 N N . LEU A 1 323 ? 6.762 -19.297 -8.445 1 95.19 323 LEU A N 1
ATOM 2580 C CA . LEU A 1 323 ? 7.508 -18.047 -8.492 1 95.19 323 LEU A CA 1
ATOM 2581 C C . LEU A 1 323 ? 8.672 -18.078 -7.508 1 95.19 323 LEU A C 1
ATOM 2583 O O . LEU A 1 323 ? 9.773 -17.609 -7.828 1 95.19 323 LEU A O 1
ATOM 2587 N N . ASN A 1 324 ? 8.461 -18.625 -6.391 1 95.38 324 ASN A N 1
ATOM 2588 C CA . ASN A 1 324 ? 9.492 -18.625 -5.359 1 95.38 324 ASN A CA 1
ATOM 2589 C C . ASN A 1 324 ? 10.516 -19.734 -5.59 1 95.38 324 ASN A C 1
ATOM 2591 O O . ASN A 1 324 ? 11.688 -19.562 -5.266 1 95.38 324 ASN A O 1
ATOM 2595 N N . ALA A 1 325 ? 10.148 -20.812 -6.199 1 96.19 325 ALA A N 1
ATOM 2596 C CA . ALA A 1 325 ? 11.055 -21.922 -6.453 1 96.19 325 ALA A CA 1
ATOM 2597 C C . ALA A 1 325 ? 11.953 -21.641 -7.656 1 96.19 325 ALA A C 1
ATOM 2599 O O . ALA A 1 325 ? 13.086 -22.109 -7.715 1 96.19 325 ALA A O 1
ATOM 2600 N N . SER A 1 326 ? 11.453 -20.906 -8.609 1 95.62 326 SER A N 1
ATOM 2601 C CA . SER A 1 326 ? 12.141 -20.734 -9.883 1 95.62 326 SER A CA 1
ATOM 2602 C C . SER A 1 326 ? 13.031 -19.5 -9.867 1 95.62 326 SER A C 1
ATOM 2604 O O . SER A 1 326 ? 13.906 -19.344 -10.719 1 95.62 326 SER A O 1
ATOM 2606 N N . GLY A 1 327 ? 12.766 -18.531 -8.953 1 91.31 327 GLY A N 1
ATOM 2607 C CA . GLY A 1 327 ? 13.477 -17.266 -8.961 1 91.31 327 GLY A CA 1
ATOM 2608 C C . GLY A 1 327 ? 12.836 -16.234 -9.875 1 91.31 327 GLY A C 1
ATOM 2609 O O . GLY A 1 327 ? 13.25 -15.078 -9.898 1 91.31 327 GLY A O 1
ATOM 2610 N N . MET A 1 328 ? 11.789 -16.656 -10.586 1 90.12 328 MET A N 1
ATOM 2611 C CA . MET A 1 328 ? 11.109 -15.734 -11.484 1 90.12 328 MET A CA 1
ATOM 2612 C C . MET A 1 328 ? 10.602 -14.516 -10.727 1 90.12 328 MET A C 1
ATOM 2614 O O . MET A 1 328 ? 10.656 -13.391 -11.234 1 90.12 328 MET A O 1
ATOM 2618 N N . GLY A 1 329 ? 10.062 -14.773 -9.547 1 87.38 329 GLY A N 1
ATOM 2619 C CA . GLY A 1 329 ? 9.484 -13.695 -8.758 1 87.38 329 GLY A CA 1
ATOM 2620 C C . GLY A 1 329 ? 10.438 -12.539 -8.531 1 87.38 329 GLY A C 1
ATOM 2621 O O . GLY A 1 329 ? 10.07 -11.375 -8.711 1 87.38 329 GLY A O 1
ATOM 2622 N N . GLU A 1 330 ? 11.633 -12.828 -8.203 1 84.06 330 GLU A N 1
ATOM 2623 C CA . GLU A 1 330 ? 12.648 -11.812 -7.934 1 84.06 330 GLU A CA 1
ATOM 2624 C C . GLU A 1 330 ? 13 -11.039 -9.203 1 84.06 330 GLU A C 1
ATOM 2626 O O . GLU A 1 330 ? 13.172 -9.82 -9.156 1 84.06 330 GLU A O 1
ATOM 2631 N N . VAL A 1 331 ? 13.102 -11.766 -10.234 1 81.38 331 VAL A N 1
ATOM 2632 C CA . VAL A 1 331 ? 13.461 -11.148 -11.508 1 81.38 331 VAL A CA 1
ATOM 2633 C C . VAL A 1 331 ? 12.352 -10.203 -11.953 1 81.38 331 VAL A C 1
ATOM 2635 O O . VAL A 1 331 ? 12.625 -9.086 -12.398 1 81.38 331 VAL A O 1
ATOM 2638 N N . ILE A 1 332 ? 11.188 -10.688 -11.797 1 80.12 332 ILE A N 1
ATOM 2639 C CA . ILE A 1 332 ? 10.055 -9.859 -12.18 1 80.12 332 ILE A CA 1
ATOM 2640 C C . ILE A 1 332 ? 10.016 -8.602 -11.312 1 80.12 332 ILE A C 1
ATOM 2642 O O . ILE A 1 332 ? 9.844 -7.492 -11.82 1 80.12 332 ILE A O 1
ATOM 2646 N N . ASP A 1 333 ? 10.18 -8.711 -10.039 1 77.06 333 ASP A N 1
ATOM 2647 C CA . ASP A 1 333 ? 10.195 -7.578 -9.117 1 77.06 333 ASP A CA 1
ATOM 2648 C C . ASP A 1 333 ? 11.258 -6.562 -9.516 1 77.06 333 ASP A C 1
ATOM 2650 O O . ASP A 1 333 ? 11 -5.355 -9.539 1 77.06 333 ASP A O 1
ATOM 2654 N N . ARG A 1 334 ? 12.398 -7.051 -9.812 1 73.31 334 ARG A N 1
ATOM 2655 C CA . ARG A 1 334 ? 13.508 -6.18 -10.195 1 73.31 334 ARG A CA 1
ATOM 2656 C C . ARG A 1 334 ? 13.188 -5.426 -11.484 1 73.31 334 ARG A C 1
ATOM 2658 O O . ARG A 1 334 ? 13.469 -4.23 -11.594 1 73.31 334 ARG A O 1
ATOM 2665 N N . ASN A 1 335 ? 12.625 -6.168 -12.391 1 68.75 335 ASN A N 1
ATOM 2666 C CA . ASN A 1 335 ? 12.281 -5.547 -13.664 1 68.75 335 ASN A CA 1
ATOM 2667 C C . ASN A 1 335 ? 11.172 -4.512 -13.5 1 68.75 335 ASN A C 1
ATOM 2669 O O . ASN A 1 335 ? 11.188 -3.473 -14.164 1 68.75 335 ASN A O 1
ATOM 2673 N N . LEU A 1 336 ? 10.297 -4.828 -12.672 1 65 336 LEU A N 1
ATOM 2674 C CA . LEU A 1 336 ? 9.211 -3.883 -12.406 1 65 336 LEU A CA 1
ATOM 2675 C C . LEU A 1 336 ? 9.742 -2.623 -11.734 1 65 336 LEU A C 1
ATOM 2677 O O . LEU A 1 336 ? 9.312 -1.514 -12.055 1 65 336 LEU A O 1
ATOM 2681 N N . GLN A 1 337 ? 10.609 -2.771 -10.844 1 64.69 337 GLN A N 1
ATOM 2682 C CA . GLN A 1 337 ? 11.234 -1.636 -10.172 1 64.69 337 GLN A CA 1
ATOM 2683 C C . GLN A 1 337 ? 12.008 -0.773 -11.164 1 64.69 337 GLN A C 1
ATOM 2685 O O . GLN A 1 337 ? 11.938 0.457 -11.117 1 64.69 337 GLN A O 1
ATOM 2690 N N . ARG A 1 338 ? 12.719 -1.501 -12.016 1 59.53 338 ARG A N 1
ATOM 2691 C CA . ARG A 1 338 ? 13.477 -0.791 -13.039 1 59.53 338 ARG A CA 1
ATOM 2692 C C . ARG A 1 338 ? 12.547 -0.013 -13.961 1 59.53 338 ARG A C 1
ATOM 2694 O O . ARG A 1 338 ? 12.852 1.117 -14.352 1 59.53 338 ARG A O 1
ATOM 2701 N N . TRP A 1 339 ? 11.5 -0.648 -14.242 1 57 339 TRP A N 1
ATOM 2702 C CA . TRP A 1 339 ? 10.508 -0.011 -15.102 1 57 339 TRP A CA 1
ATOM 2703 C C . TRP A 1 339 ? 9.953 1.247 -14.453 1 57 339 TRP A C 1
ATOM 2705 O O . TRP A 1 339 ? 9.828 2.289 -15.102 1 57 339 TRP A O 1
ATOM 2715 N N . GLU A 1 340 ? 9.555 1.133 -13.289 1 53.97 340 GLU A N 1
ATOM 2716 C CA . GLU A 1 340 ? 9.023 2.275 -12.547 1 53.97 340 GLU A CA 1
ATOM 2717 C C . GLU A 1 340 ? 10.039 3.412 -12.484 1 53.97 340 GLU A C 1
ATOM 2719 O O . GLU A 1 340 ? 9.68 4.586 -12.586 1 53.97 340 GLU A O 1
ATOM 2724 N N . ALA A 1 341 ? 11.266 2.996 -12.445 1 52.5 341 ALA A N 1
ATOM 2725 C CA . ALA A 1 341 ? 12.344 3.977 -12.414 1 52.5 341 ALA A CA 1
ATOM 2726 C C . ALA A 1 341 ? 12.477 4.691 -13.758 1 52.5 341 ALA A C 1
ATOM 2728 O O . ALA A 1 341 ? 12.703 5.902 -13.805 1 52.5 341 ALA A O 1
ATOM 2729 N N . LEU A 1 342 ? 12.266 3.846 -14.742 1 48.84 342 LEU A N 1
ATOM 2730 C CA . LEU A 1 342 ? 12.406 4.383 -16.094 1 48.84 342 LEU A CA 1
ATOM 2731 C C . LEU A 1 342 ? 11.219 5.262 -16.453 1 48.84 342 LEU A C 1
ATOM 2733 O O . LEU A 1 342 ? 11.375 6.266 -17.156 1 48.84 342 LEU A O 1
ATOM 2737 N N . LYS A 1 343 ? 10.055 4.754 -16.125 1 46.19 343 LYS A N 1
ATOM 2738 C CA . LYS A 1 343 ? 8.852 5.547 -16.359 1 46.19 343 LYS A CA 1
ATOM 2739 C C . LYS A 1 343 ? 9.023 6.969 -15.844 1 46.19 343 LYS A C 1
ATOM 2741 O O . LYS A 1 343 ? 8.562 7.926 -16.469 1 46.19 343 LYS A O 1
ATOM 2746 N N . GLY A 1 344 ? 9.516 7.074 -14.727 1 42.69 344 GLY A N 1
ATOM 2747 C CA . GLY A 1 344 ? 9.758 8.406 -14.188 1 42.69 344 GLY A CA 1
ATOM 2748 C C . GLY A 1 344 ? 10.68 9.242 -15.055 1 42.69 344 GLY A C 1
ATOM 2749 O O . GLY A 1 344 ? 10.602 10.469 -15.047 1 42.69 344 GLY A O 1
ATOM 2750 N N . THR A 1 345 ? 11.539 8.391 -15.75 1 40.56 345 THR A N 1
ATOM 2751 C CA . THR A 1 345 ? 12.5 9.078 -16.609 1 40.56 345 THR A CA 1
ATOM 2752 C C . THR A 1 345 ? 11.914 9.32 -18 1 40.56 345 THR A C 1
ATOM 2754 O O . THR A 1 345 ? 12.445 10.117 -18.766 1 40.56 345 THR A O 1
ATOM 2757 N N . CYS A 1 346 ? 11.148 8.406 -18.328 1 37.41 346 CYS A N 1
ATOM 2758 C CA . CYS A 1 346 ? 10.648 8.453 -19.703 1 37.41 346 CYS A CA 1
ATOM 2759 C C . CYS A 1 346 ? 10.07 9.828 -20.031 1 37.41 346 CYS A C 1
ATOM 2761 O O . CYS A 1 346 ? 9.867 10.164 -21.188 1 37.41 346 CYS A O 1
ATOM 2763 N N . HIS A 1 347 ? 9.523 10.547 -19.125 1 35.66 347 HIS A N 1
ATOM 2764 C CA . HIS A 1 347 ? 9.203 11.891 -19.594 1 35.66 347 HIS A CA 1
ATOM 2765 C C . HIS A 1 347 ? 10.43 12.57 -20.188 1 35.66 347 HIS A C 1
ATOM 2767 O O . HIS A 1 347 ? 10.312 13.625 -20.812 1 35.66 347 HIS A O 1
ATOM 2773 N N . LEU A 1 348 ? 11.523 12.125 -19.781 1 34.59 348 LEU A N 1
ATOM 2774 C CA . LEU A 1 348 ? 12.688 12.641 -20.484 1 34.59 348 LEU A CA 1
ATOM 2775 C C . LEU A 1 348 ? 12.883 11.93 -21.812 1 34.59 348 LEU A C 1
ATOM 2777 O O . LEU A 1 348 ? 13.867 11.211 -22 1 34.59 348 LEU A O 1
ATOM 2781 N N . LEU A 1 349 ? 11.891 11.234 -22.188 1 34.41 349 LEU A N 1
ATOM 2782 C CA . LEU A 1 349 ? 12.102 10.867 -23.594 1 34.41 349 LEU A CA 1
ATOM 2783 C C . LEU A 1 349 ? 12.625 12.062 -24.391 1 34.41 349 LEU A C 1
ATOM 2785 O O . LEU A 1 349 ? 11.969 13.102 -24.453 1 34.41 349 LEU A O 1
ATOM 2789 N N . ARG A 1 350 ? 13.93 12.148 -24.328 1 36.12 350 ARG A N 1
ATOM 2790 C CA . ARG A 1 350 ? 14.555 13.141 -25.188 1 36.12 350 ARG A CA 1
ATOM 2791 C C . ARG A 1 350 ? 13.875 13.195 -26.547 1 36.12 350 ARG A C 1
ATOM 2793 O O . ARG A 1 350 ? 13.516 12.156 -27.109 1 36.12 350 ARG A O 1
ATOM 2800 N N . GLU A 1 351 ? 13.328 14.336 -26.781 1 31.7 351 GLU A N 1
ATOM 2801 C CA . GLU A 1 351 ? 12.891 14.625 -28.156 1 31.7 351 GLU A CA 1
ATOM 2802 C C . GLU A 1 351 ? 13.828 13.992 -29.172 1 31.7 351 GLU A C 1
ATOM 2804 O O . GLU A 1 351 ? 13.43 13.711 -30.312 1 31.7 351 GLU A O 1
ATOM 2809 N N . ASP A 1 352 ? 15.094 14.008 -28.703 1 35.09 352 ASP A N 1
ATOM 2810 C CA . ASP A 1 352 ? 16 13.688 -29.812 1 35.09 352 ASP A CA 1
ATOM 2811 C C . ASP A 1 352 ? 15.938 12.195 -30.156 1 35.09 352 ASP A C 1
ATOM 2813 O O . ASP A 1 352 ? 16.672 11.727 -31.031 1 35.09 352 ASP A O 1
ATOM 2817 N N . GLY A 1 353 ? 15.039 11.359 -29.875 1 34.72 353 GLY A N 1
ATOM 2818 C CA . GLY A 1 353 ? 14.898 10 -30.375 1 34.72 353 GLY A CA 1
ATOM 2819 C C . GLY A 1 353 ? 15.789 9.008 -29.641 1 34.72 353 GLY A C 1
ATOM 2820 O O . GLY A 1 353 ? 15.844 7.832 -30.016 1 34.72 353 GLY A O 1
ATOM 2821 N N . SER A 1 354 ? 16.75 9.492 -28.938 1 37.97 354 SER A N 1
ATOM 2822 C CA . SER A 1 354 ? 17.766 8.539 -28.484 1 37.97 354 SER A CA 1
ATOM 2823 C C . SER A 1 354 ? 17.266 7.746 -27.281 1 37.97 354 SER A C 1
ATOM 2825 O O . SER A 1 354 ? 18 6.965 -26.688 1 37.97 354 SER A O 1
ATOM 2827 N N . THR A 1 355 ? 16.125 8.078 -26.781 1 38.81 355 THR A N 1
ATOM 2828 C CA . THR A 1 355 ? 15.562 7.324 -25.672 1 38.81 355 THR A CA 1
ATOM 2829 C C . THR A 1 355 ? 15.461 5.84 -26.016 1 38.81 355 THR A C 1
ATOM 2831 O O . THR A 1 355 ? 14.961 5.473 -27.078 1 38.81 355 THR A O 1
ATOM 2834 N N . ASP A 1 356 ? 16.359 5 -25.578 1 36.44 356 ASP A N 1
ATOM 2835 C CA . ASP A 1 356 ? 16.297 3.559 -25.797 1 36.44 356 ASP A CA 1
ATOM 2836 C C . ASP A 1 356 ? 14.914 3.016 -25.469 1 36.44 356 ASP A C 1
ATOM 2838 O O . ASP A 1 356 ? 14.664 2.545 -24.359 1 36.44 356 ASP A O 1
ATOM 2842 N N . ILE A 1 357 ? 13.938 3.393 -26.297 1 38.75 357 ILE A N 1
ATOM 2843 C CA . ILE A 1 357 ? 12.531 3.002 -26.328 1 38.75 357 ILE A CA 1
ATOM 2844 C C . ILE A 1 357 ? 12.414 1.495 -26.109 1 38.75 357 ILE A C 1
ATOM 2846 O O . ILE A 1 357 ? 11.484 1.03 -25.438 1 38.75 357 ILE A O 1
ATOM 2850 N N . ASP A 1 358 ? 13.43 0.888 -26.641 1 36.94 358 ASP A N 1
ATOM 2851 C CA . ASP A 1 358 ? 13.352 -0.568 -26.562 1 36.94 358 ASP A CA 1
ATOM 2852 C C . ASP A 1 358 ? 13.375 -1.045 -25.109 1 36.94 358 ASP A C 1
ATOM 2854 O O . ASP A 1 358 ? 12.594 -1.924 -24.734 1 36.94 358 ASP A O 1
ATOM 2858 N N . SER A 1 359 ? 14.297 -0.501 -24.469 1 41.44 359 SER A N 1
ATOM 2859 C CA . SER A 1 359 ? 14.383 -0.884 -23.062 1 41.44 359 SER A CA 1
ATOM 2860 C C . SER A 1 359 ? 13.156 -0.416 -22.281 1 41.44 359 SER A C 1
ATOM 2862 O O . SER A 1 359 ? 12.672 -1.119 -21.391 1 41.44 359 SER A O 1
ATOM 2864 N N . LEU A 1 360 ? 12.789 0.684 -22.734 1 41.53 360 LEU A N 1
ATOM 2865 C CA . LEU A 1 360 ? 11.57 1.219 -22.125 1 41.53 360 LEU A CA 1
ATOM 2866 C C . LEU A 1 360 ? 10.367 0.352 -22.469 1 41.53 360 LEU A C 1
ATOM 2868 O O . LEU A 1 360 ? 9.523 0.078 -21.625 1 41.53 360 LEU A O 1
ATOM 2872 N N . LEU A 1 361 ? 10.383 0.021 -23.75 1 39.31 361 LEU A N 1
ATOM 2873 C CA . LEU A 1 361 ? 9.305 -0.833 -24.234 1 39.31 361 LEU A CA 1
ATOM 2874 C C . LEU A 1 361 ? 9.359 -2.203 -23.562 1 39.31 361 LEU A C 1
ATOM 2876 O O . LEU A 1 361 ? 8.32 -2.764 -23.203 1 39.31 361 LEU A O 1
ATOM 2880 N N . ARG A 1 362 ? 10.594 -2.674 -23.531 1 41.16 362 ARG A N 1
ATOM 2881 C CA . ARG A 1 362 ? 10.734 -3.951 -22.844 1 41.16 362 ARG A CA 1
ATOM 2882 C C . ARG A 1 362 ? 10.258 -3.848 -21.391 1 41.16 362 ARG A C 1
ATOM 2884 O O . ARG A 1 362 ? 9.609 -4.762 -20.875 1 41.16 362 ARG A O 1
ATOM 2891 N N . ALA A 1 363 ? 10.648 -2.709 -20.875 1 41.41 363 ALA A N 1
ATOM 2892 C CA . ALA A 1 363 ? 10.195 -2.436 -19.516 1 41.41 363 ALA A CA 1
ATOM 2893 C C . ALA A 1 363 ? 8.695 -2.146 -19.484 1 41.41 363 ALA A C 1
ATOM 2895 O O . ALA A 1 363 ? 7.984 -2.592 -18.578 1 41.41 363 ALA A O 1
ATOM 2896 N N . ALA A 1 364 ? 8.336 -1.388 -20.453 1 40.81 364 ALA A N 1
ATOM 2897 C CA . ALA A 1 364 ? 6.918 -1.081 -20.641 1 40.81 364 ALA A CA 1
ATOM 2898 C C . ALA A 1 364 ? 6.113 -2.346 -20.922 1 40.81 364 ALA A C 1
ATOM 2900 O O . ALA A 1 364 ? 4.965 -2.467 -20.484 1 40.81 364 ALA A O 1
ATOM 2901 N N . LEU A 1 365 ? 6.777 -3.168 -21.734 1 40.25 365 LEU A N 1
ATOM 2902 C CA . LEU A 1 365 ? 6.125 -4.441 -22.016 1 40.25 365 LEU A CA 1
ATOM 2903 C C . LEU A 1 365 ? 5.73 -5.148 -20.719 1 40.25 365 LEU A C 1
ATOM 2905 O O . LEU A 1 365 ? 4.676 -5.785 -20.656 1 40.25 365 LEU A O 1
ATOM 2909 N N . TRP A 1 366 ? 6.746 -5.039 -19.906 1 38.81 366 TRP A N 1
ATOM 2910 C CA . TRP A 1 366 ? 6.371 -5.59 -18.609 1 38.81 366 TRP A CA 1
ATOM 2911 C C . TRP A 1 366 ? 5.125 -4.898 -18.062 1 38.81 366 TRP A C 1
ATOM 2913 O O . TRP A 1 366 ? 4.254 -5.547 -17.484 1 38.81 366 TRP A O 1
ATOM 2923 N N . ALA A 1 367 ? 5.062 -3.645 -18.219 1 37.94 367 ALA A N 1
ATOM 2924 C CA . ALA A 1 367 ? 3.896 -2.869 -17.812 1 37.94 367 ALA A CA 1
ATOM 2925 C C . ALA A 1 367 ? 2.643 -3.336 -18.547 1 37.94 367 ALA A C 1
ATOM 2927 O O . ALA A 1 367 ? 1.548 -3.338 -17.969 1 37.94 367 ALA A O 1
ATOM 2928 N N . HIS A 1 368 ? 2.854 -3.658 -19.797 1 34.75 368 HIS A N 1
ATOM 2929 C CA . HIS A 1 368 ? 1.772 -4.121 -20.656 1 34.75 368 HIS A CA 1
ATOM 2930 C C . HIS A 1 368 ? 1.271 -5.496 -20.219 1 34.75 368 HIS A C 1
ATOM 2932 O O . HIS A 1 368 ? 0.102 -5.828 -20.438 1 34.75 368 HIS A O 1
ATOM 2938 N N . VAL A 1 369 ? 2.23 -6.254 -19.906 1 34.59 369 VAL A N 1
ATOM 2939 C CA . VAL A 1 369 ? 1.762 -7.559 -19.453 1 34.59 369 VAL A CA 1
ATOM 2940 C C . VAL A 1 369 ? 0.841 -7.383 -18.234 1 34.59 369 VAL A C 1
ATOM 2942 O O . VAL A 1 369 ? -0.126 -8.133 -18.078 1 34.59 369 VAL A O 1
ATOM 2945 N N . ILE A 1 370 ? 1.018 -6.402 -17.391 1 35.44 370 ILE A N 1
ATOM 2946 C CA . ILE A 1 370 ? 0.202 -6.164 -16.203 1 35.44 370 ILE A CA 1
ATOM 2947 C C . ILE A 1 370 ? -1.042 -5.363 -16.594 1 35.44 370 ILE A C 1
ATOM 2949 O O . ILE A 1 370 ? -2.074 -5.457 -15.922 1 35.44 370 ILE A O 1
ATOM 2953 N N . GLY A 1 371 ? -1.188 -4.363 -17.312 1 31.75 371 GLY A N 1
ATOM 2954 C CA . GLY A 1 371 ? -2.354 -3.641 -17.797 1 31.75 371 GLY A CA 1
ATOM 2955 C C . GLY A 1 371 ? -3.254 -4.48 -18.688 1 31.75 371 GLY A C 1
ATOM 2956 O O . GLY A 1 371 ? -2.789 -5.402 -19.359 1 31.75 371 GLY A O 1
ATOM 2957 N N . MET B 1 1 ? 25.391 57.062 -93.312 1 22.53 1 MET B N 1
ATOM 2958 C CA . MET B 1 1 ? 26.047 57.219 -92.062 1 22.53 1 MET B CA 1
ATOM 2959 C C . MET B 1 1 ? 25.156 56.688 -90.938 1 22.53 1 MET B C 1
ATOM 2961 O O . MET B 1 1 ? 24.031 57.156 -90.75 1 22.53 1 MET B O 1
ATOM 2965 N N . ALA B 1 2 ? 25.234 55.375 -90.562 1 28.42 2 ALA B N 1
ATOM 2966 C CA . ALA B 1 2 ? 24.344 54.344 -90 1 28.42 2 ALA B CA 1
ATOM 2967 C C . ALA B 1 2 ? 24.141 54.562 -88.5 1 28.42 2 ALA B C 1
ATOM 2969 O O . ALA B 1 2 ? 24.609 53.781 -87.688 1 28.42 2 ALA B O 1
ATOM 2970 N N . PRO B 1 3 ? 23.516 55.75 -88.062 1 24.88 3 PRO B N 1
ATOM 2971 C CA . PRO B 1 3 ? 23.984 56.094 -86.688 1 24.88 3 PRO B CA 1
ATOM 2972 C C . PRO B 1 3 ? 23.547 55.094 -85.625 1 24.88 3 PRO B C 1
ATOM 2974 O O . PRO B 1 3 ? 22.656 54.281 -85.875 1 24.88 3 PRO B O 1
ATOM 2977 N N . PRO B 1 4 ? 23.859 55.281 -84.312 1 23.84 4 PRO B N 1
ATOM 2978 C CA . PRO B 1 4 ? 24.25 54.625 -83.062 1 23.84 4 PRO B CA 1
ATOM 2979 C C . PRO B 1 4 ? 23.062 54.062 -82.312 1 23.84 4 PRO B C 1
ATOM 2981 O O . PRO B 1 4 ? 21.938 54.531 -82.5 1 23.84 4 PRO B O 1
ATOM 2984 N N . LYS B 1 5 ? 23.141 52.844 -81.625 1 21.83 5 LYS B N 1
ATOM 2985 C CA . LYS B 1 5 ? 22.438 51.781 -80.938 1 21.83 5 LYS B CA 1
ATOM 2986 C C . LYS B 1 5 ? 21.859 52.25 -79.625 1 21.83 5 LYS B C 1
ATOM 2988 O O . LYS B 1 5 ? 22.375 51.906 -78.562 1 21.83 5 LYS B O 1
ATOM 2993 N N . ARG B 1 6 ? 21.297 53.5 -79.5 1 20.64 6 ARG B N 1
ATOM 2994 C CA . ARG B 1 6 ? 21.266 53.969 -78.125 1 20.64 6 ARG B CA 1
ATOM 2995 C C . ARG B 1 6 ? 20.484 53 -77.25 1 20.64 6 ARG B C 1
ATOM 2997 O O . ARG B 1 6 ? 19.594 52.312 -77.75 1 20.64 6 ARG B O 1
ATOM 3004 N N . ARG B 1 7 ? 20.906 52.844 -76 1 19.41 7 ARG B N 1
ATOM 3005 C CA . ARG B 1 7 ? 20.891 52.062 -74.812 1 19.41 7 ARG B CA 1
ATOM 3006 C C . ARG B 1 7 ? 19.516 52.094 -74.125 1 19.41 7 ARG B C 1
ATOM 3008 O O . ARG B 1 7 ? 19 53.188 -73.875 1 19.41 7 ARG B O 1
ATOM 3015 N N . ALA B 1 8 ? 18.625 51.156 -74.562 1 27.3 8 ALA B N 1
ATOM 3016 C CA . ALA B 1 8 ? 17.234 51 -74.125 1 27.3 8 ALA B CA 1
ATOM 3017 C C . ALA B 1 8 ? 17.094 51.094 -72.625 1 27.3 8 ALA B C 1
ATOM 3019 O O . ALA B 1 8 ? 17.781 50.406 -71.875 1 27.3 8 ALA B O 1
ATOM 3020 N N . SER B 1 9 ? 17.031 52.344 -71.938 1 19.45 9 SER B N 1
ATOM 3021 C CA . SER B 1 9 ? 17.062 52.719 -70.5 1 19.45 9 SER B CA 1
ATOM 3022 C C . SER B 1 9 ? 16.031 51.906 -69.75 1 19.45 9 SER B C 1
ATOM 3024 O O . SER B 1 9 ? 14.844 51.906 -70.062 1 19.45 9 SER B O 1
ATOM 3026 N N . SER B 1 10 ? 16.391 50.75 -69.312 1 21.95 10 SER B N 1
ATOM 3027 C CA . SER B 1 10 ? 15.703 49.656 -68.562 1 21.95 10 SER B CA 1
ATOM 3028 C C . SER B 1 10 ? 15.039 50.188 -67.312 1 21.95 10 SER B C 1
ATOM 3030 O O . SER B 1 10 ? 15.719 50.531 -66.375 1 21.95 10 SER B O 1
ATOM 3032 N N . LEU B 1 11 ? 14.297 51.281 -67.438 1 23.73 11 LEU B N 1
ATOM 3033 C CA . LEU B 1 11 ? 13.883 51.906 -66.188 1 23.73 11 LEU B CA 1
ATOM 3034 C C . LEU B 1 11 ? 13.266 50.875 -65.188 1 23.73 11 LEU B C 1
ATOM 3036 O O . LEU B 1 11 ? 12.422 50.062 -65.625 1 23.73 11 LEU B O 1
ATOM 3040 N N . ALA B 1 12 ? 14 50.594 -64.125 1 23.78 12 ALA B N 1
ATOM 3041 C CA . ALA B 1 12 ? 13.977 49.625 -63 1 23.78 12 ALA B CA 1
ATOM 3042 C C . ALA B 1 12 ? 12.602 49.594 -62.344 1 23.78 12 ALA B C 1
ATOM 3044 O O . ALA B 1 12 ? 11.812 50.531 -62.5 1 23.78 12 ALA B O 1
ATOM 3045 N N . PRO B 1 13 ? 12.484 48.75 -61.25 1 27.94 13 PRO B N 1
ATOM 3046 C CA . PRO B 1 13 ? 11.586 47.812 -60.594 1 27.94 13 PRO B CA 1
ATOM 3047 C C . PRO B 1 13 ? 10.703 48.469 -59.531 1 27.94 13 PRO B C 1
ATOM 3049 O O . PRO B 1 13 ? 9.75 47.875 -59.062 1 27.94 13 PRO B O 1
ATOM 3052 N N . PRO B 1 14 ? 9.977 49.594 -59.688 1 24.81 14 PRO B N 1
ATOM 3053 C CA . PRO B 1 14 ? 9.812 50.312 -58.406 1 24.81 14 PRO B CA 1
ATOM 3054 C C . PRO B 1 14 ? 9.148 49.469 -57.312 1 24.81 14 PRO B C 1
ATOM 3056 O O . PRO B 1 14 ? 8.219 48.719 -57.625 1 24.81 14 PRO B O 1
ATOM 3059 N N . LEU B 1 15 ? 9.891 49.031 -56.375 1 25.48 15 LEU B N 1
ATOM 3060 C CA . LEU B 1 15 ? 9.555 48.156 -55.25 1 25.48 15 LEU B CA 1
ATOM 3061 C C . LEU B 1 15 ? 8.453 48.781 -54.375 1 25.48 15 LEU B C 1
ATOM 3063 O O . LEU B 1 15 ? 8.562 49.938 -53.969 1 25.48 15 LEU B O 1
ATOM 3067 N N . ARG B 1 16 ? 7.211 48.5 -54.75 1 24.38 16 ARG B N 1
ATOM 3068 C CA . ARG B 1 16 ? 6.047 49.031 -54.031 1 24.38 16 ARG B CA 1
ATOM 3069 C C . ARG B 1 16 ? 6.23 48.906 -52.531 1 24.38 16 ARG B C 1
ATOM 3071 O O . ARG B 1 16 ? 6.488 47.844 -52 1 24.38 16 ARG B O 1
ATOM 3078 N N . ARG B 1 17 ? 6.777 49.906 -51.844 1 23.58 17 ARG B N 1
ATOM 3079 C CA . ARG B 1 17 ? 7.004 50.062 -50.406 1 23.58 17 ARG B CA 1
ATOM 3080 C C . ARG B 1 17 ? 5.738 49.75 -49.594 1 23.58 17 ARG B C 1
ATOM 3082 O O . ARG B 1 17 ? 4.73 50.469 -49.75 1 23.58 17 ARG B O 1
ATOM 3089 N N . SER B 1 18 ? 5.262 48.562 -49.719 1 23.05 18 SER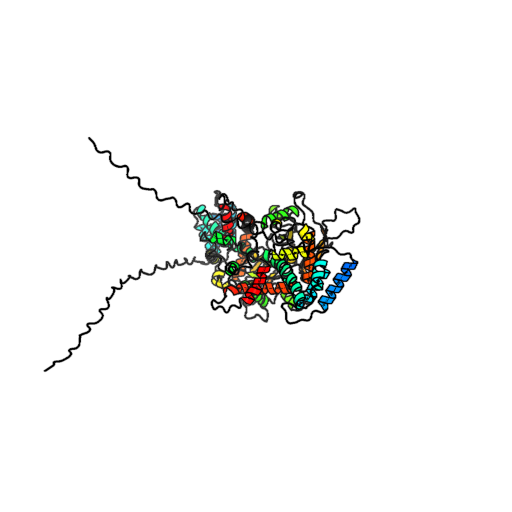 B N 1
ATOM 3090 C CA . SER B 1 18 ? 4.055 48.281 -48.969 1 23.05 18 SER B CA 1
ATOM 3091 C C . SER B 1 18 ? 4.129 48.875 -47.562 1 23.05 18 SER B C 1
ATOM 3093 O O . SER B 1 18 ? 5.18 48.844 -46.938 1 23.05 18 SER B O 1
ATOM 3095 N N . ARG B 1 19 ? 3.395 49.906 -47.344 1 26.34 19 ARG B N 1
ATOM 3096 C CA . ARG B 1 19 ? 3.188 50.656 -46.125 1 26.34 19 ARG B CA 1
ATOM 3097 C C . ARG B 1 19 ? 3.029 49.688 -44.938 1 26.34 19 ARG B C 1
ATOM 3099 O O . ARG B 1 19 ? 2.111 48.875 -44.906 1 26.34 19 ARG B O 1
ATOM 3106 N N . ARG B 1 20 ? 4.156 49.281 -44.312 1 22.97 20 ARG B N 1
ATOM 3107 C CA . ARG B 1 20 ? 4.273 48.531 -43.062 1 22.97 20 ARG B CA 1
ATOM 3108 C C . ARG B 1 20 ? 3.395 49.156 -41.969 1 22.97 20 ARG B C 1
ATOM 3110 O O . ARG B 1 20 ? 3.625 50.312 -41.562 1 22.97 20 ARG B O 1
ATOM 3117 N N . LEU B 1 21 ? 2.059 49.062 -42.156 1 26.69 21 LEU B N 1
ATOM 3118 C CA . LEU B 1 21 ? 1.205 49.531 -41.062 1 26.69 21 LEU B CA 1
ATOM 3119 C C . LEU B 1 21 ? 1.859 49.25 -39.719 1 26.69 21 LEU B C 1
ATOM 3121 O O . LEU B 1 21 ? 2.293 48.125 -39.438 1 26.69 21 LEU B O 1
ATOM 3125 N N . GLN B 1 22 ? 2.574 50.188 -39.281 1 23.95 22 GLN B N 1
ATOM 3126 C CA . GLN B 1 22 ? 3.195 50.219 -37.969 1 23.95 22 GLN B CA 1
ATOM 3127 C C . GLN B 1 22 ? 2.232 49.688 -36.875 1 23.95 22 GLN B C 1
ATOM 3129 O O . GLN B 1 22 ? 1.202 50.312 -36.625 1 23.95 22 GLN B O 1
ATOM 3134 N N . GLU B 1 23 ? 1.853 48.438 -37.031 1 28.06 23 GLU B N 1
ATOM 3135 C CA . GLU B 1 23 ? 1.042 47.906 -35.938 1 28.06 23 GLU B CA 1
ATOM 3136 C C . GLU B 1 23 ? 1.57 48.375 -34.562 1 28.06 23 GLU B C 1
ATOM 3138 O O . GLU B 1 23 ? 2.758 48.25 -34.281 1 28.06 23 GLU B O 1
ATOM 3143 N N . THR B 1 24 ? 1.08 49.5 -34.125 1 29.7 24 THR B N 1
ATOM 3144 C CA . THR B 1 24 ? 1.43 50 -32.812 1 29.7 24 THR B CA 1
ATOM 3145 C C . THR B 1 24 ? 1.512 48.844 -31.812 1 29.7 24 THR B C 1
ATOM 3147 O O . THR B 1 24 ? 0.608 48 -31.75 1 29.7 24 THR B O 1
ATOM 3150 N N . PRO B 1 25 ? 2.744 48.5 -31.422 1 29.53 25 PRO B N 1
ATOM 3151 C CA . PRO B 1 25 ? 2.902 47.406 -30.484 1 29.53 25 PRO B CA 1
ATOM 3152 C C . PRO B 1 25 ? 1.909 47.469 -29.312 1 29.53 25 PRO B C 1
ATOM 3154 O O . PRO B 1 25 ? 1.736 48.531 -28.703 1 29.53 25 PRO B O 1
ATOM 3157 N N . GLN B 1 26 ? 0.689 46.938 -29.531 1 31.78 26 GLN B N 1
ATOM 3158 C CA . GLN B 1 26 ? -0.172 46.938 -28.344 1 31.78 26 GLN B CA 1
ATOM 3159 C C . GLN B 1 26 ? 0.638 46.656 -27.078 1 31.78 26 GLN B C 1
ATOM 3161 O O . GLN B 1 26 ? 1.595 45.906 -27.094 1 31.78 26 GLN B O 1
ATOM 3166 N N . PRO B 1 27 ? 0.731 47.75 -26.25 1 31.25 27 PRO B N 1
ATOM 3167 C CA . PRO B 1 27 ? 1.563 47.5 -25.062 1 31.25 27 PRO B CA 1
ATOM 3168 C C . PRO B 1 27 ? 1.366 46.125 -24.484 1 31.25 27 PRO B C 1
ATOM 3170 O O . PRO B 1 27 ? 0.307 45.5 -24.656 1 31.25 27 PRO B O 1
ATOM 3173 N N . PRO B 1 28 ? 2.455 45.344 -24.453 1 29.72 28 PRO B N 1
ATOM 3174 C CA . PRO B 1 28 ? 2.305 44 -23.906 1 29.72 28 PRO B CA 1
ATOM 3175 C C . PRO B 1 28 ? 1.35 43.938 -22.719 1 29.72 28 PRO B C 1
ATOM 3177 O O . PRO B 1 28 ? 1.174 44.938 -22.016 1 29.72 28 PRO B O 1
ATOM 3180 N N . PRO B 1 29 ? 0.229 43.25 -22.922 1 28.67 29 PRO B N 1
ATOM 3181 C CA . PRO B 1 29 ? -0.643 43.188 -21.75 1 28.67 29 PRO B CA 1
ATOM 3182 C C . PRO B 1 29 ? 0.135 43.219 -20.438 1 28.67 29 PRO B C 1
ATOM 3184 O O . PRO B 1 29 ? 1.26 42.719 -20.375 1 28.67 29 PRO B O 1
ATOM 3187 N N . GLN B 1 30 ? 0.049 44.344 -19.797 1 26.61 30 GLN B N 1
ATOM 3188 C CA . GLN B 1 30 ? 0.575 44.438 -18.438 1 26.61 30 GLN B CA 1
ATOM 3189 C C . GLN B 1 30 ? 0.413 43.094 -17.703 1 26.61 30 GLN B C 1
ATOM 3191 O O . GLN B 1 30 ? -0.688 42.531 -17.656 1 26.61 30 GLN B O 1
ATOM 3196 N N . GLN B 1 31 ? 1.407 42.344 -17.875 1 26.52 31 GLN B N 1
ATOM 3197 C CA . GLN B 1 31 ? 1.486 41.188 -17 1 26.52 31 GLN B CA 1
ATOM 3198 C C . GLN B 1 31 ? 0.967 41.5 -15.602 1 26.52 31 GLN B C 1
ATOM 3200 O O . GLN B 1 31 ? 1.531 42.344 -14.914 1 26.52 31 GLN B O 1
ATOM 3205 N N . LEU B 1 32 ? -0.339 41.719 -15.531 1 27.38 32 LEU B N 1
ATOM 3206 C CA . LEU B 1 32 ? -0.812 41.75 -14.148 1 27.38 32 LEU B CA 1
ATOM 3207 C C . LEU B 1 32 ? 0.029 40.812 -13.266 1 27.38 32 LEU B C 1
ATOM 3209 O O . LEU B 1 32 ? -0.079 39.594 -13.359 1 27.38 32 LEU B O 1
ATOM 3213 N N . GLY B 1 33 ? 1.271 41.094 -13.195 1 27.16 33 GLY B N 1
ATOM 3214 C CA . GLY B 1 33 ? 2.035 40.594 -12.078 1 27.16 33 GLY B CA 1
ATOM 3215 C C . GLY B 1 33 ? 1.261 40.562 -10.773 1 27.16 33 GLY B C 1
ATOM 3216 O O . GLY B 1 33 ? 1.145 41.594 -10.109 1 27.16 33 GLY B O 1
ATOM 3217 N N . ARG B 1 34 ? 0.048 40.031 -10.828 1 31.7 34 ARG B N 1
ATOM 3218 C CA . ARG B 1 34 ? -0.612 39.906 -9.531 1 31.7 34 ARG B CA 1
ATOM 3219 C C . ARG B 1 34 ? 0.385 39.531 -8.445 1 31.7 34 ARG B C 1
ATOM 3221 O O . ARG B 1 34 ? 0.94 38.438 -8.461 1 31.7 34 ARG B O 1
ATOM 3228 N N . GLY B 1 35 ? 1.232 40.469 -8.102 1 28 35 GLY B N 1
ATOM 3229 C CA . GLY B 1 35 ? 1.971 40.344 -6.855 1 28 35 GLY B CA 1
ATOM 3230 C C . GLY B 1 35 ? 1.227 39.531 -5.809 1 28 35 GLY B C 1
ATOM 3231 O O . GLY B 1 35 ? 0.067 39.812 -5.504 1 28 35 GLY B O 1
ATOM 3232 N N . LEU B 1 36 ? 1.366 38.25 -5.883 1 32.25 36 LEU B N 1
ATOM 3233 C CA . LEU B 1 36 ? 0.974 37.469 -4.719 1 32.25 36 LEU B CA 1
ATOM 3234 C C . LEU B 1 36 ? 1.152 38.25 -3.434 1 32.25 36 LEU B C 1
ATOM 3236 O O . LEU B 1 36 ? 2.24 38.781 -3.164 1 32.25 36 LEU B O 1
ATOM 3240 N N . SER B 1 37 ? 0.231 39.125 -3.084 1 31.61 37 SER B N 1
ATOM 3241 C CA . SER B 1 37 ? 0.299 39.781 -1.78 1 31.61 37 SER B CA 1
ATOM 3242 C C . SER B 1 37 ? 1.117 38.969 -0.791 1 31.61 37 SER B C 1
ATOM 3244 O O . SER B 1 37 ? 0.897 37.75 -0.646 1 31.61 37 SER B O 1
ATOM 3246 N N . ILE B 1 38 ? 2.369 39.156 -0.64 1 37.38 38 ILE B N 1
ATOM 3247 C CA . ILE B 1 38 ? 3.24 38.688 0.435 1 37.38 38 ILE B CA 1
ATOM 3248 C C . ILE B 1 38 ? 2.436 38.562 1.724 1 37.38 38 ILE B C 1
ATOM 3250 O O . ILE B 1 38 ? 2.018 39.531 2.32 1 37.38 38 ILE B O 1
ATOM 3254 N N . MET B 1 39 ? 1.471 37.75 1.798 1 39.81 39 MET B N 1
ATOM 3255 C CA . MET B 1 39 ? 0.819 37.5 3.078 1 39.81 39 MET B CA 1
ATOM 3256 C C . MET B 1 39 ? 1.824 37.562 4.223 1 39.81 39 MET B C 1
ATOM 3258 O O . MET B 1 39 ? 2.848 36.875 4.199 1 39.81 39 MET B O 1
ATOM 3262 N N . SER B 1 40 ? 2.057 38.688 4.809 1 44.22 40 SER B N 1
ATOM 3263 C CA . SER B 1 40 ? 2.932 39.031 5.926 1 44.22 40 SER B CA 1
ATOM 3264 C C . SER B 1 40 ? 2.941 37.906 6.973 1 44.22 40 SER B C 1
ATOM 3266 O O . SER B 1 40 ? 1.895 37.562 7.523 1 44.22 40 SER B O 1
ATOM 3268 N N . THR B 1 41 ? 3.59 36.875 6.816 1 55.06 41 THR B N 1
ATOM 3269 C CA . THR B 1 41 ? 3.881 35.875 7.852 1 55.06 41 THR B CA 1
ATOM 3270 C C . THR B 1 41 ? 4.586 36.531 9.039 1 55.06 41 THR B C 1
ATOM 3272 O O . THR B 1 41 ? 5.621 36.031 9.5 1 55.06 41 THR B O 1
ATOM 3275 N N . ASP B 1 42 ? 4.168 37.781 9.531 1 59.22 42 ASP B N 1
ATOM 3276 C CA . ASP B 1 42 ? 4.816 38.5 10.625 1 59.22 42 ASP B CA 1
ATOM 3277 C C . ASP B 1 42 ? 4.621 37.75 11.945 1 59.22 42 ASP B C 1
ATOM 3279 O O . ASP B 1 42 ? 3.512 37.312 12.258 1 59.22 42 ASP B O 1
ATOM 3283 N N . THR B 1 43 ? 5.691 37.344 12.609 1 69.38 43 THR B N 1
ATOM 3284 C CA . THR B 1 43 ? 5.703 36.781 13.961 1 69.38 43 THR B CA 1
ATOM 3285 C C . THR B 1 43 ? 5.316 37.844 14.992 1 69.38 43 THR B C 1
ATOM 3287 O O . THR B 1 43 ? 5.582 39.031 14.797 1 69.38 43 THR B O 1
ATOM 3290 N N . GLU B 1 44 ? 4.402 37.5 15.828 1 74.56 44 GLU B N 1
ATOM 3291 C CA . GLU B 1 44 ? 3.992 38.375 16.922 1 74.56 44 GLU B CA 1
ATOM 3292 C C . GLU B 1 44 ? 4.691 38 18.219 1 74.56 44 GLU B C 1
ATOM 3294 O O . GLU B 1 44 ? 5.137 36.875 18.391 1 74.56 44 GLU B O 1
ATOM 3299 N N . THR B 1 45 ? 4.887 39 19.062 1 83.44 45 THR B N 1
ATOM 3300 C CA . THR B 1 45 ? 5.34 38.719 20.422 1 83.44 45 THR B CA 1
ATOM 3301 C C . THR B 1 45 ? 4.406 37.719 21.109 1 83.44 45 THR B C 1
ATOM 3303 O O . THR B 1 45 ? 3.24 37.594 20.734 1 83.44 45 THR B O 1
ATOM 3306 N N . PRO B 1 46 ? 4.949 37.031 22.031 1 86.5 46 PRO B N 1
ATOM 3307 C CA . PRO B 1 46 ? 4.125 36.031 22.719 1 86.5 46 PRO B CA 1
ATOM 3308 C C . PRO B 1 46 ? 2.854 36.625 23.312 1 86.5 46 PRO B C 1
ATOM 3310 O O . PRO B 1 46 ? 1.802 36 23.312 1 86.5 46 PRO B O 1
ATOM 3313 N N . GLU B 1 47 ? 2.928 37.781 23.891 1 87.12 47 GLU B N 1
ATOM 3314 C CA . GLU B 1 47 ? 1.752 38.438 24.469 1 87.12 47 GLU B CA 1
ATOM 3315 C C . GLU B 1 47 ? 0.73 38.781 23.391 1 87.12 47 GLU B C 1
ATOM 3317 O O . GLU B 1 47 ? -0.47 38.562 23.562 1 87.12 47 GLU B O 1
ATOM 3322 N N . LYS B 1 48 ? 1.2 39.312 22.312 1 92.12 48 LYS B N 1
ATOM 3323 C CA . LYS B 1 48 ? 0.321 39.688 21.203 1 92.12 48 LYS B CA 1
ATOM 3324 C C . LYS B 1 48 ? -0.323 38.438 20.594 1 92.12 48 LYS B C 1
ATOM 3326 O O . LYS B 1 48 ? -1.492 38.469 20.203 1 92.12 48 LYS B O 1
ATOM 3331 N N . TRP B 1 49 ? 0.446 37.375 20.594 1 94.38 49 TRP B N 1
ATOM 3332 C CA . TRP B 1 49 ? -0.082 36.125 20.062 1 94.38 49 TRP B CA 1
ATOM 3333 C C . TRP B 1 49 ? -1.216 35.594 20.938 1 94.38 49 TRP B C 1
ATOM 3335 O O . TRP B 1 49 ? -2.256 35.188 20.438 1 94.38 49 TRP B O 1
ATOM 3345 N N . LYS B 1 50 ? -1.03 35.625 22.25 1 95.06 50 LYS B N 1
ATOM 3346 C CA . LYS B 1 50 ? -2.064 35.125 23.156 1 95.06 50 LYS B CA 1
ATOM 3347 C C . LYS B 1 50 ? -3.375 35.875 22.953 1 95.06 50 LYS B C 1
ATOM 3349 O O . LYS B 1 50 ? -4.449 35.281 22.938 1 95.06 50 LYS B O 1
ATOM 3354 N N . THR B 1 51 ? -3.205 37.156 22.766 1 95.81 51 THR B N 1
ATOM 3355 C CA . THR B 1 51 ? -4.383 37.969 22.547 1 95.81 51 THR B CA 1
ATOM 3356 C C . THR B 1 51 ? -5.031 37.656 21.203 1 95.81 51 THR B C 1
ATOM 3358 O O . THR B 1 51 ? -6.254 37.5 21.109 1 95.81 51 THR B O 1
ATOM 3361 N N . LEU B 1 52 ? -4.172 37.625 20.203 1 96.31 52 LEU B N 1
ATOM 3362 C CA . LEU B 1 52 ? -4.648 37.312 18.859 1 96.31 52 LEU B CA 1
ATOM 3363 C C . LEU B 1 52 ? -5.344 35.969 18.828 1 96.31 52 LEU B C 1
ATOM 3365 O O . LEU B 1 52 ? -6.426 35.812 18.25 1 96.31 52 LEU B O 1
ATOM 3369 N N . ALA B 1 53 ? -4.746 34.969 19.391 1 97.5 53 ALA B N 1
ATOM 3370 C CA . ALA B 1 53 ? -5.281 33.594 19.453 1 97.5 53 ALA B CA 1
ATOM 3371 C C . ALA B 1 53 ? -6.582 33.562 20.25 1 97.5 53 ALA B C 1
ATOM 3373 O O . ALA B 1 53 ? -7.539 32.875 19.859 1 97.5 53 ALA B O 1
ATOM 3374 N N . GLY B 1 54 ? -6.559 34.219 21.391 1 97.38 54 GLY B N 1
ATOM 3375 C CA . GLY B 1 54 ? -7.758 34.281 22.203 1 97.38 54 GLY B CA 1
ATOM 3376 C C . GLY B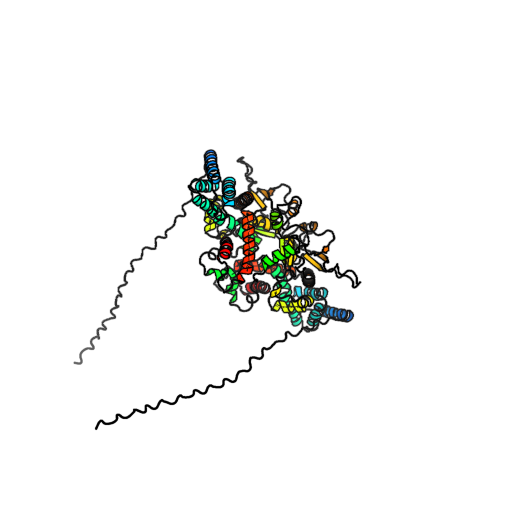 1 54 ? -8.945 34.875 21.469 1 97.38 54 GLY B C 1
ATOM 3377 O O . GLY B 1 54 ? -10.055 34.344 21.547 1 97.38 54 GLY B O 1
ATOM 3378 N N . ALA B 1 55 ? -8.703 35.969 20.797 1 97.56 55 ALA B N 1
ATOM 3379 C CA . ALA B 1 55 ? -9.75 36.625 20.016 1 97.56 55 ALA B CA 1
ATOM 3380 C C . ALA B 1 55 ? -10.281 35.688 18.922 1 97.56 55 ALA B C 1
ATOM 3382 O O . ALA B 1 55 ? -11.484 35.656 18.672 1 97.56 55 ALA B O 1
ATOM 3383 N N . ALA B 1 56 ? -9.391 35 18.25 1 98.06 56 ALA B N 1
ATOM 3384 C CA . ALA B 1 56 ? -9.781 34.062 17.188 1 98.06 56 ALA B CA 1
ATOM 3385 C C . ALA B 1 56 ? -10.648 32.938 17.734 1 98.06 56 ALA B C 1
ATOM 3387 O O . ALA B 1 56 ? -11.656 32.562 17.125 1 98.06 56 ALA B O 1
ATOM 3388 N N . LYS B 1 57 ? -10.289 32.406 18.891 1 97.81 57 LYS B N 1
ATOM 3389 C CA . LYS B 1 57 ? -11.047 31.328 19.516 1 97.81 57 LYS B CA 1
ATOM 3390 C C . LYS B 1 57 ? -12.438 31.812 19.922 1 97.81 57 LYS B C 1
ATOM 3392 O O . LYS B 1 57 ? -13.414 31.062 19.797 1 97.81 57 LYS B O 1
ATOM 3397 N N . VAL B 1 58 ? -12.508 33 20.406 1 97.69 58 VAL B N 1
ATOM 3398 C CA . VAL B 1 58 ? -13.797 33.594 20.766 1 97.69 58 VAL B CA 1
ATOM 3399 C C . VAL B 1 58 ? -14.664 33.719 19.516 1 97.69 58 VAL B C 1
ATOM 3401 O O . VAL B 1 58 ? -15.852 33.406 19.531 1 97.69 58 VAL B O 1
ATOM 3404 N N . ARG B 1 59 ? -14.047 34.219 18.453 1 97.75 59 ARG B N 1
ATOM 3405 C CA . ARG B 1 59 ? -14.773 34.375 17.203 1 97.75 59 ARG B CA 1
ATOM 3406 C C . ARG B 1 59 ? -15.281 33.031 16.703 1 97.75 59 ARG B C 1
ATOM 3408 O O . ARG B 1 59 ? -16.422 32.938 16.234 1 97.75 59 ARG B O 1
ATOM 3415 N N . THR B 1 60 ? -14.453 32.031 16.734 1 97.88 60 THR B N 1
ATOM 3416 C CA . THR B 1 60 ? -14.812 30.688 16.297 1 97.88 60 THR B CA 1
ATOM 3417 C C . THR B 1 60 ? -15.938 30.109 17.141 1 97.88 60 THR B C 1
ATOM 3419 O O . THR B 1 60 ? -16.859 29.469 16.625 1 97.88 60 THR B O 1
ATOM 3422 N N . ALA B 1 61 ? -15.914 30.406 18.422 1 97.25 61 ALA B N 1
ATOM 3423 C CA . ALA B 1 61 ? -16.906 29.875 19.375 1 97.25 61 ALA B CA 1
ATOM 3424 C C . ALA B 1 61 ? -18.281 30.469 19.094 1 97.25 61 ALA B C 1
ATOM 3426 O O . ALA B 1 61 ? -19.297 29.828 19.375 1 97.25 61 ALA B O 1
ATOM 3427 N N . ARG B 1 62 ? -18.375 31.609 18.516 1 96.69 62 ARG B N 1
ATOM 3428 C CA . ARG B 1 62 ? -19.625 32.344 18.297 1 96.69 62 ARG B CA 1
ATOM 3429 C C . ARG B 1 62 ? -20.281 31.906 16.984 1 96.69 62 ARG B C 1
ATOM 3431 O O . ARG B 1 62 ? -21.359 32.375 16.625 1 96.69 62 ARG B O 1
ATOM 3438 N N . TYR B 1 63 ? -19.594 31.062 16.281 1 97.44 63 TYR B N 1
ATOM 3439 C CA . TYR B 1 63 ? -20.125 30.609 15 1 97.44 63 TYR B CA 1
ATOM 3440 C C . TYR B 1 63 ? -21.5 29.969 15.172 1 97.44 63 TYR B C 1
ATOM 3442 O O . TYR B 1 63 ? -21.703 29.125 16.047 1 97.44 63 TYR B O 1
ATOM 3450 N N . ARG B 1 64 ? -22.516 30.344 14.375 1 95.88 64 ARG B N 1
ATOM 3451 C CA . ARG B 1 64 ? -23.859 29.781 14.367 1 95.88 64 ARG B CA 1
ATOM 3452 C C . ARG B 1 64 ? -24.078 28.938 13.117 1 95.88 64 ARG B C 1
ATOM 3454 O O . ARG B 1 64 ? -24.047 29.453 12 1 95.88 64 ARG B O 1
ATOM 3461 N N . PRO B 1 65 ? -24.391 27.688 13.281 1 92.06 65 PRO B N 1
ATOM 3462 C CA . PRO B 1 65 ? -24.578 26.797 12.133 1 92.06 65 PRO B CA 1
ATOM 3463 C C . PRO B 1 65 ? -25.797 27.172 11.297 1 92.06 65 PRO B C 1
ATOM 3465 O O . PRO B 1 65 ? -26.828 27.578 11.836 1 92.06 65 PRO B O 1
ATOM 3468 N N . GLU B 1 66 ? -25.719 27.234 9.961 1 92.31 66 GLU B N 1
ATOM 3469 C CA . GLU B 1 66 ? -26.766 27.5 8.984 1 92.31 66 GLU B CA 1
ATOM 3470 C C . GLU B 1 66 ? -26.781 26.438 7.887 1 92.31 66 GLU B C 1
ATOM 3472 O O . GLU B 1 66 ? -26.984 26.75 6.711 1 92.31 66 GLU B O 1
ATOM 3477 N N . LYS B 1 67 ? -26.438 25.219 8.125 1 89.44 67 LYS B N 1
ATOM 3478 C CA . LYS B 1 67 ? -26.453 24.078 7.211 1 89.44 67 LYS B CA 1
ATOM 3479 C C . LYS B 1 67 ? -25.453 24.281 6.074 1 89.44 67 LYS B C 1
ATOM 3481 O O . LYS B 1 67 ? -25.75 23.984 4.914 1 89.44 67 LYS B O 1
ATOM 3486 N N . ARG B 1 68 ? -24.344 24.906 6.387 1 86.12 68 ARG B N 1
ATOM 3487 C CA . ARG B 1 68 ? -23.266 25.062 5.41 1 86.12 68 ARG B CA 1
ATOM 3488 C C . ARG B 1 68 ? -22.469 23.766 5.285 1 86.12 68 ARG B C 1
ATOM 3490 O O . ARG B 1 68 ? -22.484 22.938 6.188 1 86.12 68 ARG B O 1
ATOM 3497 N N . PRO B 1 69 ? -21.797 23.594 4.152 1 82.25 69 PRO B N 1
ATOM 3498 C CA . PRO B 1 69 ? -21.016 22.375 3.941 1 82.25 69 PRO B CA 1
ATOM 3499 C C . PRO B 1 69 ? -19.953 22.172 5.012 1 82.25 69 PRO B C 1
ATOM 3501 O O . PRO B 1 69 ? -19.141 23.062 5.27 1 82.25 69 PRO B O 1
ATOM 3504 N N . HIS B 1 70 ? -20 21.047 5.633 1 85.44 70 HIS B N 1
ATOM 3505 C CA . HIS B 1 70 ? -19 20.578 6.578 1 85.44 70 HIS B CA 1
ATOM 3506 C C . HIS B 1 70 ? -18.891 21.516 7.781 1 85.44 70 HIS B C 1
ATOM 3508 O O . HIS B 1 70 ? -17.844 21.578 8.43 1 85.44 70 HIS B O 1
ATOM 3514 N N . GLU B 1 71 ? -19.875 22.297 8.039 1 91.75 71 GLU B N 1
ATOM 3515 C CA . GLU B 1 71 ? -19.797 23.328 9.07 1 91.75 71 GLU B CA 1
ATOM 3516 C C . GLU B 1 71 ? -19.609 22.703 10.453 1 91.75 71 GLU B C 1
ATOM 3518 O O . GLU B 1 71 ? -19.141 23.375 11.375 1 91.75 71 GLU B O 1
ATOM 3523 N N . ASN B 1 72 ? -19.953 21.359 10.648 1 92.44 72 ASN B N 1
ATOM 3524 C CA . ASN B 1 72 ? -19.75 20.688 11.922 1 92.44 72 ASN B CA 1
ATOM 3525 C C . ASN B 1 72 ? -18.266 20.578 12.266 1 92.44 72 ASN B C 1
ATOM 3527 O O . ASN B 1 72 ? -17.891 20.391 13.43 1 92.44 72 ASN B O 1
ATOM 3531 N N . LEU B 1 73 ? -17.406 20.703 11.242 1 94.38 73 LEU B N 1
ATOM 3532 C CA . LEU B 1 73 ? -15.961 20.578 11.422 1 94.38 73 LEU B CA 1
ATOM 3533 C C . LEU B 1 73 ? -15.32 21.953 11.625 1 94.38 73 LEU B C 1
ATOM 3535 O O . LEU B 1 73 ? -14.148 22.047 11.992 1 94.38 73 LEU B O 1
ATOM 3539 N N . LEU B 1 74 ? -16.047 23.016 11.344 1 96.25 74 LEU B N 1
ATOM 3540 C CA . LEU B 1 74 ? -15.492 24.359 11.266 1 96.25 74 LEU B CA 1
ATOM 3541 C C . LEU B 1 74 ? -14.812 24.734 12.578 1 96.25 74 LEU B C 1
ATOM 3543 O O . LEU B 1 74 ? -13.617 25.047 12.602 1 96.25 74 LEU B O 1
ATOM 3547 N N . GLN B 1 75 ? -15.492 24.641 13.742 1 97.81 75 GLN B N 1
ATOM 3548 C CA . GLN B 1 75 ? -14.969 25.125 15.016 1 97.81 75 GLN B CA 1
ATOM 3549 C C . GLN B 1 75 ? -13.766 24.297 15.461 1 97.81 75 GLN B C 1
ATOM 3551 O O . GLN B 1 75 ? -12.688 24.844 15.719 1 97.81 75 GLN B O 1
ATOM 3556 N N . PRO B 1 76 ? -13.961 22.969 15.445 1 97.38 76 PRO B N 1
ATOM 3557 C CA . PRO B 1 76 ? -12.789 22.203 15.875 1 97.38 76 PRO B CA 1
ATOM 3558 C C . PRO B 1 76 ? -11.602 22.344 14.922 1 97.38 76 PRO B C 1
ATOM 3560 O O . PRO B 1 76 ? -10.445 22.297 15.359 1 97.38 76 PRO B O 1
ATOM 3563 N N . SER B 1 77 ? -11.844 22.516 13.672 1 97.56 77 SER B N 1
ATOM 3564 C CA . SER B 1 77 ? -10.773 22.656 12.695 1 97.56 77 SER B CA 1
ATOM 3565 C C . SER B 1 77 ? -10.031 23.969 12.883 1 97.56 77 SER B C 1
ATOM 3567 O O . SER B 1 77 ? -8.797 24 12.953 1 97.56 77 SER B O 1
ATOM 3569 N N . LEU B 1 78 ? -10.758 25.078 12.914 1 98.19 78 LEU B N 1
ATOM 3570 C CA . LEU B 1 78 ? -10.125 26.391 13.062 1 98.19 78 LEU B CA 1
ATOM 3571 C C . LEU B 1 78 ? -9.359 26.469 14.375 1 98.19 78 LEU B C 1
ATOM 3573 O O . LEU B 1 78 ? -8.25 27.016 14.414 1 98.19 78 LEU B O 1
ATOM 3577 N N . ASP B 1 79 ? -9.945 25.891 15.453 1 98.25 79 ASP B N 1
ATOM 3578 C CA . ASP B 1 79 ? -9.234 25.844 16.734 1 98.25 79 ASP B CA 1
ATOM 3579 C C . ASP B 1 79 ? -7.938 25.047 16.609 1 98.25 79 ASP B C 1
ATOM 3581 O O . ASP B 1 79 ? -6.898 25.469 17.125 1 98.25 79 ASP B O 1
ATOM 3585 N N . ALA B 1 80 ? -8.023 23.922 15.961 1 98.25 80 ALA B N 1
ATOM 3586 C CA . ALA B 1 80 ? -6.844 23.078 15.789 1 98.25 80 ALA B CA 1
ATOM 3587 C C . ALA B 1 80 ? -5.758 23.797 14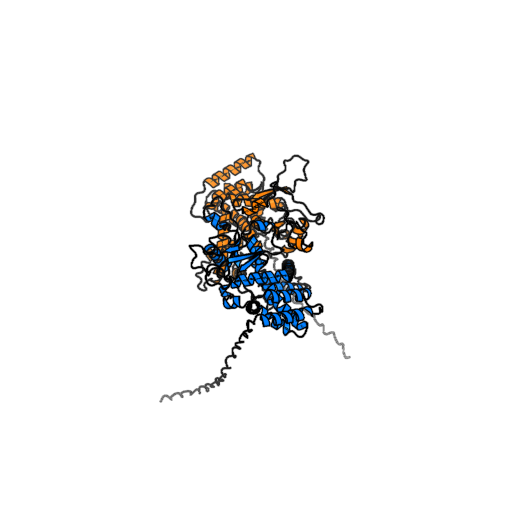.992 1 98.25 80 ALA B C 1
ATOM 3589 O O . ALA B 1 80 ? -4.574 23.688 15.32 1 98.25 80 ALA B O 1
ATOM 3590 N N . PHE B 1 81 ? -6.148 24.516 13.922 1 97.81 81 PHE B N 1
ATOM 3591 C CA . PHE B 1 81 ? -5.168 25.25 13.133 1 97.81 81 PHE B CA 1
ATOM 3592 C C . PHE B 1 81 ? -4.488 26.312 13.984 1 97.81 81 PHE B C 1
ATOM 3594 O O . PHE B 1 81 ? -3.27 26.484 13.914 1 97.81 81 PHE B O 1
ATOM 3601 N N . VAL B 1 82 ? -5.223 27.016 14.773 1 97.88 82 VAL B N 1
ATOM 3602 C CA . VAL B 1 82 ? -4.68 28.062 15.633 1 97.88 82 VAL B CA 1
ATOM 3603 C C . VAL B 1 82 ? -3.738 27.438 16.656 1 97.88 82 VAL B C 1
ATOM 3605 O O . VAL B 1 82 ? -2.691 28.016 16.969 1 97.88 82 VAL B O 1
ATOM 3608 N N . ASP B 1 83 ? -4.078 26.266 17.156 1 97.44 83 ASP B N 1
ATOM 3609 C CA . ASP B 1 83 ? -3.324 25.625 18.219 1 97.44 83 ASP B CA 1
ATOM 3610 C C . ASP B 1 83 ? -2.016 25.047 17.688 1 97.44 83 ASP B C 1
ATOM 3612 O O . ASP B 1 83 ? -0.999 25.047 18.391 1 97.44 83 ASP B O 1
ATOM 3616 N N . TRP B 1 84 ? -1.996 24.594 16.453 1 97.5 84 TRP B N 1
ATOM 3617 C CA . TRP B 1 84 ? -0.903 23.688 16.109 1 97.5 84 TRP B CA 1
ATOM 3618 C C . TRP B 1 84 ? -0.041 24.266 15 1 97.5 84 TRP B C 1
ATOM 3620 O O . TRP B 1 84 ? 1.081 23.797 14.773 1 97.5 84 TRP B O 1
ATOM 3630 N N . LEU B 1 85 ? -0.546 25.203 14.219 1 96.81 85 LEU B N 1
ATOM 3631 C CA . LEU B 1 85 ? 0.289 25.781 13.172 1 96.81 85 LEU B CA 1
ATOM 3632 C C . LEU B 1 85 ? 1.53 26.438 13.766 1 96.81 85 LEU B C 1
ATOM 3634 O O . LEU B 1 85 ? 1.52 26.859 14.93 1 96.81 85 LEU B O 1
ATOM 3638 N N . PRO B 1 86 ? 2.564 26.484 13 1 95.38 86 PRO B N 1
ATOM 3639 C CA . PRO B 1 86 ? 3.793 27.125 13.492 1 95.38 86 PRO B CA 1
ATOM 3640 C C . PRO B 1 86 ? 3.701 28.641 13.523 1 95.38 86 PRO B C 1
ATOM 3642 O O . PRO B 1 86 ? 2.732 29.219 13.016 1 95.38 86 PRO B O 1
ATOM 3645 N N . GLU B 1 87 ? 4.77 29.203 14.156 1 93.75 87 GLU B N 1
ATOM 3646 C CA . GLU B 1 87 ? 4.871 30.672 14.148 1 93.75 87 GLU B CA 1
ATOM 3647 C C . GLU B 1 87 ? 4.824 31.219 12.727 1 93.75 87 GLU B C 1
ATOM 3649 O O . GLU B 1 87 ? 5.441 30.656 11.82 1 93.75 87 GLU B O 1
ATOM 3654 N N . GLY B 1 88 ? 4.164 32.281 12.523 1 92.19 88 GLY B N 1
ATOM 3655 C CA . GLY B 1 88 ? 3.908 32.844 11.211 1 92.19 88 GLY B CA 1
ATOM 3656 C C . GLY B 1 88 ? 2.604 32.375 10.602 1 92.19 88 GLY B C 1
ATOM 3657 O O . GLY B 1 88 ? 1.78 33.188 10.172 1 92.19 88 GLY B O 1
ATOM 3658 N N . GLY B 1 89 ? 2.473 31.047 10.539 1 94.94 89 GLY B N 1
ATOM 3659 C CA . GLY B 1 89 ? 1.252 30.469 10.008 1 94.94 89 GLY B CA 1
ATOM 3660 C C . GLY B 1 89 ? 0.059 30.625 10.93 1 94.94 89 GLY B C 1
ATOM 3661 O O . GLY B 1 89 ? -1.033 30.984 10.484 1 94.94 89 GLY B O 1
ATOM 3662 N N . ARG B 1 90 ? 0.282 30.406 12.227 1 96.12 90 ARG B N 1
ATOM 3663 C CA . ARG B 1 90 ? -0.811 30.484 13.188 1 96.12 90 ARG B CA 1
ATOM 3664 C C . ARG B 1 90 ? -1.331 31.906 13.305 1 96.12 90 ARG B C 1
ATOM 3666 O O . ARG B 1 90 ? -2.537 32.125 13.438 1 96.12 90 ARG B O 1
ATOM 3673 N N . GLU B 1 91 ? -0.441 32.875 13.219 1 95.31 91 GLU B N 1
ATOM 3674 C CA . GLU B 1 91 ? -0.863 34.281 13.242 1 95.31 91 GLU B CA 1
ATOM 3675 C C . GLU B 1 91 ? -1.709 34.625 12.023 1 95.31 91 GLU B C 1
ATOM 3677 O O . GLU B 1 91 ? -2.727 35.312 12.141 1 95.31 91 GLU B O 1
ATOM 3682 N N . SER B 1 92 ? -1.231 34.125 10.883 1 93.31 92 SER B N 1
ATOM 3683 C CA . SER B 1 92 ? -1.948 34.406 9.641 1 93.31 92 SER B CA 1
ATOM 3684 C C . SER B 1 92 ? -3.377 33.875 9.695 1 93.31 92 SER B C 1
ATOM 3686 O O . SER B 1 92 ? -4.324 34.594 9.375 1 93.31 92 SER B O 1
ATOM 3688 N N . VAL B 1 93 ? -3.543 32.688 10.125 1 95.62 93 VAL B N 1
ATOM 3689 C CA . VAL B 1 93 ? -4.859 32.062 10.203 1 95.62 93 VAL B CA 1
ATOM 3690 C C . VAL B 1 93 ? -5.715 32.781 11.25 1 95.62 93 VAL B C 1
ATOM 3692 O O . VAL B 1 93 ? -6.898 33.031 11.023 1 95.62 93 VAL B O 1
ATOM 3695 N N . ALA B 1 94 ? -5.113 33.094 12.391 1 97 94 ALA B N 1
ATOM 3696 C CA . ALA B 1 94 ? -5.832 33.812 13.438 1 97 94 ALA B CA 1
ATOM 3697 C C . ALA B 1 94 ? -6.34 35.156 12.938 1 97 94 ALA B C 1
ATOM 3699 O O . ALA B 1 94 ? -7.465 35.562 13.242 1 97 94 ALA B O 1
ATOM 3700 N N . ARG B 1 95 ? -5.531 35.875 12.195 1 95.75 95 ARG B N 1
ATOM 3701 C CA . ARG B 1 95 ? -5.949 37.156 11.633 1 95.75 95 ARG B CA 1
ATOM 3702 C C . ARG B 1 95 ? -7.129 37 10.68 1 95.75 95 ARG B C 1
ATOM 3704 O O . ARG B 1 95 ? -8.078 37.781 10.703 1 95.75 95 ARG B O 1
ATOM 3711 N N . ASP B 1 96 ? -7.012 35.938 9.812 1 95.06 96 ASP B N 1
ATOM 3712 C CA . ASP B 1 96 ? -8.117 35.656 8.898 1 95.06 96 ASP B CA 1
ATOM 3713 C C . ASP B 1 96 ? -9.414 35.406 9.664 1 95.06 96 ASP B C 1
ATOM 3715 O O . ASP B 1 96 ? -10.477 35.875 9.266 1 95.06 96 ASP B O 1
ATOM 3719 N N . ILE B 1 97 ? -9.344 34.656 10.766 1 96.81 97 ILE B N 1
ATOM 3720 C CA . ILE B 1 97 ? -10.5 34.344 11.594 1 96.81 97 ILE B CA 1
ATOM 3721 C C . ILE B 1 97 ? -11.062 35.625 12.211 1 96.81 97 ILE B C 1
ATOM 3723 O O . ILE B 1 97 ? -12.266 35.875 12.156 1 96.81 97 ILE B O 1
ATOM 3727 N N . ASN B 1 98 ? -10.18 36.469 12.727 1 96.88 98 ASN B N 1
ATOM 3728 C CA . ASN B 1 98 ? -10.586 37.688 13.391 1 96.88 98 ASN B CA 1
ATOM 3729 C C . ASN B 1 98 ? -11.18 38.688 12.406 1 96.88 98 ASN B C 1
ATOM 3731 O O . ASN B 1 98 ? -12.07 39.469 12.766 1 96.88 98 ASN B O 1
ATOM 3735 N N . ASP B 1 99 ? -10.703 38.656 11.219 1 95.5 99 ASP B N 1
ATOM 3736 C CA . ASP B 1 99 ? -11.156 39.562 10.188 1 95.5 99 ASP B CA 1
ATOM 3737 C C . ASP B 1 99 ? -12.516 39.156 9.633 1 95.5 99 ASP B C 1
ATOM 3739 O O . ASP B 1 99 ? -13.188 39.938 8.961 1 95.5 99 ASP B O 1
ATOM 3743 N N . ALA B 1 100 ? -12.844 37.875 9.859 1 96.06 100 ALA B N 1
ATOM 3744 C CA . ALA B 1 100 ? -14.156 37.406 9.43 1 96.06 100 ALA B CA 1
ATOM 3745 C C . ALA B 1 100 ? -15.266 37.969 10.312 1 96.06 100 ALA B C 1
ATOM 3747 O O . ALA B 1 100 ? -15.477 37.5 11.438 1 96.06 100 ALA B O 1
ATOM 3748 N N . LYS B 1 101 ? -16.094 38.875 9.797 1 93.38 101 LYS B N 1
ATOM 3749 C CA . LYS B 1 101 ? -17.078 39.625 10.586 1 93.38 101 LYS B CA 1
ATOM 3750 C C . LYS B 1 101 ? -18.406 38.875 10.625 1 93.38 101 LYS B C 1
ATOM 3752 O O . LYS B 1 101 ? -19.203 39.062 11.555 1 93.38 101 LYS B O 1
ATOM 3757 N N . ILE B 1 102 ? -18.672 38.125 9.625 1 94.69 102 ILE B N 1
ATOM 3758 C CA . ILE B 1 102 ? -19.906 37.344 9.594 1 94.69 102 ILE B CA 1
ATOM 3759 C C . ILE B 1 102 ? -19.578 35.875 9.469 1 94.69 102 ILE B C 1
ATOM 3761 O O . ILE B 1 102 ? -18.453 35.5 9.117 1 94.69 102 ILE B O 1
ATOM 3765 N N . ASP B 1 103 ? -20.547 35.094 9.719 1 95.94 103 ASP B N 1
ATOM 3766 C CA . ASP B 1 103 ? -20.344 33.656 9.781 1 95.94 103 ASP B CA 1
ATOM 3767 C C . ASP B 1 103 ? -20.031 33.062 8.406 1 95.94 103 ASP B C 1
ATOM 3769 O O . ASP B 1 103 ? -19.266 32.094 8.281 1 95.94 103 ASP B O 1
ATOM 3773 N N . GLU B 1 104 ? -20.547 33.656 7.414 1 93.06 104 GLU B N 1
ATOM 3774 C CA . GLU B 1 104 ? -20.25 33.219 6.055 1 93.06 104 GLU B CA 1
ATOM 3775 C C . GLU B 1 104 ? -18.766 33.375 5.727 1 93.06 104 GLU B C 1
ATOM 3777 O O . GLU B 1 104 ? -18.172 32.469 5.105 1 93.06 104 GLU B O 1
ATOM 3782 N N . GLU B 1 105 ? -18.266 34.469 6.184 1 93.31 105 GLU B N 1
ATOM 3783 C CA . GLU B 1 105 ? -16.844 34.719 5.957 1 93.31 105 GLU B CA 1
ATOM 3784 C C . GLU B 1 105 ? -15.969 33.75 6.754 1 93.31 105 GLU B C 1
ATOM 3786 O O . GLU B 1 105 ? -14.922 33.312 6.273 1 93.31 105 GLU B O 1
ATOM 3791 N N . LEU B 1 106 ? -16.422 33.469 7.922 1 96.31 106 LEU B N 1
ATOM 3792 C CA . LEU B 1 106 ? -15.688 32.5 8.742 1 96.31 106 LEU B CA 1
ATOM 3793 C C . LEU B 1 106 ? -15.711 31.109 8.102 1 96.31 106 LEU B C 1
ATOM 3795 O O . LEU B 1 106 ? -14.703 30.406 8.117 1 96.31 106 LEU B O 1
ATOM 3799 N N . HIS B 1 107 ? -16.844 30.766 7.582 1 95.44 107 HIS B N 1
ATOM 3800 C CA . HIS B 1 107 ? -16.969 29.516 6.859 1 95.44 107 HIS B CA 1
ATOM 3801 C C . HIS B 1 107 ? -16.031 29.484 5.648 1 95.44 107 HIS B C 1
ATOM 3803 O O . HIS B 1 107 ? -15.453 28.438 5.336 1 95.44 107 HIS B O 1
ATOM 3809 N N . ASP B 1 108 ? -15.852 30.578 5.016 1 89.44 108 ASP B N 1
ATOM 3810 C CA . ASP B 1 108 ? -14.938 30.672 3.881 1 89.44 108 ASP B CA 1
ATOM 3811 C C . ASP B 1 108 ? -13.492 30.422 4.316 1 89.44 108 ASP B C 1
ATOM 3813 O O . ASP B 1 108 ? -12.734 29.766 3.602 1 89.44 108 ASP B O 1
ATOM 3817 N N . VAL B 1 109 ? -13.117 30.984 5.406 1 94.06 109 VAL B N 1
ATOM 3818 C CA . VAL B 1 109 ? -11.781 30.766 5.949 1 94.06 109 VAL B CA 1
ATOM 3819 C C . VAL B 1 109 ? -11.57 29.266 6.199 1 94.06 109 VAL B C 1
ATOM 3821 O O . VAL B 1 109 ? -10.555 28.703 5.793 1 94.06 109 VAL B O 1
ATOM 3824 N N . PHE B 1 110 ? -12.602 28.688 6.832 1 94.44 110 PHE B N 1
ATOM 3825 C CA . PHE B 1 110 ? -12.555 27.25 7.102 1 94.44 110 PHE B CA 1
ATOM 3826 C C . PHE B 1 110 ? -12.422 26.469 5.805 1 94.44 110 PHE B C 1
ATOM 3828 O O . PHE B 1 110 ? -11.547 25.609 5.684 1 94.44 110 PHE B O 1
ATOM 3835 N N . MET B 1 111 ? -13.211 26.766 4.859 1 86.25 111 MET B N 1
ATOM 3836 C CA . MET B 1 111 ? -13.234 26.016 3.605 1 86.25 111 MET B CA 1
ATOM 3837 C C . MET B 1 111 ? -11.914 26.172 2.85 1 86.25 111 MET B C 1
ATOM 3839 O O . MET B 1 111 ? -11.461 25.25 2.182 1 86.25 111 MET B O 1
ATOM 3843 N N . ASN B 1 112 ? -11.352 27.328 2.939 1 85 112 ASN B N 1
ATOM 3844 C CA . ASN B 1 112 ? -10.055 27.547 2.303 1 85 112 ASN B CA 1
ATOM 3845 C C . ASN B 1 112 ? -8.984 26.625 2.873 1 85 112 ASN B C 1
ATOM 3847 O O . ASN B 1 112 ? -8.211 26.031 2.121 1 85 112 ASN B O 1
ATOM 3851 N N . LEU B 1 113 ? -9 26.516 4.148 1 90 113 LEU B N 1
ATOM 3852 C CA . LEU B 1 113 ? -8.031 25.641 4.812 1 90 113 LEU B CA 1
ATOM 3853 C C . LEU B 1 113 ? -8.359 24.172 4.551 1 90 113 LEU B C 1
ATOM 3855 O O . LEU B 1 113 ? -7.453 23.375 4.324 1 90 113 LEU B O 1
ATOM 3859 N N . PHE B 1 114 ? -9.586 23.891 4.562 1 86.75 114 PHE B N 1
ATOM 3860 C CA . PHE B 1 114 ? -10.062 22.531 4.398 1 86.75 114 PHE B CA 1
ATOM 3861 C C . PHE B 1 114 ? -9.789 22.016 2.986 1 86.75 114 PHE B C 1
ATOM 3863 O O . PHE B 1 114 ? -9.18 20.969 2.805 1 86.75 114 PHE B O 1
ATOM 3870 N N . THR B 1 115 ? -10.078 22.734 2.027 1 75.62 115 THR B N 1
ATOM 3871 C CA . THR B 1 115 ? -9.969 22.312 0.635 1 75.62 115 THR B CA 1
ATOM 3872 C C . THR B 1 115 ? -8.602 22.656 0.07 1 75.62 115 THR B C 1
ATOM 3874 O O . THR B 1 115 ? -8.094 21.969 -0.826 1 75.62 115 THR B O 1
ATOM 3877 N N . GLY B 1 116 ? -8.047 23.672 0.61 1 75.44 116 GLY B N 1
ATOM 3878 C CA . GLY B 1 116 ? -6.789 24.141 0.054 1 75.44 116 GLY B CA 1
ATOM 3879 C C . GLY B 1 116 ? -5.574 23.516 0.706 1 75.44 116 GLY B C 1
ATOM 3880 O O . GLY B 1 116 ? -4.473 23.547 0.152 1 75.44 116 GLY B O 1
ATOM 3881 N N . LEU B 1 117 ? -5.785 22.891 1.825 1 84.31 117 LEU B N 1
ATOM 3882 C CA . LEU B 1 117 ? -4.633 22.344 2.543 1 84.31 117 LEU B CA 1
ATOM 3883 C C . LEU B 1 117 ? -4.918 20.938 3.049 1 84.31 117 LEU B C 1
ATOM 3885 O O . LEU B 1 117 ? -4.281 19.984 2.613 1 84.31 117 LEU B O 1
ATOM 3889 N N . ALA B 1 118 ? -5.941 20.734 3.834 1 86.31 118 ALA B N 1
ATOM 3890 C CA . ALA B 1 118 ? -6.188 19.469 4.523 1 86.31 118 ALA B CA 1
ATOM 3891 C C . ALA B 1 118 ? -6.48 18.359 3.531 1 86.31 118 ALA B C 1
ATOM 3893 O O . ALA B 1 118 ? -5.828 17.312 3.557 1 86.31 118 ALA B O 1
ATOM 3894 N N . ILE B 1 119 ? -7.355 18.625 2.619 1 78.44 119 ILE B N 1
ATOM 3895 C CA . ILE B 1 119 ? -7.785 17.594 1.677 1 78.44 119 ILE B CA 1
ATOM 3896 C C . ILE B 1 119 ? -6.625 17.219 0.758 1 78.44 119 ILE B C 1
ATOM 3898 O O . ILE B 1 119 ? -6.281 16.031 0.63 1 78.44 119 ILE B O 1
ATOM 3902 N N . PRO B 1 120 ? -5.98 18.188 0.236 1 74 120 PRO B N 1
ATOM 3903 C CA . PRO B 1 120 ? -4.887 17.828 -0.667 1 74 120 PRO B CA 1
ATOM 3904 C C . PRO B 1 120 ? -3.766 17.078 0.042 1 74 120 PRO B C 1
ATOM 3906 O O . PRO B 1 120 ? -3.18 16.141 -0.528 1 74 120 PRO B O 1
ATOM 3909 N N . MET B 1 121 ? -3.486 17.422 1.187 1 80.19 121 MET B N 1
ATOM 3910 C CA . MET B 1 121 ? -2.402 16.766 1.919 1 80.19 121 MET B CA 1
ATOM 3911 C C . MET B 1 121 ? -2.768 15.328 2.271 1 80.19 121 MET B C 1
ATOM 3913 O O . MET B 1 121 ? -1.922 14.438 2.207 1 80.19 121 MET B O 1
ATOM 3917 N N . LYS B 1 122 ? -3.977 15.109 2.572 1 78.44 122 LYS B N 1
ATOM 3918 C CA . LYS B 1 122 ? -4.418 13.773 2.965 1 78.44 122 LYS B CA 1
ATOM 3919 C C . LYS B 1 122 ? -4.68 12.898 1.741 1 78.44 122 LYS B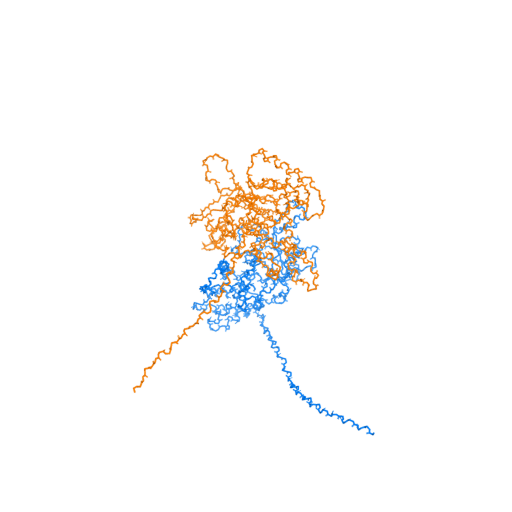 C 1
ATOM 3921 O O . LYS B 1 122 ? -4.449 11.688 1.776 1 78.44 122 LYS B O 1
ATOM 3926 N N . ALA B 1 123 ? -5.199 13.43 0.726 1 65 123 ALA B N 1
ATOM 3927 C CA . ALA B 1 123 ? -5.531 12.68 -0.483 1 65 123 ALA B CA 1
ATOM 3928 C C . ALA B 1 123 ? -4.27 12.18 -1.18 1 65 123 ALA B C 1
ATOM 3930 O O . ALA B 1 123 ? -4.25 11.078 -1.729 1 65 123 ALA B O 1
ATOM 3931 N N . HIS B 1 124 ? -3.295 12.938 -1.218 1 57.34 124 HIS B N 1
ATOM 3932 C CA . HIS B 1 124 ? -2.07 12.562 -1.921 1 57.34 124 HIS B CA 1
ATOM 3933 C C . HIS B 1 124 ? -1.312 11.477 -1.169 1 57.34 124 HIS B C 1
ATOM 3935 O O . HIS B 1 124 ? -0.538 10.727 -1.769 1 57.34 124 HIS B O 1
ATOM 3941 N N . SER B 1 125 ? -1.501 11.508 0.025 1 52.56 125 SER B N 1
ATOM 3942 C CA . SER B 1 125 ? -0.789 10.492 0.793 1 52.56 125 SER B CA 1
ATOM 3943 C C . SER B 1 125 ? -1.241 9.094 0.404 1 52.56 125 SER B C 1
ATOM 3945 O O . SER B 1 125 ? -0.465 8.133 0.491 1 52.56 125 SER B O 1
ATOM 3947 N N . ARG B 1 126 ? -2.527 9.055 -0.133 1 43.88 126 ARG B N 1
ATOM 3948 C CA . ARG B 1 126 ? -3.064 7.762 -0.536 1 43.88 126 ARG B CA 1
ATOM 3949 C C . ARG B 1 126 ? -2.611 7.391 -1.944 1 43.88 126 ARG B C 1
ATOM 3951 O O . ARG B 1 126 ? -2.516 6.211 -2.283 1 43.88 126 ARG B O 1
ATOM 3958 N N . THR B 1 127 ? -2.496 8.5 -2.717 1 39.03 127 THR B N 1
ATOM 3959 C CA . THR B 1 127 ? -2.221 8.289 -4.133 1 39.03 127 THR B CA 1
ATOM 3960 C C . THR B 1 127 ? -0.854 7.637 -4.328 1 39.03 127 THR B C 1
ATOM 3962 O O . THR B 1 127 ? -0.562 7.102 -5.398 1 39.03 127 THR B O 1
ATOM 3965 N N . SER B 1 128 ? -0.002 7.914 -3.418 1 36.72 128 SER B N 1
ATOM 3966 C CA . SER B 1 128 ? 1.213 7.188 -3.773 1 36.72 128 SER B CA 1
ATOM 3967 C C . SER B 1 128 ? 0.921 5.711 -4.02 1 36.72 128 SER B C 1
ATOM 3969 O O . SER B 1 128 ? 1.701 5.02 -4.676 1 36.72 128 SER B O 1
ATOM 3971 N N . SER B 1 129 ? -0.222 5.285 -3.453 1 33.91 129 SER B N 1
ATOM 3972 C CA . SER B 1 129 ? -0.557 3.887 -3.688 1 33.91 129 SER B CA 1
ATOM 3973 C C . SER B 1 129 ? -1.538 3.74 -4.848 1 33.91 129 SER B C 1
ATOM 3975 O O . SER B 1 129 ? -1.692 2.65 -5.402 1 33.91 129 SER B O 1
ATOM 3977 N N . VAL B 1 130 ? -2.469 4.734 -5.117 1 30.64 130 VAL B N 1
ATOM 3978 C CA . VAL B 1 130 ? -3.59 4.57 -6.039 1 30.64 130 VAL B CA 1
ATOM 3979 C C . VAL B 1 130 ? -3.219 5.129 -7.41 1 30.64 130 VAL B C 1
ATOM 3981 O O . VAL B 1 130 ? -2.742 6.258 -7.52 1 30.64 130 VAL B O 1
ATOM 3984 N N . THR B 1 131 ? -3.049 4.355 -8.391 1 30.72 131 THR B N 1
ATOM 3985 C CA . THR B 1 131 ? -2.869 4.664 -9.805 1 30.72 131 THR B CA 1
ATOM 3986 C C . THR B 1 131 ? -3.996 5.562 -10.312 1 30.72 131 THR B C 1
ATOM 3988 O O . THR B 1 131 ? -5.16 5.367 -9.953 1 30.72 131 THR B O 1
ATOM 3991 N N . GLU B 1 132 ? -3.752 6.715 -10.953 1 30.62 132 GLU B N 1
ATOM 3992 C CA . GLU B 1 132 ? -4.668 7.676 -11.555 1 30.62 132 GLU B CA 1
ATOM 3993 C C . GLU B 1 132 ? -5.688 6.98 -12.453 1 30.62 132 GLU B C 1
ATOM 3995 O O . GLU B 1 132 ? -5.324 6.113 -13.258 1 30.62 132 GLU B O 1
ATOM 4000 N N . SER B 1 133 ? -6.891 7.035 -12.234 1 29.33 133 SER B N 1
ATOM 4001 C CA . SER B 1 133 ? -7.977 6.531 -13.062 1 29.33 133 SER B CA 1
ATOM 4002 C C . SER B 1 133 ? -8.023 7.254 -14.406 1 29.33 133 SER B C 1
ATOM 4004 O O . SER B 1 133 ? -7.855 8.477 -14.469 1 29.33 133 SER B O 1
ATOM 4006 N N . PRO B 1 134 ? -7.871 6.539 -15.57 1 29.14 134 PRO B N 1
ATOM 4007 C CA . PRO B 1 134 ? -8.016 7.16 -16.891 1 29.14 134 PRO B CA 1
ATOM 4008 C C . PRO B 1 134 ? -9.281 8 -17.016 1 29.14 134 PRO B C 1
ATOM 4010 O O . PRO B 1 134 ? -9.398 8.82 -17.922 1 29.14 134 PRO B O 1
ATOM 4013 N N . CYS B 1 135 ? -10.227 7.754 -16.328 1 28.72 135 CYS B N 1
ATOM 4014 C CA . CYS B 1 135 ? -11.453 8.531 -16.484 1 28.72 135 CYS B CA 1
ATOM 4015 C C . CYS B 1 135 ? -11.188 10.016 -16.281 1 28.72 135 CYS B C 1
ATOM 4017 O O . CYS B 1 135 ? -11.961 10.859 -16.75 1 28.72 135 CYS B O 1
ATOM 4019 N N . LEU B 1 136 ? -10.172 10.281 -15.719 1 30.25 136 LEU B N 1
ATOM 4020 C CA . LEU B 1 136 ? -9.977 11.711 -15.516 1 30.25 136 LEU B CA 1
ATOM 4021 C C . LEU B 1 136 ? -9.594 12.398 -16.828 1 30.25 136 LEU B C 1
ATOM 4023 O O . LEU B 1 136 ? -9.773 13.609 -16.969 1 30.25 136 LEU B O 1
ATOM 4027 N N . LYS B 1 137 ? -9.109 11.727 -17.859 1 30.03 137 LYS B N 1
ATOM 4028 C CA . LYS B 1 137 ? -8.922 12.477 -19.094 1 30.03 137 LYS B CA 1
ATOM 4029 C C . LYS B 1 137 ? -10.258 12.914 -19.688 1 30.03 137 LYS B C 1
ATOM 4031 O O . LYS B 1 137 ? -10.375 14 -20.25 1 30.03 137 LYS B O 1
ATOM 4036 N N . ARG B 1 138 ? -11.227 12.039 -19.781 1 28.16 138 ARG B N 1
ATOM 4037 C CA . ARG B 1 138 ? -12.469 12.547 -20.359 1 28.16 138 ARG B CA 1
ATOM 4038 C C . ARG B 1 138 ? -13.047 13.672 -19.516 1 28.16 138 ARG B C 1
ATOM 4040 O O . ARG B 1 138 ? -13.734 14.555 -20.016 1 28.16 138 ARG B O 1
ATOM 4047 N N . LEU B 1 139 ? -12.836 13.578 -18.297 1 28.44 139 LEU B N 1
ATOM 4048 C CA . LEU B 1 139 ? -13.258 14.758 -17.547 1 28.44 139 LEU B CA 1
ATOM 4049 C C . LEU B 1 139 ? -12.25 15.891 -17.703 1 28.44 139 LEU B C 1
ATOM 4051 O O . LEU B 1 139 ? -12.445 16.984 -17.141 1 28.44 139 LEU B O 1
ATOM 4055 N N . ARG B 1 140 ? -11.117 15.727 -18.312 1 30.77 140 ARG B N 1
ATOM 4056 C CA . ARG B 1 140 ? -10.336 16.891 -18.703 1 30.77 140 ARG B CA 1
ATOM 4057 C C . ARG B 1 140 ? -11.133 17.797 -19.641 1 30.77 140 ARG B C 1
ATOM 4059 O O . ARG B 1 140 ? -10.711 18.922 -19.922 1 30.77 140 ARG B O 1
ATOM 4066 N N . GLN B 1 141 ? -11.992 17.531 -20.469 1 29.22 141 GLN B N 1
ATOM 4067 C CA . GLN B 1 141 ? -12.695 18.656 -21.094 1 29.22 141 GLN B CA 1
ATOM 4068 C C . GLN B 1 141 ? -13.32 19.562 -20.047 1 29.22 141 GLN B C 1
ATOM 4070 O O . GLN B 1 141 ? -13.867 20.625 -20.375 1 29.22 141 GLN B O 1
ATOM 4075 N N . VAL B 1 142 ? -13.758 19.219 -18.859 1 27.22 142 VAL B N 1
ATOM 4076 C CA . VAL B 1 142 ? -13.898 20.359 -17.953 1 27.22 142 VAL B CA 1
ATOM 4077 C C . VAL B 1 142 ? -12.523 20.812 -17.469 1 27.22 142 VAL B C 1
ATOM 4079 O O . VAL B 1 142 ? -11.672 19.984 -17.125 1 27.22 142 VAL B O 1
ATOM 4082 N N . GLU B 1 143 ? -11.898 22.094 -17.734 1 28.3 143 GLU B N 1
ATOM 4083 C CA . GLU B 1 143 ? -10.688 22.922 -17.672 1 28.3 143 GLU B CA 1
ATOM 4084 C C . GLU B 1 143 ? -9.844 22.562 -16.438 1 28.3 143 GLU B C 1
ATOM 4086 O O . GLU B 1 143 ? -8.617 22.547 -16.516 1 28.3 143 GLU B O 1
ATOM 4091 N N . ILE B 1 144 ? -10.383 22.719 -15.195 1 26.84 144 ILE B N 1
ATOM 4092 C CA . ILE B 1 144 ? -9.703 23.141 -13.969 1 26.84 144 ILE B CA 1
ATOM 4093 C C . ILE B 1 144 ? -8.844 21.984 -13.453 1 26.84 144 ILE B C 1
ATOM 4095 O O . ILE B 1 144 ? -7.797 22.219 -12.836 1 26.84 144 ILE B O 1
ATOM 4099 N N . VAL B 1 145 ? -9.406 20.844 -13.469 1 27.36 145 VAL B N 1
ATOM 4100 C CA . VAL B 1 145 ? -8.898 19.938 -12.445 1 27.36 145 VAL B CA 1
ATOM 4101 C C . VAL B 1 145 ? -7.523 19.422 -12.852 1 27.36 145 VAL B C 1
ATOM 4103 O O . VAL B 1 145 ? -6.609 19.359 -12.016 1 27.36 145 VAL B O 1
ATOM 4106 N N . ALA B 1 146 ? -7.414 18.797 -14.039 1 30.73 146 ALA B N 1
ATOM 4107 C CA . ALA B 1 146 ? -6.316 17.906 -14.398 1 30.73 146 ALA B CA 1
ATOM 4108 C C . ALA B 1 146 ? -5.039 18.688 -14.68 1 30.73 146 ALA B C 1
ATOM 4110 O O . ALA B 1 146 ? -4.016 18.125 -15.055 1 30.73 146 ALA B O 1
ATOM 4111 N N . SER B 1 147 ? -5.168 19.969 -15.031 1 28.78 147 SER B N 1
ATOM 4112 C CA . SER B 1 147 ? -3.932 20.656 -15.375 1 28.78 147 SER B CA 1
ATOM 4113 C C . SER B 1 147 ? -2.885 20.5 -14.281 1 28.78 147 SER B C 1
ATOM 4115 O O . SER B 1 147 ? -1.692 20.703 -14.523 1 28.78 147 SER B O 1
ATOM 4117 N N . CYS B 1 148 ? -3.332 20.719 -13 1 27.33 148 CYS B N 1
ATOM 4118 C CA . CYS B 1 148 ? -2.361 20.922 -11.93 1 27.33 148 CYS B CA 1
ATOM 4119 C C . CYS B 1 148 ? -1.664 19.625 -11.562 1 27.33 148 CYS B C 1
ATOM 4121 O O . CYS B 1 148 ? -0.821 19.594 -10.664 1 27.33 148 CYS B O 1
ATOM 4123 N N . LEU B 1 149 ? -2.312 18.594 -11.844 1 29.86 149 LEU B N 1
ATOM 4124 C CA . LEU B 1 149 ? -1.508 17.422 -11.516 1 29.86 149 LEU B CA 1
ATOM 4125 C C . LEU B 1 149 ? -0.251 17.375 -12.383 1 29.86 149 LEU B C 1
ATOM 4127 O O . LEU B 1 149 ? -0.335 17.172 -13.594 1 29.86 149 LEU B O 1
ATOM 4131 N N . ASP B 1 150 ? 0.537 18.359 -12.109 1 30.77 150 ASP B N 1
ATOM 4132 C CA . ASP B 1 150 ? 1.847 18.344 -12.758 1 30.77 150 ASP B CA 1
ATOM 4133 C C . ASP B 1 150 ? 2.311 16.906 -13.016 1 30.77 150 ASP B C 1
ATOM 4135 O O . ASP B 1 150 ? 1.921 15.984 -12.297 1 30.77 150 ASP B O 1
ATOM 4139 N N . GLU B 1 151 ? 2.746 16.734 -14.117 1 30.88 151 GLU B N 1
ATOM 4140 C CA . GLU B 1 151 ? 3.375 15.523 -14.648 1 30.88 151 GLU B CA 1
ATOM 4141 C C . GLU B 1 151 ? 4.188 14.805 -13.57 1 30.88 151 GLU B C 1
ATOM 4143 O O . GLU B 1 151 ? 4.973 15.43 -12.859 1 30.88 151 GLU B O 1
ATOM 4148 N N . PRO B 1 152 ? 3.623 13.844 -12.961 1 31.8 152 PRO B N 1
ATOM 4149 C CA . PRO B 1 152 ? 4.609 13.195 -12.094 1 31.8 152 PRO B CA 1
ATOM 4150 C C . PRO B 1 152 ? 6.027 13.273 -12.648 1 31.8 152 PRO B C 1
ATOM 4152 O O . PRO B 1 152 ? 6.258 12.922 -13.812 1 31.8 152 PRO B O 1
ATOM 4155 N N . GLN B 1 153 ? 6.699 14.328 -12.5 1 35.12 153 GLN B N 1
ATOM 4156 C CA . GLN B 1 153 ? 8.109 14.336 -12.859 1 35.12 153 GLN B CA 1
ATOM 4157 C C . GLN B 1 153 ? 8.742 12.961 -12.672 1 35.12 153 GLN B C 1
ATOM 4159 O O . GLN B 1 153 ? 8.32 12.195 -11.797 1 35.12 153 GLN B O 1
ATOM 4164 N N . PRO B 1 154 ? 9.406 12.43 -13.68 1 37.28 154 PRO B N 1
ATOM 4165 C CA . PRO B 1 154 ? 10.234 11.219 -13.625 1 37.28 154 PRO B CA 1
ATOM 4166 C C . PRO B 1 154 ? 10.797 10.953 -12.227 1 37.28 154 PRO B C 1
ATOM 4168 O O . PRO B 1 154 ? 11.844 10.312 -12.094 1 37.28 154 PRO B O 1
ATOM 4171 N N . ARG B 1 155 ? 10.219 11.414 -11.109 1 41.09 155 ARG B N 1
ATOM 4172 C CA . ARG B 1 155 ? 10.734 11.578 -9.75 1 41.09 155 ARG B CA 1
ATOM 4173 C C . ARG B 1 155 ? 11.062 10.227 -9.125 1 41.09 155 ARG B C 1
ATOM 4175 O O . ARG B 1 155 ? 11.773 10.156 -8.125 1 41.09 155 ARG B O 1
ATOM 4182 N N . ASP B 1 156 ? 10.141 9.156 -9.102 1 49.91 156 ASP B N 1
ATOM 4183 C CA . ASP B 1 156 ? 9.805 8.367 -7.922 1 49.91 156 ASP B CA 1
ATOM 4184 C C . ASP B 1 156 ? 10.906 7.352 -7.609 1 49.91 156 ASP B C 1
ATOM 4186 O O . ASP B 1 156 ? 11.289 7.18 -6.449 1 49.91 156 ASP B O 1
ATOM 4190 N N . HIS B 1 157 ? 11.547 6.488 -8.633 1 55.78 157 HIS B N 1
ATOM 4191 C CA . HIS B 1 157 ? 12.492 5.445 -8.242 1 55.78 157 HIS B CA 1
ATOM 4192 C C . HIS B 1 157 ? 13.82 6.043 -7.789 1 55.78 157 HIS B C 1
ATOM 4194 O O . HIS B 1 157 ? 14.414 5.574 -6.816 1 55.78 157 HIS B O 1
ATOM 4200 N N . GLN B 1 158 ? 14.266 7.059 -8.562 1 69.25 158 GLN B N 1
ATOM 4201 C CA . GLN B 1 158 ? 15.484 7.707 -8.078 1 69.25 158 GLN B CA 1
ATOM 4202 C C . GLN B 1 158 ? 15.281 8.281 -6.68 1 69.25 158 GLN B C 1
ATOM 4204 O O . GLN B 1 158 ? 16.188 8.242 -5.848 1 69.25 158 GLN B O 1
ATOM 4209 N N . PHE B 1 159 ? 14.055 8.594 -6.633 1 79.12 159 PHE B N 1
ATOM 4210 C CA . PHE B 1 159 ? 13.719 9.156 -5.328 1 79.12 159 PHE B CA 1
ATOM 4211 C C . PHE B 1 159 ? 13.875 8.102 -4.234 1 79.12 159 PHE B C 1
ATOM 4213 O O . PHE B 1 159 ? 14.578 8.32 -3.248 1 79.12 159 PHE B O 1
ATOM 4220 N N . LYS B 1 160 ? 13.281 6.906 -4.512 1 79.69 160 LYS B N 1
ATOM 4221 C CA . LYS B 1 160 ? 13.344 5.84 -3.518 1 79.69 160 LYS B CA 1
ATOM 4222 C C . LYS B 1 160 ? 14.781 5.355 -3.328 1 79.69 160 LYS B C 1
ATOM 4224 O O . LYS B 1 160 ? 15.219 5.117 -2.199 1 79.69 160 LYS B O 1
ATOM 4229 N N . ASP B 1 161 ? 15.484 5.246 -4.383 1 83.94 161 ASP B N 1
ATOM 4230 C CA . ASP B 1 161 ? 16.859 4.734 -4.316 1 83.94 161 ASP B CA 1
ATOM 4231 C C . ASP B 1 161 ? 17.766 5.688 -3.541 1 83.94 161 ASP B C 1
ATOM 4233 O O . ASP B 1 161 ? 18.609 5.25 -2.764 1 83.94 161 ASP B O 1
ATOM 4237 N N . LEU B 1 162 ? 17.547 6.949 -3.773 1 87.31 162 LEU B N 1
ATOM 4238 C CA . LEU B 1 162 ? 18.344 7.945 -3.07 1 87.31 162 LEU B CA 1
ATOM 4239 C C . LEU B 1 162 ? 18.047 7.93 -1.575 1 87.31 162 LEU B C 1
ATOM 4241 O O . LEU B 1 162 ? 18.953 8.008 -0.753 1 87.31 162 LEU B O 1
ATOM 4245 N N . CYS B 1 163 ? 16.828 7.785 -1.262 1 91.31 163 CYS B N 1
ATOM 4246 C CA . CYS B 1 163 ? 16.453 7.695 0.147 1 91.31 163 CYS B CA 1
ATOM 4247 C C . CYS B 1 163 ? 17.062 6.449 0.788 1 91.31 163 CYS B C 1
ATOM 4249 O O . CYS B 1 163 ? 17.609 6.516 1.895 1 91.31 163 CYS B O 1
ATOM 4251 N N . LEU B 1 164 ? 16.984 5.355 0.035 1 92.19 164 LEU B N 1
ATOM 4252 C CA . LEU B 1 164 ? 17.531 4.102 0.539 1 92.19 164 LEU B CA 1
ATOM 4253 C C . LEU B 1 164 ? 19.047 4.219 0.768 1 92.19 164 LEU B C 1
ATOM 4255 O O . LEU B 1 164 ? 19.547 3.828 1.823 1 92.19 164 LEU B O 1
ATOM 4259 N N . GLN B 1 165 ? 19.672 4.754 -0.191 1 92.25 165 GLN B N 1
ATOM 4260 C CA . GLN B 1 165 ? 21.109 4.934 -0.069 1 92.25 165 GLN B CA 1
ATOM 4261 C C . GLN B 1 165 ? 21.453 5.82 1.123 1 92.25 165 GLN B C 1
ATOM 4263 O O . GLN B 1 165 ? 22.344 5.492 1.91 1 92.25 165 GLN B O 1
ATOM 4268 N N . ARG B 1 166 ? 20.781 6.887 1.247 1 93.56 166 ARG B N 1
ATOM 4269 C CA . ARG B 1 166 ? 21 7.824 2.342 1 93.56 166 ARG B CA 1
ATOM 4270 C C . ARG B 1 166 ? 20.766 7.156 3.693 1 93.56 166 ARG B C 1
ATOM 4272 O O . ARG B 1 166 ? 21.547 7.336 4.625 1 93.56 166 ARG B O 1
ATOM 4279 N N . ASP B 1 167 ? 19.719 6.32 3.762 1 94.31 167 ASP B N 1
ATOM 4280 C CA . ASP B 1 167 ? 19.25 5.754 5.023 1 94.31 167 ASP B CA 1
ATOM 4281 C C . ASP B 1 167 ? 19.844 4.367 5.258 1 94.31 167 ASP B C 1
ATOM 4283 O O . ASP B 1 167 ? 19.281 3.564 6.008 1 94.31 167 ASP B O 1
ATOM 4287 N N . ASN B 1 168 ? 20.891 4.02 4.562 1 94.75 168 ASN B N 1
ATOM 4288 C CA . ASN B 1 168 ? 21.609 2.758 4.699 1 94.75 168 ASN B CA 1
ATOM 4289 C C . ASN B 1 168 ? 20.719 1.562 4.398 1 94.75 168 ASN B C 1
ATOM 4291 O O . ASN B 1 168 ? 20.812 0.527 5.062 1 94.75 168 ASN B O 1
ATOM 4295 N N . TYR B 1 169 ? 19.703 1.775 3.533 1 94.19 169 TYR B N 1
ATOM 4296 C CA . TYR B 1 169 ? 18.781 0.761 3.025 1 94.19 169 TYR B CA 1
ATOM 4297 C C . TYR B 1 169 ? 17.922 0.199 4.148 1 94.19 169 TYR B C 1
ATOM 4299 O O . TYR B 1 169 ? 17.594 -0.988 4.145 1 94.19 169 TYR B O 1
ATOM 4307 N N . ARG B 1 170 ? 17.703 1.063 5.109 1 95.19 170 ARG B N 1
ATOM 4308 C CA . ARG B 1 170 ? 16.906 0.646 6.254 1 95.19 170 ARG B CA 1
ATOM 4309 C C . ARG B 1 170 ? 15.789 1.65 6.539 1 95.19 170 ARG B C 1
ATOM 4311 O O . ARG B 1 170 ? 15.922 2.834 6.223 1 95.19 170 ARG B O 1
ATOM 4318 N N . CYS B 1 171 ? 14.719 1.105 7.027 1 95.62 171 CYS B N 1
ATOM 4319 C CA . CYS B 1 171 ? 13.68 1.988 7.555 1 95.62 171 CYS B CA 1
ATOM 4320 C C . CYS B 1 171 ? 14.234 2.861 8.68 1 95.62 171 CYS B C 1
ATOM 4322 O O . CYS B 1 171 ? 14.852 2.355 9.617 1 95.62 171 CYS B O 1
ATOM 4324 N N . ILE B 1 172 ? 13.945 4.152 8.695 1 93.88 172 ILE B N 1
ATOM 4325 C CA . ILE B 1 172 ? 14.531 5.078 9.656 1 93.88 172 ILE B CA 1
ATOM 4326 C C . ILE B 1 172 ? 13.859 4.906 11.023 1 93.88 172 ILE B C 1
ATOM 4328 O O . ILE B 1 172 ? 14.445 5.234 12.055 1 93.88 172 ILE B O 1
ATOM 4332 N N . ALA B 1 173 ? 12.688 4.363 11.008 1 93.88 173 ALA B N 1
ATOM 4333 C CA . ALA B 1 173 ? 11.922 4.277 12.25 1 93.88 173 ALA B CA 1
ATOM 4334 C C . ALA B 1 173 ? 12.102 2.914 12.914 1 93.88 173 ALA B C 1
ATOM 4336 O O . ALA B 1 173 ? 12.273 2.826 14.125 1 93.88 173 ALA B O 1
ATOM 4337 N N . THR B 1 174 ? 12.109 1.84 12.141 1 92.94 174 THR B N 1
ATOM 4338 C CA . THR B 1 174 ? 12.102 0.501 12.727 1 92.94 174 THR B CA 1
ATOM 4339 C C . THR B 1 174 ? 13.477 -0.147 12.602 1 92.94 174 THR B C 1
ATOM 4341 O O . THR B 1 174 ? 13.766 -1.139 13.281 1 92.94 174 THR B O 1
ATOM 4344 N N . GLY B 1 175 ? 14.281 0.344 11.641 1 93.44 175 GLY B N 1
ATOM 4345 C CA . GLY B 1 175 ? 15.609 -0.208 11.445 1 93.44 175 GLY B CA 1
ATOM 4346 C C . GLY B 1 175 ? 15.625 -1.426 10.539 1 93.44 175 GLY B C 1
ATOM 4347 O O . GLY B 1 175 ? 16.688 -1.962 10.227 1 93.44 175 GLY B O 1
ATOM 4348 N N . GLN B 1 176 ? 14.523 -1.882 10.102 1 94.69 176 GLN B N 1
ATOM 4349 C CA . GLN B 1 176 ? 14.469 -3.043 9.219 1 94.69 176 GLN B CA 1
ATOM 4350 C C . GLN B 1 176 ? 15.109 -2.738 7.867 1 94.69 176 GLN B C 1
ATOM 4352 O O . GLN B 1 176 ? 14.922 -1.651 7.316 1 94.69 176 GLN B O 1
ATOM 4357 N N . MET B 1 177 ? 15.82 -3.682 7.355 1 95.81 177 MET B N 1
ATOM 4358 C CA . MET B 1 177 ? 16.469 -3.549 6.055 1 95.81 177 MET B CA 1
ATOM 4359 C C . MET B 1 177 ? 15.477 -3.73 4.922 1 95.81 177 MET B C 1
ATOM 4361 O O . MET B 1 177 ? 14.562 -4.559 5.016 1 95.81 177 MET B O 1
ATOM 4365 N N . ASP B 1 178 ? 15.633 -2.955 3.871 1 94.19 178 ASP B N 1
ATOM 4366 C CA . ASP B 1 178 ? 14.82 -3.154 2.672 1 94.19 178 ASP B CA 1
ATOM 4367 C C . ASP B 1 178 ? 14.969 -4.578 2.139 1 94.19 178 ASP B C 1
ATOM 4369 O O . ASP B 1 178 ? 16.094 -5.07 1.981 1 94.19 178 ASP B O 1
ATOM 4373 N N . THR B 1 179 ? 13.906 -5.199 1.854 1 92.56 179 THR B N 1
ATOM 4374 C CA . THR B 1 179 ? 13.914 -6.594 1.427 1 92.56 179 THR B CA 1
ATOM 4375 C C . THR B 1 179 ? 14.758 -6.773 0.17 1 92.56 179 THR B C 1
ATOM 4377 O O . THR B 1 179 ? 15.484 -7.758 0.042 1 92.56 179 THR B O 1
ATOM 4380 N N . GLY B 1 180 ? 14.602 -5.82 -0.816 1 87.94 180 GLY B N 1
ATOM 4381 C CA . GLY B 1 180 ? 15.414 -5.898 -2.018 1 87.94 180 GLY B CA 1
ATOM 4382 C C . GLY B 1 180 ? 16.906 -5.859 -1.733 1 87.94 180 GLY B C 1
ATOM 4383 O O . GLY B 1 180 ? 17.672 -6.621 -2.322 1 87.94 180 GLY B O 1
ATOM 4384 N N . HIS B 1 181 ? 17.25 -5 -0.882 1 91.62 181 HIS B N 1
ATOM 4385 C CA . HIS B 1 181 ? 18.656 -4.91 -0.503 1 91.62 181 HIS B CA 1
ATO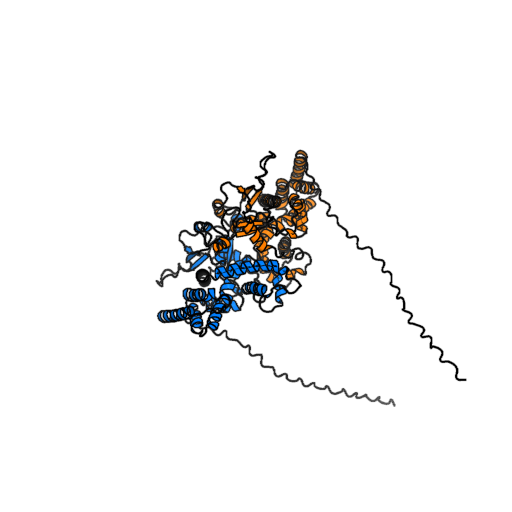M 4386 C C . HIS B 1 181 ? 19.094 -6.156 0.259 1 91.62 181 HIS B C 1
ATOM 4388 O O . HIS B 1 181 ? 20.219 -6.641 0.066 1 91.62 181 HIS B O 1
ATOM 4394 N N . TRP B 1 182 ? 18.281 -6.629 1.112 1 94.38 182 TRP B N 1
ATOM 4395 C CA . TRP B 1 182 ? 18.547 -7.863 1.846 1 94.38 182 TRP B CA 1
ATOM 4396 C C . TRP B 1 182 ? 18.828 -9.016 0.889 1 94.38 182 TRP B C 1
ATOM 4398 O O . TRP B 1 182 ? 19.797 -9.758 1.078 1 94.38 182 TRP B O 1
ATOM 4408 N N . ASP B 1 183 ? 18.047 -9.086 -0.149 1 90.25 183 ASP B N 1
ATOM 4409 C CA . ASP B 1 183 ? 18.25 -10.109 -1.173 1 90.25 183 ASP B CA 1
ATOM 4410 C C . ASP B 1 183 ? 19.609 -9.945 -1.856 1 90.25 183 ASP B C 1
ATOM 4412 O O . ASP B 1 183 ? 20.344 -10.914 -2.004 1 90.25 183 ASP B O 1
ATOM 4416 N N . LYS B 1 184 ? 19.875 -8.758 -2.209 1 87.5 184 LYS B N 1
ATOM 4417 C CA . LYS B 1 184 ? 21.078 -8.438 -2.973 1 87.5 184 LYS B CA 1
ATOM 4418 C C . LYS B 1 184 ? 22.328 -8.727 -2.16 1 87.5 184 LYS B C 1
ATOM 4420 O O . LYS B 1 184 ? 23.375 -9.055 -2.725 1 87.5 184 LYS B O 1
ATOM 4425 N N . THR B 1 185 ? 22.203 -8.617 -0.88 1 92.44 185 THR B N 1
ATOM 4426 C CA . THR B 1 185 ? 23.375 -8.797 -0.022 1 92.44 185 THR B CA 1
ATOM 4427 C C . THR B 1 185 ? 23.469 -10.242 0.458 1 92.44 185 THR B C 1
ATOM 4429 O O . THR B 1 185 ? 24.188 -10.531 1.414 1 92.44 185 THR B O 1
ATOM 4432 N N . GLY B 1 186 ? 22.688 -11.125 -0.141 1 91.75 186 GLY B N 1
ATOM 4433 C CA . GLY B 1 186 ? 22.828 -12.555 0.115 1 91.75 186 GLY B CA 1
ATOM 4434 C C . GLY B 1 186 ? 21.969 -13.047 1.26 1 91.75 186 GLY B C 1
ATOM 4435 O O . GLY B 1 186 ? 22.312 -14.023 1.925 1 91.75 186 GLY B O 1
ATOM 4436 N N . ARG B 1 187 ? 21.031 -12.273 1.631 1 93.06 187 ARG B N 1
ATOM 4437 C CA . ARG B 1 187 ? 20.047 -12.68 2.635 1 93.06 187 ARG B CA 1
ATOM 4438 C C . ARG B 1 187 ? 20.734 -13.023 3.955 1 93.06 187 ARG B C 1
ATOM 4440 O O . ARG B 1 187 ? 20.547 -14.125 4.484 1 93.06 187 ARG B O 1
ATOM 4447 N N . PRO B 1 188 ? 21.469 -12.094 4.504 1 93.44 188 PRO B N 1
ATOM 4448 C CA . PRO B 1 188 ? 22.141 -12.383 5.77 1 93.44 188 PRO B CA 1
ATOM 4449 C C . PRO B 1 188 ? 21.188 -12.844 6.867 1 93.44 188 PRO B C 1
ATOM 4451 O O . PRO B 1 188 ? 20.125 -12.25 7.043 1 93.44 188 PRO B O 1
ATOM 4454 N N . ASP B 1 189 ? 21.625 -13.82 7.602 1 91.44 189 ASP B N 1
ATOM 4455 C CA . ASP B 1 189 ? 20.812 -14.422 8.648 1 91.44 189 ASP B CA 1
ATOM 4456 C C . ASP B 1 189 ? 20.641 -13.469 9.836 1 91.44 189 ASP B C 1
ATOM 4458 O O . ASP B 1 189 ? 21.578 -12.75 10.195 1 91.44 189 ASP B O 1
ATOM 4462 N N . GLY B 1 190 ? 19.484 -13.445 10.367 1 91.38 190 GLY B N 1
ATOM 4463 C CA . GLY B 1 190 ? 19.234 -12.695 11.594 1 91.38 190 GLY B CA 1
ATOM 4464 C C . GLY B 1 190 ? 18.906 -11.242 11.336 1 91.38 190 GLY B C 1
ATOM 4465 O O . GLY B 1 190 ? 18.578 -10.5 12.266 1 91.38 190 GLY B O 1
ATOM 4466 N N . VAL B 1 191 ? 19.047 -10.828 10.125 1 92.5 191 VAL B N 1
ATOM 4467 C CA . VAL B 1 191 ? 18.734 -9.438 9.797 1 92.5 191 VAL B CA 1
ATOM 4468 C C . VAL B 1 191 ? 17.25 -9.305 9.453 1 92.5 191 VAL B C 1
ATOM 4470 O O . VAL B 1 191 ? 16.75 -9.984 8.555 1 92.5 191 VAL B O 1
ATOM 4473 N N . LEU B 1 192 ? 16.578 -8.477 10.211 1 93.19 192 LEU B N 1
ATOM 4474 C CA . LEU B 1 192 ? 15.164 -8.211 9.93 1 93.19 192 LEU B CA 1
ATOM 4475 C C . LEU B 1 192 ? 15.016 -7.387 8.656 1 93.19 192 LEU B C 1
ATOM 4477 O O . LEU B 1 192 ? 15.789 -6.461 8.414 1 93.19 192 LEU B O 1
ATOM 4481 N N . HIS B 1 193 ? 14.07 -7.816 7.816 1 94 193 HIS B N 1
ATOM 4482 C CA . HIS B 1 193 ? 13.836 -7.109 6.562 1 94 193 HIS B CA 1
ATOM 4483 C C . HIS B 1 193 ? 12.336 -6.957 6.289 1 94 193 HIS B C 1
ATOM 4485 O O . HIS B 1 193 ? 11.523 -7.703 6.836 1 94 193 HIS B O 1
ATOM 4491 N N . ALA B 1 194 ? 11.977 -5.969 5.551 1 93.44 194 ALA B N 1
ATOM 4492 C CA . ALA B 1 194 ? 10.625 -5.703 5.078 1 93.44 194 ALA B CA 1
ATOM 4493 C C . ALA B 1 194 ? 10.633 -4.805 3.846 1 93.44 194 ALA B C 1
ATOM 4495 O O . ALA B 1 194 ? 11.594 -4.059 3.621 1 93.44 194 ALA B O 1
ATOM 4496 N N . PRO B 1 195 ? 9.578 -4.949 3.045 1 87.81 195 PRO B N 1
ATOM 4497 C CA . PRO B 1 195 ? 9.492 -3.994 1.94 1 87.81 195 PRO B CA 1
ATOM 4498 C C . PRO B 1 195 ? 9.43 -2.545 2.42 1 87.81 195 PRO B C 1
ATOM 4500 O O . PRO B 1 195 ? 8.773 -2.25 3.424 1 87.81 195 PRO B O 1
ATOM 4503 N N . THR B 1 196 ? 10.234 -1.741 1.736 1 86.56 196 THR B N 1
ATOM 4504 C CA . THR B 1 196 ? 10.258 -0.332 2.113 1 86.56 196 THR B CA 1
ATOM 4505 C C . THR B 1 196 ? 9.805 0.545 0.951 1 86.56 196 THR B C 1
ATOM 4507 O O . THR B 1 196 ? 9.734 0.085 -0.191 1 86.56 196 THR B O 1
ATOM 4510 N N . ASN B 1 197 ? 9.406 1.775 1.312 1 72.88 197 ASN B N 1
ATOM 4511 C CA . ASN B 1 197 ? 9.047 2.818 0.359 1 72.88 197 ASN B CA 1
ATOM 4512 C C . ASN B 1 197 ? 9.672 4.16 0.727 1 72.88 197 ASN B C 1
ATOM 4514 O O . ASN B 1 197 ? 9.984 4.406 1.894 1 72.88 197 ASN B O 1
ATOM 4518 N N . GLY B 1 198 ? 9.992 4.859 -0.397 1 73.31 198 GLY B N 1
ATOM 4519 C CA . GLY B 1 198 ? 10.289 6.266 -0.156 1 73.31 198 GLY B CA 1
ATOM 4520 C C . GLY B 1 198 ? 9.055 7.086 0.168 1 73.31 198 GLY B C 1
ATOM 4521 O O . GLY B 1 198 ? 8.117 7.141 -0.623 1 73.31 198 GLY B O 1
ATOM 4522 N N . ALA B 1 199 ? 9.016 7.621 1.338 1 70.69 199 ALA B N 1
ATOM 4523 C CA . ALA B 1 199 ? 7.867 8.414 1.766 1 70.69 199 ALA B CA 1
ATOM 4524 C C . ALA B 1 199 ? 8.148 9.906 1.63 1 70.69 199 ALA B C 1
ATOM 4526 O O . ALA B 1 199 ? 9.125 10.414 2.186 1 70.69 199 ALA B O 1
ATOM 4527 N N . HIS B 1 200 ? 7.285 10.531 0.81 1 68.75 200 HIS B N 1
ATOM 4528 C CA . HIS B 1 200 ? 7.375 11.984 0.739 1 68.75 200 HIS B CA 1
ATOM 4529 C C . HIS B 1 200 ? 6.871 12.633 2.025 1 68.75 200 HIS B C 1
ATOM 4531 O O . HIS B 1 200 ? 5.848 12.219 2.574 1 68.75 200 HIS B O 1
ATOM 4537 N N . GLU B 1 201 ? 7.59 13.531 2.498 1 72.19 201 GLU B N 1
ATOM 4538 C CA . GLU B 1 201 ? 7.176 14.305 3.666 1 72.19 201 GLU B CA 1
ATOM 4539 C C . GLU B 1 201 ? 6.047 15.273 3.316 1 72.19 201 GLU B C 1
ATOM 4541 O O . GLU B 1 201 ? 5.105 15.445 4.094 1 72.19 201 GLU B O 1
ATOM 4546 N N . SER B 1 202 ? 6.273 15.898 2.133 1 60.81 202 SER B N 1
ATOM 4547 C CA . SER B 1 202 ? 5.281 16.828 1.623 1 60.81 202 SER B CA 1
ATOM 4548 C C . SER B 1 202 ? 5.004 16.594 0.143 1 60.81 202 SER B C 1
ATOM 4550 O O . SER B 1 202 ? 5.875 16.125 -0.59 1 60.81 202 SER B O 1
ATOM 4552 N N . ARG B 1 203 ? 3.795 16.5 -0.267 1 59.59 203 ARG B N 1
ATOM 4553 C CA . ARG B 1 203 ? 3.52 16.078 -1.636 1 59.59 203 ARG B CA 1
ATOM 4554 C C . ARG B 1 203 ? 2.961 17.234 -2.467 1 59.59 203 ARG B C 1
ATOM 4556 O O . ARG B 1 203 ? 2.576 18.266 -1.921 1 59.59 203 ARG B O 1
ATOM 4563 N N . LYS B 1 204 ? 3.076 16.891 -3.871 1 52.84 204 LYS B N 1
ATOM 4564 C CA . LYS B 1 204 ? 2.701 17.75 -4.996 1 52.84 204 LYS B CA 1
ATOM 4565 C C . LYS B 1 204 ? 1.234 18.156 -4.906 1 52.84 204 LYS B C 1
ATOM 4567 O O . LYS B 1 204 ? 0.361 17.328 -4.676 1 52.84 204 LYS B O 1
ATOM 4572 N N . ASN B 1 205 ? 1.042 19.375 -4.512 1 49.44 205 ASN B N 1
ATOM 4573 C CA . ASN B 1 205 ? -0.327 19.891 -4.496 1 49.44 205 ASN B CA 1
ATOM 4574 C C . ASN B 1 205 ? -0.603 20.797 -5.688 1 49.44 205 ASN B C 1
ATOM 4576 O O . ASN B 1 205 ? 0.328 21.25 -6.355 1 49.44 205 ASN B O 1
ATOM 4580 N N . ALA B 1 206 ? -1.776 20.781 -6.141 1 45.56 206 ALA B N 1
ATOM 4581 C CA . ALA B 1 206 ? -2.211 21.812 -7.074 1 45.56 206 ALA B CA 1
ATOM 4582 C C . ALA B 1 206 ? -1.665 23.188 -6.676 1 45.56 206 ALA B C 1
ATOM 4584 O O . ALA B 1 206 ? -1.322 23.406 -5.512 1 45.56 206 ALA B O 1
ATOM 4585 N N . ALA B 1 207 ? -1.385 23.938 -7.668 1 49.62 207 ALA B N 1
ATOM 4586 C CA . ALA B 1 207 ? -0.821 25.281 -7.469 1 49.62 207 ALA B CA 1
ATOM 4587 C C . ALA B 1 207 ? -1.505 26 -6.309 1 49.62 207 ALA B C 1
ATOM 4589 O O . ALA B 1 207 ? -0.842 26.641 -5.496 1 49.62 207 ALA B O 1
ATOM 4590 N N . SER B 1 208 ? -2.791 25.969 -6.277 1 52.94 208 SER B N 1
ATOM 4591 C CA . SER B 1 208 ? -3.562 26.609 -5.223 1 52.94 208 SER B CA 1
ATOM 4592 C C . SER B 1 208 ? -3.229 26.031 -3.855 1 52.94 208 SER B C 1
ATOM 4594 O O . SER B 1 208 ? -3.188 26.75 -2.857 1 52.94 208 SER B O 1
ATOM 4596 N N . ALA B 1 209 ? -2.941 24.922 -3.846 1 63.97 209 ALA B N 1
ATOM 4597 C CA . ALA B 1 209 ? -2.609 24.25 -2.592 1 63.97 209 ALA B CA 1
ATOM 4598 C C . ALA B 1 209 ? -1.257 24.719 -2.061 1 63.97 209 ALA B C 1
ATOM 4600 O O . ALA B 1 209 ? -1.059 24.812 -0.848 1 63.97 209 ALA B O 1
ATOM 4601 N N . TRP B 1 210 ? -0.556 25.312 -2.979 1 72.94 210 TRP B N 1
ATOM 4602 C CA . TRP B 1 210 ? 0.766 25.781 -2.561 1 72.94 210 TRP B CA 1
ATOM 4603 C C . TRP B 1 210 ? 0.669 27.078 -1.779 1 72.94 210 TRP B C 1
ATOM 4605 O O . TRP B 1 210 ? 1.385 27.281 -0.794 1 72.94 210 TRP B O 1
ATOM 4615 N N . ARG B 1 211 ? -0.244 27.906 -2.189 1 79 211 ARG B N 1
ATOM 4616 C CA . ARG B 1 211 ? -0.39 29.188 -1.516 1 79 211 ARG B CA 1
ATOM 4617 C C . ARG B 1 211 ? -0.824 29 -0.065 1 79 211 ARG B C 1
ATOM 4619 O O . ARG B 1 211 ? -0.266 29.625 0.841 1 79 211 ARG B O 1
ATOM 4626 N N . VAL B 1 212 ? -1.801 28.234 0.144 1 84.31 212 VAL B N 1
ATOM 4627 C CA . VAL B 1 212 ? -2.299 27.969 1.492 1 84.31 212 VAL B CA 1
ATOM 4628 C C . VAL B 1 212 ? -1.224 27.266 2.316 1 84.31 212 VAL B C 1
ATOM 4630 O O . VAL B 1 212 ? -0.999 27.609 3.479 1 84.31 212 VAL B O 1
ATOM 4633 N N . LEU B 1 213 ? -0.55 26.406 1.628 1 86.75 213 LEU B N 1
ATOM 4634 C CA . LEU B 1 213 ? 0.53 25.688 2.293 1 86.75 213 LEU B CA 1
ATOM 4635 C C . LEU B 1 213 ? 1.614 26.656 2.77 1 86.75 213 LEU B C 1
ATOM 4637 O O . LEU B 1 213 ? 2.033 26.594 3.928 1 86.75 213 LEU B O 1
ATOM 4641 N N . TYR B 1 214 ? 1.98 27.594 1.945 1 86.56 214 TYR B N 1
ATOM 4642 C CA . TYR B 1 214 ? 3.057 28.531 2.258 1 86.56 214 TYR B CA 1
ATOM 4643 C C . TYR B 1 214 ? 2.625 29.516 3.334 1 86.56 214 TYR B C 1
ATOM 4645 O O . TYR B 1 214 ? 3.436 29.938 4.168 1 86.56 214 TYR B O 1
ATOM 4653 N N . THR B 1 215 ? 1.433 29.844 3.281 1 89.06 215 THR B N 1
ATOM 4654 C CA . THR B 1 215 ? 0.911 30.766 4.281 1 89.06 215 THR B CA 1
ATOM 4655 C C . THR B 1 215 ? 0.88 30.109 5.66 1 89.06 215 THR B C 1
ATOM 4657 O O . THR B 1 215 ? 1.278 30.719 6.652 1 89.06 215 THR B O 1
ATOM 4660 N N . CYS B 1 216 ? 0.494 28.906 5.715 1 93.12 216 CYS B N 1
ATOM 4661 C CA . CYS B 1 216 ? 0.345 28.172 6.973 1 93.12 216 CYS B CA 1
ATOM 4662 C C . CYS B 1 216 ? 1.697 27.703 7.496 1 93.12 216 CYS B C 1
ATOM 4664 O O . CYS B 1 216 ? 1.883 27.562 8.703 1 93.12 216 CYS B O 1
ATOM 4666 N N . PHE B 1 217 ? 2.584 27.531 6.543 1 92.38 217 PHE B N 1
ATOM 4667 C CA . PHE B 1 217 ? 3.879 26.969 6.91 1 92.38 217 PHE B CA 1
ATOM 4668 C C . PHE B 1 217 ? 5.012 27.75 6.27 1 92.38 217 PHE B C 1
ATOM 4670 O O . PHE B 1 217 ? 5.66 27.281 5.336 1 92.38 217 PHE B O 1
ATOM 4677 N N . PRO B 1 218 ? 5.398 28.828 6.879 1 90.62 218 PRO B N 1
ATOM 4678 C CA . PRO B 1 218 ? 6.453 29.672 6.305 1 90.62 218 PRO B CA 1
ATOM 4679 C C . PRO B 1 218 ? 7.797 28.953 6.215 1 90.62 218 PRO B C 1
ATOM 4681 O O . PRO B 1 218 ? 8.594 29.234 5.32 1 90.62 218 PRO B O 1
ATOM 4684 N N . GLY B 1 219 ? 8.016 28.016 7.117 1 88.25 219 GLY B N 1
ATOM 4685 C CA . GLY B 1 219 ? 9.234 27.234 7.047 1 88.25 219 GLY B CA 1
ATOM 4686 C C . GLY B 1 219 ? 9.352 26.438 5.766 1 88.25 219 GLY B C 1
ATOM 4687 O O . GLY B 1 219 ? 10.445 26.297 5.215 1 88.25 219 GLY B O 1
ATOM 4688 N N . VAL B 1 220 ? 8.258 25.922 5.301 1 87.19 220 VAL B N 1
ATOM 4689 C CA . VAL B 1 220 ? 8.234 25.141 4.062 1 87.19 220 VAL B CA 1
ATOM 4690 C C . VAL B 1 220 ? 8.555 26.062 2.881 1 87.19 220 VAL B C 1
ATOM 4692 O O . VAL B 1 220 ? 9.273 25.672 1.961 1 87.19 220 VAL B O 1
ATOM 4695 N N . ARG B 1 221 ? 8.008 27.234 2.943 1 83.88 221 ARG B N 1
ATOM 4696 C CA . ARG B 1 221 ? 8.305 28.219 1.908 1 83.88 221 ARG B CA 1
ATOM 4697 C C . ARG B 1 221 ? 9.789 28.547 1.875 1 83.88 221 ARG B C 1
ATOM 4699 O O . ARG B 1 221 ? 10.398 28.594 0.803 1 83.88 221 ARG B O 1
ATOM 4706 N N . ARG B 1 222 ? 10.297 28.734 2.973 1 86.31 222 ARG B N 1
ATOM 4707 C CA . ARG B 1 222 ? 11.711 29.078 3.078 1 86.31 222 ARG B CA 1
ATOM 4708 C C . ARG B 1 222 ? 12.594 27.938 2.59 1 86.31 222 ARG B C 1
ATOM 4710 O O . ARG B 1 222 ? 13.648 28.172 2.002 1 86.31 222 ARG B O 1
ATOM 4717 N N . ALA B 1 223 ? 12.117 26.75 2.818 1 83.94 223 ALA B N 1
ATOM 4718 C CA . ALA B 1 223 ? 12.875 25.562 2.414 1 83.94 223 ALA B CA 1
ATOM 4719 C C . ALA B 1 223 ? 12.711 25.297 0.923 1 83.94 223 ALA B C 1
ATOM 4721 O O . ALA B 1 223 ? 13.305 24.359 0.388 1 83.94 223 ALA B O 1
ATOM 4722 N N . ALA B 1 224 ? 11.906 26.078 0.26 1 76.88 224 ALA B N 1
ATOM 4723 C CA . ALA B 1 224 ? 11.766 26.109 -1.193 1 76.88 224 ALA B CA 1
ATOM 4724 C C . ALA B 1 224 ? 11.219 24.781 -1.72 1 76.88 224 ALA B C 1
ATOM 4726 O O . ALA B 1 224 ? 11.742 24.234 -2.689 1 76.88 224 ALA B O 1
ATOM 4727 N N . LEU B 1 225 ? 10.312 24.328 -0.961 1 76.25 225 LEU B N 1
ATOM 4728 C CA . LEU B 1 225 ? 9.586 23.188 -1.528 1 76.25 225 LEU B CA 1
ATOM 4729 C C . LEU B 1 225 ? 8.805 23.625 -2.77 1 76.25 225 LEU B C 1
ATOM 4731 O O . LEU B 1 225 ? 8.125 24.641 -2.76 1 76.25 225 LEU B O 1
ATOM 4735 N N . SER B 1 226 ? 9.047 22.953 -3.816 1 69.5 226 SER B N 1
ATOM 4736 C CA . SER B 1 226 ? 8.391 23.266 -5.082 1 69.5 226 SER B CA 1
ATOM 4737 C C . SER B 1 226 ? 8.094 21.984 -5.867 1 69.5 226 SER B C 1
ATOM 4739 O O . SER B 1 226 ? 8.578 20.906 -5.516 1 69.5 226 SER B O 1
ATOM 4741 N N . PRO B 1 227 ? 7.289 22.062 -6.824 1 65.06 227 PRO B N 1
ATOM 4742 C CA . PRO B 1 227 ? 7.043 20.891 -7.668 1 65.06 227 PRO B CA 1
ATOM 4743 C C . PRO B 1 227 ? 8.328 20.281 -8.227 1 65.06 227 PRO B C 1
ATOM 4745 O O . PRO B 1 227 ? 8.414 19.062 -8.406 1 65.06 227 PRO B O 1
ATOM 4748 N N . ASP B 1 228 ? 9.32 21.156 -8.352 1 66 228 ASP B N 1
ATOM 4749 C CA . ASP B 1 228 ? 10.578 20.703 -8.922 1 66 228 ASP B CA 1
ATOM 4750 C C . ASP B 1 228 ? 11.422 19.969 -7.879 1 66 228 ASP B C 1
ATOM 4752 O O . ASP B 1 228 ? 12.266 19.141 -8.219 1 66 228 ASP B O 1
ATOM 4756 N N . THR B 1 229 ? 11.109 20.266 -6.66 1 72.5 229 THR B N 1
ATOM 4757 C CA . THR B 1 229 ? 11.977 19.734 -5.613 1 72.5 229 THR B CA 1
ATOM 4758 C C . THR B 1 229 ? 11.242 18.672 -4.805 1 72.5 229 THR B C 1
ATOM 4760 O O . THR B 1 229 ? 11.805 18.109 -3.855 1 72.5 229 THR B O 1
ATOM 4763 N N . ILE B 1 230 ? 10.117 18.328 -5.184 1 73 230 ILE B N 1
ATOM 4764 C CA . ILE B 1 230 ? 9.273 17.438 -4.398 1 73 230 ILE B CA 1
ATOM 4765 C C . ILE B 1 230 ? 9.898 16.047 -4.363 1 73 230 ILE B C 1
ATOM 4767 O O . ILE B 1 230 ? 9.711 15.305 -3.395 1 73 230 ILE B O 1
ATOM 4771 N N . ASN B 1 231 ? 10.727 15.68 -5.398 1 72.75 231 ASN B N 1
ATOM 4772 C CA . ASN B 1 231 ? 11.336 14.359 -5.461 1 72.75 231 ASN B CA 1
ATOM 4773 C C . ASN B 1 231 ? 12.797 14.391 -5.047 1 72.75 231 ASN B C 1
ATOM 4775 O O . ASN B 1 231 ? 13.562 13.484 -5.383 1 72.75 231 ASN B O 1
ATOM 4779 N N . SER B 1 232 ? 13.062 15.461 -4.395 1 78.5 232 SER B N 1
ATOM 4780 C CA . SER B 1 232 ? 14.391 15.5 -3.791 1 78.5 232 SER B CA 1
ATOM 4781 C C . SER B 1 232 ? 14.461 14.602 -2.559 1 78.5 232 SER B C 1
ATOM 4783 O O . SER B 1 232 ? 13.461 14.406 -1.87 1 78.5 232 SER B O 1
ATOM 4785 N N . GLU B 1 233 ? 15.641 14.07 -2.301 1 81.81 233 GLU B N 1
ATOM 4786 C CA . GLU B 1 233 ? 15.852 13.203 -1.148 1 81.81 233 GLU B CA 1
ATOM 4787 C C . GLU B 1 233 ? 15.594 13.945 0.16 1 81.81 233 GLU B C 1
ATOM 4789 O O . GLU B 1 233 ? 15.289 13.32 1.182 1 81.81 233 GLU B O 1
ATOM 4794 N N . SER B 1 234 ? 15.664 15.258 0.094 1 83.81 234 SER B N 1
ATOM 4795 C CA . SER B 1 234 ? 15.414 16.062 1.291 1 83.81 234 SER B CA 1
ATOM 4796 C C . SER B 1 234 ? 13.938 16.047 1.663 1 83.81 234 SER B C 1
ATOM 4798 O O . SER B 1 234 ? 13.562 16.422 2.775 1 83.81 234 SER B O 1
ATOM 4800 N N . ASN B 1 235 ? 13.133 15.562 0.752 1 81.94 235 ASN B N 1
ATOM 4801 C CA . ASN B 1 235 ? 11.695 15.445 0.979 1 81.94 235 ASN B CA 1
ATOM 4802 C C . ASN B 1 235 ? 11.273 13.992 1.123 1 81.94 235 ASN B C 1
ATOM 4804 O O . ASN B 1 235 ? 10.109 13.656 0.891 1 81.94 235 ASN B O 1
ATOM 4808 N N . GLY B 1 236 ? 12.203 13.148 1.457 1 88.19 236 GLY B N 1
ATOM 4809 C CA . GLY B 1 236 ? 11.875 11.734 1.497 1 88.19 236 GLY B CA 1
ATOM 4810 C C . GLY B 1 236 ? 12.492 11.008 2.678 1 88.19 236 GLY B C 1
ATOM 4811 O O . GLY B 1 236 ? 13.484 11.469 3.244 1 88.19 236 GLY B O 1
ATOM 4812 N N . LEU B 1 237 ? 11.82 9.922 3.109 1 91.31 237 LEU B N 1
ATOM 4813 C CA . LEU B 1 237 ? 12.281 9.008 4.148 1 91.31 237 LEU B CA 1
ATOM 4814 C C . LEU B 1 237 ? 12.039 7.555 3.746 1 91.31 237 LEU B C 1
ATOM 4816 O O . LEU B 1 237 ? 11.078 7.258 3.029 1 91.31 237 LEU B O 1
ATOM 4820 N N . THR B 1 238 ? 12.938 6.742 4.199 1 93.44 238 THR B N 1
ATOM 4821 C CA . THR B 1 238 ? 12.719 5.32 3.979 1 93.44 238 THR B CA 1
ATOM 4822 C C . THR B 1 238 ? 11.883 4.719 5.109 1 93.44 238 THR B C 1
ATOM 4824 O O . THR B 1 238 ? 12.312 4.711 6.266 1 93.44 238 THR B O 1
ATOM 4827 N N . LEU B 1 239 ? 10.719 4.262 4.734 1 93.81 239 LEU B N 1
ATOM 4828 C CA . LEU B 1 239 ? 9.836 3.621 5.699 1 93.81 239 LEU B CA 1
ATOM 4829 C C . LEU B 1 239 ? 9.383 2.252 5.203 1 93.81 239 LEU B C 1
ATOM 4831 O O . LEU B 1 239 ? 9.219 2.051 3.996 1 93.81 239 LEU B O 1
ATOM 4835 N N . VAL B 1 240 ? 9.273 1.368 6.172 1 93.12 240 VAL B N 1
ATOM 4836 C CA . VAL B 1 240 ? 8.617 0.119 5.793 1 93.12 240 VAL B CA 1
ATOM 4837 C C . VAL B 1 240 ? 7.191 0.4 5.332 1 93.12 240 VAL B C 1
ATOM 4839 O O . VAL B 1 240 ? 6.594 1.407 5.723 1 93.12 240 VAL B O 1
ATOM 4842 N N . SER B 1 241 ? 6.641 -0.462 4.551 1 87.62 241 SER B N 1
ATOM 4843 C CA . SER B 1 241 ? 5.363 -0.244 3.879 1 87.62 241 SER B CA 1
ATOM 4844 C C . SER B 1 241 ? 4.262 0.097 4.879 1 87.62 241 SER B C 1
ATOM 4846 O O . SER B 1 241 ? 3.459 1.002 4.641 1 87.62 241 SER B O 1
ATOM 4848 N N . SER B 1 242 ? 4.168 -0.609 5.949 1 89.25 242 SER B N 1
ATOM 4849 C CA . SER B 1 242 ? 3.133 -0.364 6.945 1 89.25 242 SER B CA 1
ATOM 4850 C C . SER B 1 242 ? 3.273 1.024 7.559 1 89.25 242 SER B C 1
ATOM 4852 O O . SER B 1 242 ? 2.277 1.728 7.75 1 89.25 242 SER B O 1
ATOM 4854 N N . TYR B 1 243 ? 4.539 1.452 7.844 1 92.06 243 TYR B N 1
ATOM 4855 C CA . TYR B 1 243 ? 4.785 2.781 8.391 1 92.06 243 TYR B CA 1
ATOM 4856 C C . TYR B 1 243 ? 4.531 3.857 7.34 1 92.06 243 TYR B C 1
ATOM 4858 O O . TYR B 1 243 ? 4.043 4.945 7.664 1 92.06 243 TYR B O 1
ATOM 4866 N N . HIS B 1 244 ? 4.93 3.502 6.156 1 90.69 244 HIS B N 1
ATOM 4867 C CA . HIS B 1 244 ? 4.672 4.418 5.051 1 90.69 244 HIS B CA 1
ATOM 4868 C C . HIS B 1 244 ? 3.188 4.742 4.938 1 90.69 244 HIS B C 1
ATOM 4870 O O . HIS B 1 244 ? 2.811 5.902 4.773 1 90.69 244 HIS B O 1
ATOM 4876 N N . GLU B 1 245 ? 2.369 3.725 5.039 1 87.44 245 GLU B N 1
ATOM 4877 C CA . GLU B 1 245 ? 0.919 3.895 4.996 1 87.44 245 GLU B CA 1
ATOM 4878 C C . GLU B 1 245 ? 0.432 4.77 6.148 1 87.44 245 GLU B C 1
ATOM 4880 O O . GLU B 1 245 ? -0.396 5.664 5.949 1 87.44 245 GLU B O 1
ATOM 4885 N N . GLN B 1 246 ? 0.936 4.504 7.332 1 92.56 246 GLN B N 1
ATOM 4886 C CA . GLN B 1 246 ? 0.531 5.27 8.508 1 92.56 246 GLN B CA 1
ATOM 4887 C C . GLN B 1 246 ? 1.026 6.711 8.422 1 92.56 246 GLN B C 1
ATOM 4889 O O . GLN B 1 246 ? 0.335 7.637 8.852 1 92.56 246 GLN B O 1
ATOM 4894 N N . PHE B 1 247 ? 2.256 6.938 7.871 1 93 247 PHE B N 1
ATOM 4895 C CA . PHE B 1 247 ? 2.803 8.273 7.656 1 93 247 PHE B CA 1
ATOM 4896 C C . PHE B 1 247 ? 1.955 9.047 6.652 1 93 247 PHE B C 1
ATOM 4898 O O . PHE B 1 247 ? 1.617 10.211 6.883 1 93 247 PHE B O 1
ATOM 4905 N N . GLY B 1 248 ? 1.574 8.367 5.676 1 87.06 248 GLY B N 1
ATOM 4906 C CA . GLY B 1 248 ? 0.755 8.984 4.645 1 87.06 248 GLY B CA 1
ATOM 4907 C C . GLY B 1 248 ? -0.639 9.336 5.121 1 87.06 248 GLY B C 1
ATOM 4908 O O . GLY B 1 248 ? -1.222 10.328 4.672 1 87.06 248 GLY B O 1
ATOM 4909 N N . SER B 1 249 ? -1.113 8.562 6.055 1 87.75 249 SER B N 1
ATOM 4910 C CA . SER B 1 249 ? -2.467 8.789 6.551 1 87.75 249 SER B CA 1
ATOM 4911 C C . SER B 1 249 ? -2.457 9.68 7.793 1 87.75 249 SER B C 1
ATOM 4913 O O . SER B 1 249 ? -3.496 9.875 8.43 1 87.75 249 SER B O 1
ATOM 4915 N N . PHE B 1 250 ? -1.301 10.141 8.148 1 93.88 250 PHE B N 1
ATOM 4916 C CA . PHE B 1 250 ? -1.113 11.07 9.258 1 93.88 250 PHE B CA 1
ATOM 4917 C C . PHE B 1 250 ? -1.461 10.414 10.586 1 93.88 250 PHE B C 1
ATOM 4919 O O . PHE B 1 250 ? -2.014 11.055 11.477 1 93.88 250 PHE B O 1
ATOM 4926 N N . GLN B 1 251 ? -1.221 9.078 10.664 1 95.44 251 GLN B N 1
ATOM 4927 C CA . GLN B 1 251 ? -1.35 8.352 11.922 1 95.44 251 GLN B CA 1
ATOM 4928 C C . GLN B 1 251 ? 0.017 8.094 12.555 1 95.44 251 GLN B C 1
ATOM 4930 O O . GLN B 1 251 ? 0.106 7.543 13.648 1 95.44 251 GLN B O 1
ATOM 4935 N N . LEU B 1 252 ? 0.998 8.445 11.844 1 95.94 252 LEU B N 1
ATOM 4936 C CA . LEU B 1 252 ? 2.396 8.438 12.258 1 95.94 252 LEU B CA 1
ATOM 4937 C C . LEU B 1 252 ? 3.086 9.742 11.859 1 95.94 252 LEU B C 1
ATOM 4939 O O . LEU B 1 252 ? 2.889 10.234 10.742 1 95.94 252 LEU B O 1
ATOM 4943 N N . ALA B 1 253 ? 3.803 10.359 12.719 1 96.75 253 ALA B N 1
ATOM 4944 C CA . ALA B 1 253 ? 4.527 11.586 12.406 1 96.75 253 ALA B CA 1
ATOM 4945 C C . ALA B 1 253 ? 5.824 11.68 13.211 1 96.75 253 ALA B C 1
ATOM 4947 O O . ALA B 1 253 ? 5.988 10.984 14.211 1 96.75 253 ALA B O 1
ATOM 4948 N N . PHE B 1 254 ? 6.73 12.43 12.773 1 96.31 254 PHE B N 1
ATOM 4949 C CA . PHE B 1 254 ? 8.008 12.672 13.43 1 96.31 254 PHE B CA 1
ATOM 4950 C C . PHE B 1 254 ? 8.164 14.141 13.805 1 96.31 254 PHE B C 1
ATOM 4952 O O . PHE B 1 254 ? 8.422 14.984 12.945 1 96.31 254 PHE B O 1
ATOM 4959 N N . LYS B 1 255 ? 8.07 14.43 15.055 1 96.38 255 LYS B N 1
ATOM 4960 C CA . LYS B 1 255 ? 8.148 15.781 15.594 1 96.38 255 LYS B CA 1
ATOM 4961 C C . LYS B 1 255 ? 9.594 16.188 15.852 1 96.38 255 LYS B C 1
ATOM 4963 O O . LYS B 1 255 ? 10.297 15.547 16.625 1 96.38 255 LYS B O 1
ATOM 4968 N N . PRO B 1 256 ? 9.961 17.297 15.195 1 93.69 256 PRO B N 1
ATOM 4969 C CA . PRO B 1 256 ? 11.32 17.75 15.492 1 93.69 256 PRO B CA 1
ATOM 4970 C C . PRO B 1 256 ? 11.523 18.094 16.969 1 93.69 256 PRO B C 1
ATOM 4972 O O . PRO B 1 256 ? 10.625 18.672 17.594 1 93.69 256 PRO B O 1
ATOM 4975 N N . VAL B 1 257 ? 12.609 17.609 17.5 1 90.56 257 VAL B N 1
ATOM 4976 C CA . VAL B 1 257 ? 12.945 17.938 18.891 1 90.56 257 VAL B CA 1
ATOM 4977 C C . VAL B 1 257 ? 13.602 19.312 18.953 1 90.56 257 VAL B C 1
ATOM 4979 O O . VAL B 1 257 ? 14.547 19.594 18.203 1 90.56 257 VAL B O 1
ATOM 4982 N N . GLU B 1 258 ? 12.828 20.359 19.469 1 74.69 258 GLU B N 1
ATOM 4983 C CA . GLU B 1 258 ? 13.367 21.719 19.609 1 74.69 258 GLU B CA 1
ATOM 4984 C C . GLU B 1 258 ? 14.438 21.766 20.688 1 74.69 258 GLU B C 1
ATOM 4986 O O . GLU B 1 258 ? 14.258 21.203 21.766 1 74.69 258 GLU B O 1
ATOM 4991 N N . TYR B 1 259 ? 15.594 21.719 20.297 1 55.09 259 TYR B N 1
ATOM 4992 C CA . TYR B 1 259 ? 16.562 21.875 21.375 1 55.09 259 TYR B CA 1
ATOM 4993 C C . TYR B 1 259 ? 16.531 23.281 21.938 1 55.09 259 TYR B C 1
ATOM 4995 O O . TYR B 1 259 ? 16.297 24.25 21.203 1 55.09 259 TYR B O 1
ATOM 5003 N N . SER B 1 260 ? 16.328 23.422 23.156 1 48.22 260 SER B N 1
ATOM 5004 C CA . SER B 1 260 ? 16.578 24.625 23.938 1 48.22 260 SER B CA 1
ATOM 5005 C C . SER B 1 260 ? 17.844 25.328 23.484 1 48.22 260 SER B C 1
ATOM 5007 O O . SER B 1 260 ? 18.75 24.688 22.938 1 48.22 260 SER B O 1
ATOM 5009 N N . THR B 1 261 ? 17.828 26.656 23.297 1 43.75 261 THR B N 1
ATOM 5010 C CA . THR B 1 261 ? 18.859 27.641 23.016 1 43.75 261 THR B CA 1
ATOM 5011 C C . THR B 1 261 ? 20.203 27.203 23.578 1 43.75 261 THR B C 1
ATOM 5013 O O . THR B 1 261 ? 21.203 27.906 23.438 1 43.75 261 THR B O 1
ATOM 5016 N N . ASP B 1 262 ? 20.344 26.406 24.562 1 41.78 262 ASP B N 1
ATOM 5017 C CA . ASP B 1 262 ? 21.734 26.344 24.969 1 41.78 262 ASP B CA 1
ATOM 5018 C C . ASP B 1 262 ? 22.625 25.812 23.844 1 41.78 262 ASP B C 1
ATOM 5020 O O . ASP B 1 262 ? 22.234 24.891 23.125 1 41.78 262 ASP B O 1
ATOM 5024 N N . LEU B 1 263 ? 23.688 26.609 23.453 1 42.62 263 LEU B N 1
ATOM 5025 C CA . LEU B 1 263 ? 24.703 26.734 22.406 1 42.62 263 LEU B CA 1
ATOM 5026 C C . LEU B 1 263 ? 25.094 25.375 21.859 1 42.62 263 LEU B C 1
ATOM 5028 O O . LEU B 1 263 ? 25.531 25.25 20.719 1 42.62 263 LEU B O 1
ATOM 5032 N N . ASP B 1 264 ? 25.531 24.406 22.625 1 41.91 264 ASP B N 1
ATOM 5033 C CA . ASP B 1 264 ? 26.578 23.438 22.297 1 41.91 264 ASP B CA 1
ATOM 5034 C C . ASP B 1 264 ? 26.016 22.266 21.516 1 41.91 264 ASP B C 1
ATOM 5036 O O . ASP B 1 264 ? 26.766 21.375 21.094 1 41.91 264 ASP B O 1
ATOM 5040 N N . GLN B 1 265 ? 24.688 21.984 21.422 1 45.94 265 GLN B N 1
ATOM 5041 C CA . GLN B 1 265 ? 24.484 20.641 20.875 1 45.94 265 GLN B CA 1
ATOM 5042 C C . GLN B 1 265 ? 23.891 20.703 19.469 1 45.94 265 GLN B C 1
ATOM 5044 O O . GLN B 1 265 ? 22.703 20.5 19.281 1 45.94 265 GLN B O 1
ATOM 5049 N N . LYS B 1 266 ? 24.547 21.297 18.531 1 47.09 266 LYS B N 1
ATOM 5050 C CA . LYS B 1 266 ? 24.359 21.328 17.094 1 47.09 266 LYS B CA 1
ATOM 5051 C C . LYS B 1 266 ? 23.891 19.984 16.562 1 47.09 266 LYS B C 1
ATOM 5053 O O . LYS B 1 266 ? 23.156 19.922 15.578 1 47.09 266 LYS B O 1
ATOM 5058 N N . ASP B 1 267 ? 24.406 18.922 17.203 1 48.88 267 ASP B N 1
ATOM 5059 C CA . ASP B 1 267 ? 24.359 17.547 16.688 1 48.88 267 ASP B CA 1
ATOM 5060 C C . ASP B 1 267 ? 22.938 16.984 16.797 1 48.88 267 ASP B C 1
ATOM 5062 O O . ASP B 1 267 ? 22.688 15.852 16.375 1 48.88 267 ASP B O 1
ATOM 5066 N N . GLN B 1 268 ? 22.094 17.828 17.406 1 54.94 268 GLN B N 1
ATOM 5067 C CA . GLN B 1 268 ? 20.781 17.266 17.719 1 54.94 268 GLN B CA 1
ATOM 5068 C C . GLN B 1 268 ? 19.734 17.641 16.672 1 54.94 268 GLN B C 1
ATOM 5070 O O . GLN B 1 268 ? 18.562 17.328 16.812 1 54.94 268 GLN B O 1
ATOM 5075 N N . ASP B 1 269 ? 20.156 18.219 15.57 1 69.06 269 ASP B N 1
ATOM 5076 C CA . ASP B 1 269 ? 19.25 18.734 14.547 1 69.06 269 ASP B CA 1
ATOM 5077 C C . ASP B 1 269 ? 18.625 17.594 13.742 1 69.06 269 ASP B C 1
ATOM 5079 O O . ASP B 1 269 ? 17.641 17.797 13.031 1 69.06 269 ASP B O 1
ATOM 5083 N N . ASN B 1 270 ? 18.875 16.406 14.18 1 89.06 270 ASN B N 1
ATOM 5084 C CA . ASN B 1 270 ? 18.344 15.328 13.359 1 89.06 270 ASN B CA 1
ATOM 5085 C C . ASN B 1 270 ? 17.625 14.281 14.203 1 89.06 270 ASN B C 1
ATOM 5087 O O . ASN B 1 270 ? 17.594 13.102 13.844 1 89.06 270 ASN B O 1
ATOM 5091 N N . LYS B 1 271 ? 17.141 14.883 15.344 1 92.81 271 LYS B N 1
ATOM 5092 C CA . LYS B 1 271 ? 16.375 14.008 16.234 1 92.81 271 LYS B CA 1
ATOM 5093 C C . LYS B 1 271 ? 14.891 14.344 16.188 1 92.81 271 LYS B C 1
ATOM 5095 O O . LYS B 1 271 ? 14.516 15.516 16.188 1 92.81 271 LYS B O 1
ATOM 5100 N N . TYR B 1 272 ? 14.109 13.297 16.203 1 95.38 272 TYR B N 1
ATOM 5101 C CA . TYR B 1 272 ? 12.664 13.469 16.094 1 95.38 272 TYR B CA 1
ATOM 5102 C C . TYR B 1 272 ? 11.922 12.562 17.062 1 95.38 272 TYR B C 1
ATOM 5104 O O . TYR B 1 272 ? 12.305 11.406 17.25 1 95.38 272 TYR B O 1
ATOM 5112 N N . GLU B 1 273 ? 10.945 13.125 17.719 1 97 273 GLU B N 1
ATOM 5113 C CA . GLU B 1 273 ? 10.031 12.328 18.531 1 97 273 GLU B CA 1
ATOM 5114 C C . GLU B 1 273 ? 9.008 11.609 17.656 1 97 273 GLU B C 1
ATOM 5116 O O . GLU B 1 273 ? 8.398 12.219 16.766 1 97 273 GLU B O 1
ATOM 5121 N N . VAL B 1 274 ? 8.844 10.289 17.891 1 97.31 274 VAL B N 1
ATOM 5122 C CA . VAL B 1 274 ? 7.859 9.523 17.141 1 97.31 274 VAL B CA 1
ATOM 5123 C C . VAL B 1 274 ? 6.469 9.742 17.734 1 97.31 274 VAL B C 1
ATOM 5125 O O . VAL B 1 274 ? 6.246 9.477 18.922 1 97.31 274 VAL B O 1
ATOM 5128 N N . LYS B 1 275 ? 5.559 10.266 16.891 1 97.62 275 LYS B N 1
ATOM 5129 C CA . LYS B 1 275 ? 4.184 10.508 17.312 1 97.62 275 LYS B CA 1
ATOM 5130 C C . LYS B 1 275 ? 3.217 9.57 16.594 1 97.62 275 LYS B C 1
ATOM 5132 O O . LYS B 1 275 ? 3.295 9.406 15.383 1 97.62 275 LYS B O 1
ATOM 5137 N N . THR B 1 276 ? 2.416 8.883 17.359 1 97.38 276 THR B N 1
ATOM 5138 C CA . THR B 1 276 ? 1.343 8.062 16.812 1 97.38 276 THR B CA 1
ATOM 5139 C C . THR B 1 276 ? -0.021 8.586 17.25 1 97.38 276 THR B C 1
ATOM 5141 O O . THR B 1 276 ? -0.12 9.328 18.234 1 97.38 276 THR B O 1
ATOM 5144 N N . TYR B 1 277 ? -1.066 8.273 16.547 1 96.75 277 TYR B N 1
ATOM 5145 C CA . TYR B 1 277 ? -2.41 8.781 16.812 1 96.75 277 TYR B CA 1
ATOM 5146 C C . TYR B 1 277 ? -3.404 7.637 16.969 1 96.75 277 TYR B C 1
ATOM 5148 O O . TYR B 1 277 ? -3.016 6.469 16.984 1 96.75 277 TYR B O 1
ATOM 5156 N N . THR B 1 278 ? -4.598 7.973 17.172 1 93.5 278 THR B N 1
ATOM 5157 C CA . THR B 1 278 ? -5.625 7.051 17.656 1 93.5 278 THR B CA 1
ATOM 5158 C C . THR B 1 278 ? -5.766 5.863 16.703 1 93.5 278 THR B C 1
ATOM 5160 O O . THR B 1 278 ? -5.941 4.727 17.156 1 93.5 278 THR B O 1
ATOM 5163 N N . ARG B 1 279 ? -5.633 6.059 15.414 1 93.25 279 ARG B N 1
ATOM 5164 C CA . ARG B 1 279 ? -5.93 5.016 14.438 1 93.25 279 ARG B CA 1
ATOM 5165 C C . ARG B 1 279 ? -4.676 4.223 14.086 1 93.25 279 ARG B C 1
ATOM 5167 O O . ARG B 1 279 ? -4.723 3.311 13.258 1 93.25 279 ARG B O 1
ATOM 5174 N N . PHE B 1 280 ? -3.57 4.547 14.703 1 95.5 280 PHE B N 1
ATOM 5175 C CA . PHE B 1 280 ? -2.367 3.752 14.492 1 95.5 280 PHE B CA 1
ATOM 5176 C C . PHE B 1 280 ? -2.596 2.305 14.914 1 95.5 280 PHE B C 1
ATOM 5178 O O . PHE B 1 280 ? -3.055 2.039 16.016 1 95.5 280 PHE B O 1
ATOM 5185 N N . PRO B 1 281 ? -2.285 1.381 14.016 1 93.56 281 PRO B N 1
ATOM 5186 C CA . PRO B 1 281 ? -2.59 -0.016 14.336 1 93.56 281 PRO B CA 1
ATOM 5187 C C . PRO B 1 281 ? -1.833 -0.52 15.562 1 93.56 281 PRO B C 1
ATOM 5189 O O . PRO B 1 281 ? -0.607 -0.403 15.625 1 93.56 281 PRO B O 1
ATOM 5192 N N . PRO B 1 282 ? -2.492 -1.165 16.5 1 93.44 282 PRO B N 1
ATOM 5193 C CA . PRO B 1 282 ? -1.854 -1.636 17.734 1 93.44 282 PRO B CA 1
ATOM 5194 C C . PRO B 1 282 ? -0.748 -2.656 17.469 1 93.44 282 PRO B C 1
ATOM 5196 O O . PRO B 1 282 ? 0.261 -2.674 18.188 1 93.44 282 PRO B O 1
ATOM 5199 N N . TYR B 1 283 ? -0.863 -3.463 16.484 1 88.94 283 TYR B N 1
ATOM 5200 C CA . TYR B 1 283 ? 0.1 -4.535 16.266 1 88.94 283 TYR B CA 1
ATOM 5201 C C . TYR B 1 283 ? 1.443 -3.971 15.812 1 88.94 283 TYR B C 1
ATOM 5203 O O . TYR B 1 283 ? 2.457 -4.672 15.836 1 88.94 283 TYR B O 1
ATOM 5211 N N . LEU B 1 284 ? 1.438 -2.711 15.359 1 92.94 284 LEU B N 1
ATOM 5212 C CA . LEU B 1 284 ? 2.678 -2.076 14.922 1 92.94 284 LEU B CA 1
ATOM 5213 C C . LEU B 1 284 ? 3.416 -1.456 16.109 1 92.94 284 LEU B C 1
ATOM 5215 O O . LEU B 1 284 ? 4.598 -1.123 16 1 92.94 284 LEU B O 1
ATOM 5219 N N . ARG B 1 285 ? 2.82 -1.278 17.219 1 92.81 285 ARG B N 1
ATOM 5220 C CA . ARG B 1 285 ? 3.361 -0.525 18.359 1 92.81 285 ARG B CA 1
ATOM 5221 C C . ARG B 1 285 ? 4.645 -1.167 18.875 1 92.81 285 ARG B C 1
ATOM 5223 O O . ARG B 1 285 ? 5.605 -0.469 19.203 1 92.81 285 ARG B O 1
ATOM 5230 N N . PRO B 1 286 ? 4.703 -2.527 18.891 1 91.44 286 PRO B N 1
ATOM 5231 C CA . PRO B 1 286 ? 5.934 -3.156 19.375 1 91.44 286 PRO B CA 1
ATOM 5232 C C . PRO B 1 286 ? 7.125 -2.898 18.453 1 91.44 286 PRO B C 1
ATOM 5234 O O . PRO B 1 286 ? 8.273 -3.088 18.859 1 91.44 286 PRO B O 1
ATOM 5237 N N . THR B 1 287 ? 6.906 -2.506 17.219 1 91.75 287 THR B N 1
ATOM 5238 C CA . THR B 1 287 ? 7.988 -2.301 16.266 1 91.75 287 THR B CA 1
ATOM 5239 C C . THR B 1 287 ? 8.5 -0.864 16.328 1 91.75 287 THR B C 1
ATOM 5241 O O . THR B 1 287 ? 9.492 -0.521 15.672 1 91.75 287 THR B O 1
ATOM 5244 N N . LEU B 1 288 ? 7.855 0.02 17.125 1 94.56 288 LEU B N 1
ATOM 5245 C CA . LEU B 1 288 ? 8.305 1.396 17.312 1 94.56 288 LEU B CA 1
ATOM 5246 C C . LEU B 1 288 ? 9.633 1.436 18.078 1 94.56 288 LEU B C 1
ATOM 5248 O O . LEU B 1 288 ? 9.93 0.533 18.859 1 94.56 288 LEU B O 1
ATOM 5252 N N . PRO B 1 289 ? 10.359 2.514 17.766 1 93.81 289 PRO B N 1
ATOM 5253 C CA . PRO B 1 289 ? 11.562 2.662 18.594 1 93.81 289 PRO B CA 1
ATOM 5254 C C . PRO B 1 289 ? 11.25 2.74 20.094 1 93.81 289 PRO B C 1
ATOM 5256 O O . PRO B 1 289 ? 10.367 3.492 20.5 1 93.81 289 PRO B O 1
ATOM 5259 N N . GLN B 1 290 ? 12.008 2.049 20.875 1 93.19 290 GLN B N 1
ATOM 5260 C CA . GLN B 1 290 ? 11.781 1.996 22.312 1 93.19 290 GLN B CA 1
ATOM 5261 C C . GLN B 1 290 ? 12.039 3.354 22.953 1 93.19 290 GLN B C 1
ATOM 5263 O O . GLN B 1 290 ? 11.352 3.734 23.906 1 93.19 290 GLN B O 1
ATOM 5268 N N . SER B 1 291 ? 13 4.109 22.453 1 93.19 291 SER B N 1
ATOM 5269 C CA . SER B 1 291 ? 13.344 5.418 23.016 1 93.19 291 SER B CA 1
ATOM 5270 C C . SER B 1 291 ? 12.227 6.43 22.766 1 93.19 291 SER B C 1
ATOM 5272 O O . SER B 1 291 ? 12.172 7.473 23.422 1 93.19 291 SER B O 1
ATOM 5274 N N . GLY B 1 292 ? 11.406 6.117 21.781 1 94.81 292 GLY B N 1
ATOM 5275 C CA . GLY B 1 292 ? 10.398 7.082 21.375 1 94.81 292 GLY B CA 1
ATOM 5276 C C . GLY B 1 292 ? 10.93 8.133 20.422 1 94.81 292 GLY B C 1
ATOM 5277 O O . GLY B 1 292 ? 10.195 9.039 20.016 1 94.81 292 GLY B O 1
ATOM 5278 N N . PHE B 1 293 ? 12.273 7.965 20.062 1 95.25 293 PHE B N 1
ATOM 5279 C CA . PHE B 1 293 ? 12.93 8.945 19.203 1 95.25 293 PHE B CA 1
ATOM 5280 C C . PHE B 1 293 ? 13.633 8.258 18.047 1 95.25 293 PHE B C 1
ATOM 5282 O O . PHE B 1 293 ? 13.961 7.07 18.125 1 95.25 293 PHE B O 1
ATOM 5289 N N . ILE B 1 294 ? 13.68 9 16.953 1 94.62 294 ILE B N 1
ATOM 5290 C CA . ILE B 1 294 ? 14.539 8.555 15.867 1 94.62 294 ILE B CA 1
ATOM 5291 C C . ILE B 1 294 ? 15.609 9.609 15.594 1 94.62 294 ILE B C 1
ATOM 5293 O O . ILE B 1 294 ? 15.414 10.797 15.883 1 94.62 294 ILE B O 1
ATOM 5297 N N . GLU B 1 295 ? 16.688 9.141 15.188 1 93.06 295 GLU B N 1
ATOM 5298 C CA . GLU B 1 295 ? 17.781 10.008 14.75 1 93.06 295 GLU B CA 1
ATOM 5299 C C . GLU B 1 295 ? 18.125 9.773 13.281 1 93.06 295 GLU B C 1
ATOM 5301 O O . GLU B 1 295 ? 18.406 8.641 12.883 1 93.06 295 GLU B O 1
ATOM 5306 N N . LEU B 1 296 ? 18.047 10.789 12.523 1 93.12 296 LEU B N 1
ATOM 5307 C CA . LEU B 1 296 ? 18.344 10.672 11.094 1 93.12 296 LEU B CA 1
ATOM 5308 C C . LEU B 1 296 ? 19.844 10.828 10.844 1 93.12 296 LEU B C 1
ATOM 5310 O O . LEU B 1 296 ? 20.453 11.812 11.281 1 93.12 296 LEU B O 1
ATOM 5314 N N . LYS B 1 297 ? 20.391 9.852 10.203 1 91.69 297 LYS B N 1
ATOM 5315 C CA . LYS B 1 297 ? 21.812 9.836 9.867 1 91.69 297 LYS B CA 1
ATOM 5316 C C . LYS B 1 297 ? 22.031 9.383 8.43 1 91.69 297 LYS B C 1
ATOM 5318 O O . LYS B 1 297 ? 21.312 8.523 7.922 1 91.69 297 LYS B O 1
ATOM 5323 N N . LYS B 1 298 ? 23.016 10 7.895 1 92.38 298 LYS B N 1
ATOM 5324 C CA . LYS B 1 298 ? 23.406 9.594 6.551 1 92.38 298 LYS B CA 1
ATOM 5325 C C . LYS B 1 298 ? 24.344 8.391 6.598 1 92.38 298 LYS B C 1
ATOM 5327 O O . LYS B 1 298 ? 25.219 8.305 7.469 1 92.38 298 LYS B O 1
ATOM 5332 N N . SER B 1 299 ? 24.094 7.551 5.668 1 92.44 299 SER B N 1
ATOM 5333 C CA . SER B 1 299 ? 25.047 6.457 5.527 1 92.44 299 SER B CA 1
ATOM 5334 C C . SER B 1 299 ? 26.406 6.969 5.055 1 92.44 299 SER B C 1
ATOM 5336 O O . SER B 1 299 ? 26.516 8.062 4.5 1 92.44 299 SER B O 1
ATOM 5338 N N . ASN B 1 300 ? 27.453 6.184 5.238 1 90 300 ASN B N 1
ATOM 5339 C CA . ASN B 1 300 ? 28.812 6.578 4.898 1 90 300 ASN B CA 1
ATOM 5340 C C . ASN B 1 300 ? 28.969 6.832 3.402 1 90 300 ASN B C 1
ATOM 5342 O O . ASN B 1 300 ? 29.719 7.727 2.996 1 90 300 ASN B O 1
ATOM 5346 N N . ASP B 1 301 ? 28.25 6.098 2.641 1 88.19 301 ASP B N 1
ATOM 5347 C CA . ASP B 1 301 ? 28.422 6.184 1.193 1 88.19 301 ASP B CA 1
ATOM 5348 C C . ASP B 1 301 ? 27.469 7.219 0.592 1 88.19 301 ASP B C 1
ATOM 5350 O O . ASP B 1 301 ? 27.406 7.363 -0.63 1 88.19 301 ASP B O 1
ATOM 5354 N N . ALA B 1 302 ? 26.75 7.934 1.419 1 91.75 302 ALA B N 1
ATOM 5355 C CA . ALA B 1 302 ? 25.766 8.883 0.913 1 91.75 302 ALA B CA 1
ATOM 5356 C C . ALA B 1 302 ? 25.906 10.242 1.594 1 91.75 302 ALA B C 1
ATOM 5358 O O . ALA B 1 302 ? 24.906 10.898 1.881 1 91.75 302 ALA B O 1
ATOM 5359 N N . GLN B 1 303 ? 27.125 10.68 1.847 1 90.69 303 GLN B N 1
ATOM 5360 C CA . GLN B 1 303 ? 27.375 11.922 2.566 1 90.69 303 GLN B CA 1
ATOM 5361 C C . GLN B 1 303 ? 27 13.141 1.722 1 90.69 303 GLN B C 1
ATOM 5363 O O . GLN B 1 303 ? 26.766 14.227 2.256 1 90.69 303 GLN B O 1
ATOM 5368 N N . ASN B 1 304 ? 26.844 12.914 0.474 1 90.62 304 ASN B N 1
ATOM 5369 C CA . ASN B 1 304 ? 26.516 14.008 -0.429 1 90.62 304 ASN B CA 1
ATOM 5370 C C . ASN B 1 304 ? 25 14.234 -0.498 1 90.62 304 ASN B C 1
ATOM 5372 O O . ASN B 1 304 ? 24.547 15.242 -1.045 1 90.62 304 ASN B O 1
ATOM 5376 N N . LEU B 1 305 ? 24.297 13.289 0.068 1 90.69 305 LEU B N 1
ATOM 5377 C CA . LEU B 1 305 ? 22.844 13.414 0.047 1 90.69 305 LEU B CA 1
ATOM 5378 C C . LEU B 1 305 ? 22.359 14.203 1.254 1 90.69 305 LEU B C 1
ATOM 5380 O O . LEU B 1 305 ? 22.953 14.141 2.33 1 90.69 305 LEU B O 1
ATOM 5384 N N . GLN B 1 306 ? 21.281 14.922 1.031 1 90.06 306 GLN B N 1
ATOM 5385 C CA . GLN B 1 306 ? 20.719 15.742 2.109 1 90.06 306 GLN B CA 1
ATOM 5386 C C . GLN B 1 306 ? 19.797 14.922 3.004 1 90.06 306 GLN B C 1
ATOM 5388 O O . GLN B 1 306 ? 19.078 14.039 2.521 1 90.06 306 GLN B O 1
ATOM 5393 N N . LEU B 1 307 ? 19.812 15.234 4.246 1 92.12 307 LEU B N 1
ATOM 5394 C CA . LEU B 1 307 ? 18.844 14.664 5.176 1 92.12 307 LEU B CA 1
ATOM 5395 C C . LEU B 1 307 ? 17.453 15.25 4.938 1 92.12 307 LEU B C 1
ATOM 5397 O O . LEU B 1 307 ? 17.328 16.312 4.336 1 92.12 307 LEU B O 1
ATOM 5401 N N . PRO B 1 308 ? 16.469 14.547 5.406 1 90.25 308 PRO B N 1
ATOM 5402 C CA . PRO B 1 308 ? 15.125 15.125 5.328 1 90.25 308 PRO B CA 1
ATOM 5403 C C . PRO B 1 308 ? 15.047 16.516 5.949 1 90.25 308 PRO B C 1
ATOM 5405 O O . PRO B 1 308 ? 15.648 16.766 6.996 1 90.25 308 PRO B O 1
ATOM 5408 N N . ASN B 1 309 ? 14.328 17.375 5.234 1 89.69 309 ASN B N 1
ATOM 5409 C CA . ASN B 1 309 ? 14.188 18.75 5.711 1 89.69 309 ASN B CA 1
ATOM 5410 C C . ASN B 1 309 ? 13.328 18.812 6.973 1 89.69 309 ASN B C 1
ATOM 5412 O O . ASN B 1 309 ? 12.219 18.297 7 1 89.69 309 ASN B O 1
ATOM 5416 N N . GLN B 1 310 ? 13.844 19.453 7.961 1 91.38 310 GLN B N 1
ATOM 5417 C CA . GLN B 1 310 ? 13.156 19.516 9.25 1 91.38 310 GLN B CA 1
ATOM 5418 C C . GLN B 1 310 ? 11.836 20.266 9.133 1 91.38 310 GLN B C 1
ATOM 5420 O O . GLN B 1 310 ? 10.867 19.953 9.82 1 91.38 310 GLN B O 1
ATOM 5425 N N . TYR B 1 311 ? 11.773 21.25 8.273 1 90.25 311 TYR B N 1
ATOM 5426 C CA . TYR B 1 311 ? 10.562 22.047 8.109 1 90.25 311 TYR B CA 1
ATOM 5427 C C . TYR B 1 311 ? 9.453 21.219 7.465 1 90.25 311 TYR B C 1
ATOM 5429 O O . TYR B 1 311 ? 8.273 21.406 7.766 1 90.25 311 TYR B O 1
ATOM 5437 N N . TYR B 1 312 ? 9.852 20.297 6.625 1 90.12 312 TYR B N 1
ATOM 5438 C CA . TYR B 1 312 ? 8.867 19.406 6.012 1 90.12 312 TYR B CA 1
ATOM 5439 C C . TYR B 1 312 ? 8.289 18.438 7.035 1 90.12 312 TYR B C 1
ATOM 5441 O O . TYR B 1 312 ? 7.078 18.203 7.062 1 90.12 312 TYR B O 1
ATOM 5449 N N . LEU B 1 313 ? 9.18 17.922 7.824 1 92.75 313 LEU B N 1
ATOM 5450 C CA . LEU B 1 313 ? 8.742 17 8.867 1 92.75 313 LEU B CA 1
ATOM 5451 C C . LEU B 1 313 ? 7.883 17.734 9.898 1 92.75 313 LEU B C 1
ATOM 5453 O O . LEU B 1 313 ? 6.891 17.188 10.391 1 92.75 313 LEU B O 1
ATOM 5457 N N . ASP B 1 314 ? 8.273 18.938 10.203 1 93.5 314 ASP B N 1
ATOM 5458 C CA . ASP B 1 314 ? 7.477 19.766 11.109 1 93.5 314 ASP B CA 1
ATOM 5459 C C . ASP B 1 314 ? 6.082 20.016 10.539 1 93.5 314 ASP B C 1
ATOM 5461 O O . ASP B 1 314 ? 5.082 19.891 11.258 1 93.5 314 ASP B O 1
ATOM 5465 N N . CYS B 1 315 ? 6.047 20.328 9.328 1 92.94 315 CYS B N 1
ATOM 5466 C CA . CYS B 1 315 ? 4.777 20.547 8.648 1 92.94 315 CYS B CA 1
ATOM 5467 C C . CYS B 1 315 ? 3.898 19.297 8.719 1 92.94 315 CYS B C 1
ATOM 5469 O O . CYS B 1 315 ? 2.723 19.391 9.078 1 92.94 315 CYS B O 1
ATOM 5471 N N . HIS B 1 316 ? 4.488 18.203 8.383 1 93.44 316 HIS B N 1
ATOM 5472 C CA . HIS B 1 316 ? 3.744 16.938 8.406 1 93.44 316 HIS B CA 1
ATOM 5473 C C . HIS B 1 316 ? 3.193 16.656 9.797 1 93.44 316 HIS B C 1
ATOM 5475 O O . HIS B 1 316 ? 2.023 16.297 9.938 1 93.44 316 HIS B O 1
ATOM 5481 N N . TRP B 1 317 ? 3.994 16.844 10.766 1 96.12 317 TRP B N 1
ATOM 5482 C CA . TRP B 1 317 ? 3.582 16.578 12.141 1 96.12 317 TRP B CA 1
ATOM 5483 C C . TRP B 1 317 ? 2.443 17.5 12.555 1 96.12 317 TRP B C 1
ATOM 5485 O O . TRP B 1 317 ? 1.45 17.047 13.133 1 96.12 317 TRP B O 1
ATOM 5495 N N . ARG B 1 318 ? 2.598 18.719 12.328 1 96.62 318 ARG B N 1
ATOM 5496 C CA . ARG B 1 318 ? 1.585 19.688 12.719 1 96.62 318 ARG B CA 1
ATOM 5497 C C . ARG B 1 318 ? 0.26 19.406 12.016 1 96.62 318 ARG B C 1
ATOM 5499 O O . ARG B 1 318 ? -0.808 19.547 12.617 1 96.62 318 ARG B O 1
ATOM 5506 N N . LEU B 1 319 ? 0.349 19.062 10.781 1 94.88 319 LEU B N 1
ATOM 5507 C CA . LEU B 1 319 ? -0.868 18.703 10.062 1 94.88 319 LEU B CA 1
ATOM 5508 C C . LEU B 1 319 ? -1.495 17.438 10.664 1 94.88 319 LEU B C 1
ATOM 5510 O O . LEU B 1 319 ? -2.721 17.328 10.727 1 94.88 319 LEU B O 1
ATOM 5514 N N . ALA B 1 320 ? -0.65 16.516 11.031 1 96.19 320 ALA B N 1
ATOM 5515 C CA . ALA B 1 320 ? -1.173 15.328 11.719 1 96.19 320 ALA B CA 1
ATOM 5516 C C . ALA B 1 320 ? -1.941 15.719 12.977 1 96.19 320 ALA B C 1
ATOM 5518 O O . ALA B 1 320 ? -3.025 15.195 13.234 1 96.19 320 ALA B O 1
ATOM 5519 N N . GLU B 1 321 ? -1.389 16.672 13.703 1 97.75 321 GLU B N 1
ATOM 5520 C CA . GLU B 1 321 ? -2.068 17.156 14.906 1 97.75 321 GLU B CA 1
ATOM 5521 C C . GLU B 1 321 ? -3.414 17.781 14.555 1 97.75 321 GLU B C 1
ATOM 5523 O O . GLU B 1 321 ? -4.434 17.469 15.18 1 97.75 321 GLU B O 1
ATOM 5528 N N . VAL B 1 322 ? -3.406 18.594 13.578 1 97.31 322 VAL B N 1
ATOM 5529 C CA . VAL B 1 322 ? -4.613 19.312 13.18 1 97.31 322 VAL B CA 1
ATOM 5530 C C . VAL B 1 322 ? -5.676 18.312 12.719 1 97.31 322 VAL B C 1
ATOM 5532 O O . VAL B 1 322 ? -6.824 18.375 13.164 1 97.31 322 VAL B O 1
ATOM 5535 N N . LEU B 1 323 ? -5.285 17.406 11.852 1 95.19 323 LEU B N 1
ATOM 5536 C CA . LEU B 1 323 ? -6.215 16.453 11.242 1 95.19 323 LEU B CA 1
ATOM 5537 C C . LEU B 1 323 ? -6.82 15.539 12.305 1 95.19 323 LEU B C 1
ATOM 5539 O O . LEU B 1 323 ? -8.016 15.25 12.266 1 95.19 323 LEU B O 1
ATOM 5543 N N . ASN B 1 324 ? -6.043 15.148 13.219 1 95.38 324 ASN B N 1
ATOM 5544 C CA . ASN B 1 324 ? -6.52 14.211 14.227 1 95.38 324 ASN B CA 1
ATOM 5545 C C . ASN B 1 324 ? -7.301 14.914 15.328 1 95.38 324 ASN B C 1
ATOM 5547 O O . ASN B 1 324 ? -8.234 14.344 15.898 1 95.38 324 ASN B O 1
ATOM 5551 N N . ALA B 1 325 ? -7.023 16.141 15.625 1 96.12 325 ALA B N 1
ATOM 5552 C CA . ALA B 1 325 ? -7.715 16.891 16.672 1 96.12 325 ALA B CA 1
ATOM 5553 C C . ALA B 1 325 ? -9.07 17.391 16.172 1 96.12 325 ALA B C 1
ATOM 5555 O O . ALA B 1 325 ? -10.008 17.547 16.969 1 96.12 325 ALA B O 1
ATOM 5556 N N . SER B 1 326 ? -9.195 17.672 14.914 1 95.69 326 SER B N 1
ATOM 5557 C CA . SER B 1 326 ? -10.367 18.344 14.375 1 95.69 326 SER B CA 1
ATOM 5558 C C . SER B 1 326 ? -11.398 17.328 13.875 1 95.69 326 SER B C 1
ATOM 5560 O O . SER B 1 326 ? -12.562 17.672 13.672 1 95.69 326 SER B O 1
ATOM 5562 N N . GLY B 1 327 ? -10.977 16.094 13.562 1 91.44 327 GLY B N 1
ATOM 5563 C CA . GLY B 1 327 ? -11.859 15.109 12.945 1 91.44 327 GLY B CA 1
ATOM 5564 C C . GLY B 1 327 ? -11.891 15.203 11.438 1 91.44 327 GLY B C 1
ATOM 5565 O O . GLY B 1 327 ? -12.484 14.359 10.766 1 91.44 327 GLY B O 1
ATOM 5566 N N . MET B 1 328 ? -11.18 16.203 10.906 1 90.44 328 MET B N 1
ATOM 5567 C CA . MET B 1 328 ? -11.141 16.359 9.453 1 90.44 328 MET B CA 1
ATOM 5568 C C . MET B 1 328 ? -10.602 15.102 8.781 1 90.44 328 MET B C 1
ATOM 5570 O O . MET B 1 328 ? -11.086 14.703 7.719 1 90.44 328 MET B O 1
ATOM 5574 N N . GLY B 1 329 ? -9.578 14.531 9.383 1 87.69 329 GLY B N 1
ATOM 5575 C CA . GLY B 1 329 ? -8.938 13.359 8.797 1 87.69 329 GLY B CA 1
ATOM 5576 C C . GLY B 1 329 ? -9.914 12.234 8.5 1 87.69 329 GLY B C 1
ATOM 5577 O O . GLY B 1 329 ? -9.898 11.664 7.414 1 87.69 329 GLY B O 1
ATOM 5578 N N . GLU B 1 330 ? -10.773 11.969 9.398 1 84.38 330 GLU B N 1
ATOM 5579 C CA . GLU B 1 330 ? -11.758 10.898 9.242 1 84.38 330 GLU B CA 1
ATOM 5580 C C . GLU B 1 330 ? -12.758 11.219 8.148 1 84.38 330 GLU B C 1
ATOM 5582 O O . GLU B 1 330 ? -13.141 10.344 7.367 1 84.38 330 GLU B O 1
ATOM 5587 N N . VAL B 1 331 ? -13.148 12.43 8.148 1 81.62 331 VAL B N 1
ATOM 5588 C CA . VAL B 1 331 ? -14.133 12.859 7.156 1 81.62 331 VAL B CA 1
ATOM 5589 C C . VAL B 1 331 ? -13.531 12.766 5.758 1 81.62 331 VAL B C 1
ATOM 5591 O O . VAL B 1 331 ? -14.18 12.297 4.824 1 81.62 331 VAL B O 1
ATOM 5594 N N . ILE B 1 332 ? -12.336 13.203 5.699 1 80.56 332 ILE B N 1
ATOM 5595 C CA . ILE B 1 332 ? -11.656 13.148 4.406 1 80.56 332 ILE B CA 1
ATOM 5596 C C . ILE B 1 332 ? -11.516 11.688 3.967 1 80.56 332 ILE B C 1
ATOM 5598 O O . ILE B 1 332 ? -11.797 11.352 2.814 1 80.56 332 ILE B O 1
ATOM 5602 N N . ASP B 1 333 ? -11.094 10.812 4.816 1 77.06 333 ASP B N 1
ATOM 5603 C CA . ASP B 1 333 ? -10.945 9.398 4.508 1 77.06 333 ASP B CA 1
ATOM 5604 C C . ASP B 1 333 ? -12.258 8.805 4.012 1 77.06 333 ASP B C 1
ATOM 5606 O O . ASP B 1 333 ? -12.281 8.062 3.025 1 77.06 333 ASP B O 1
ATOM 5610 N N . ARG B 1 334 ? -13.297 9.133 4.68 1 73.5 334 ARG B N 1
ATOM 5611 C CA . ARG B 1 334 ? -14.617 8.617 4.312 1 73.5 334 ARG B CA 1
ATOM 5612 C C . ARG B 1 334 ? -15.023 9.102 2.926 1 73.5 334 ARG B C 1
ATOM 5614 O O . ARG B 1 334 ? -15.562 8.336 2.125 1 73.5 334 ARG B O 1
ATOM 5621 N N . ASN B 1 335 ? -14.758 10.352 2.725 1 68.56 335 ASN B N 1
ATOM 5622 C CA . ASN B 1 335 ? -15.117 10.922 1.431 1 68.56 335 ASN B CA 1
ATOM 5623 C C . ASN B 1 335 ? -14.281 10.328 0.304 1 68.56 335 ASN B C 1
ATOM 5625 O O . ASN B 1 335 ? -14.781 10.102 -0.798 1 68.56 335 ASN B O 1
ATOM 5629 N N . LEU B 1 336 ? -13.086 10.102 0.609 1 64.75 336 LEU B N 1
ATOM 5630 C CA . LEU B 1 336 ? -12.211 9.492 -0.383 1 64.75 336 LEU B CA 1
ATOM 5631 C C . LEU B 1 336 ? -12.656 8.062 -0.69 1 64.75 336 LEU B C 1
ATOM 5633 O O . LEU B 1 336 ? -12.633 7.637 -1.847 1 64.75 336 LEU B O 1
ATOM 5637 N N . GLN B 1 337 ? -13.016 7.352 0.271 1 64.81 337 GLN B N 1
ATOM 5638 C CA . GLN B 1 337 ? -13.516 5.992 0.093 1 64.81 337 GLN B CA 1
ATOM 5639 C C . GLN B 1 337 ? -14.797 5.984 -0.74 1 64.81 337 GLN B C 1
ATOM 5641 O O . GLN B 1 337 ? -14.961 5.141 -1.622 1 64.81 337 GLN B O 1
ATOM 5646 N N . ARG B 1 338 ? -15.633 6.945 -0.38 1 59.78 338 ARG B N 1
ATOM 5647 C CA . ARG B 1 338 ? -16.875 7.059 -1.128 1 59.78 338 ARG B CA 1
ATOM 5648 C C . ARG B 1 338 ? -16.609 7.387 -2.592 1 59.78 338 ARG B C 1
ATOM 5650 O O . ARG B 1 338 ? -17.266 6.855 -3.484 1 59.78 338 ARG B O 1
ATOM 5657 N N . TRP B 1 339 ? -15.68 8.219 -2.746 1 57.25 339 TRP B N 1
ATOM 5658 C CA . TRP B 1 339 ? -15.305 8.602 -4.102 1 57.25 339 TRP B CA 1
ATOM 5659 C C . TRP B 1 339 ? -14.789 7.402 -4.887 1 57.25 339 TRP B C 1
ATOM 5661 O O . TRP B 1 339 ? -15.172 7.199 -6.043 1 57.25 339 TRP B O 1
ATOM 5671 N N . GLU B 1 340 ? -13.922 6.715 -4.324 1 54.09 340 GLU B N 1
ATOM 5672 C CA . GLU B 1 340 ? -13.375 5.527 -4.969 1 54.09 340 GLU B CA 1
ATOM 5673 C C . GLU B 1 340 ? -14.484 4.527 -5.312 1 54.09 340 GLU B C 1
ATOM 5675 O O . GLU B 1 340 ? -14.445 3.891 -6.367 1 54.09 340 GLU B O 1
ATOM 5680 N N . ALA B 1 341 ? -15.461 4.527 -4.477 1 52.75 341 ALA B N 1
ATOM 5681 C CA . ALA B 1 341 ? -16.609 3.645 -4.703 1 52.75 341 ALA B CA 1
ATOM 5682 C C . ALA B 1 341 ? -17.438 4.113 -5.898 1 52.75 341 ALA B C 1
ATOM 5684 O O . ALA B 1 341 ? -17.906 3.301 -6.695 1 52.75 341 ALA B O 1
ATOM 5685 N N . LEU B 1 342 ? -17.5 5.43 -5.902 1 48.94 342 LEU B N 1
ATOM 5686 C CA . LEU B 1 342 ? -18.312 6.02 -6.965 1 48.94 342 LEU B CA 1
ATOM 5687 C C . LEU B 1 342 ? -17.594 5.922 -8.305 1 48.94 342 LEU B C 1
ATOM 5689 O O . LEU B 1 342 ? -18.234 5.711 -9.344 1 48.94 342 LEU B O 1
ATOM 5693 N N . LYS B 1 343 ? -16.328 6.25 -8.281 1 45.97 343 LYS B N 1
ATOM 5694 C CA . LYS B 1 343 ? -15.539 6.117 -9.5 1 45.97 343 LYS B CA 1
ATOM 5695 C C . LYS B 1 343 ? -15.742 4.746 -10.141 1 45.97 343 LYS B C 1
ATOM 5697 O O . LYS B 1 343 ? -15.797 4.633 -11.367 1 45.97 343 LYS B O 1
ATOM 5702 N N . GLY B 1 344 ? -15.719 3.805 -9.367 1 42.75 344 GLY B N 1
ATOM 5703 C CA . GLY B 1 344 ? -15.961 2.475 -9.898 1 42.75 344 GLY B CA 1
ATOM 5704 C C . GLY B 1 344 ? -17.312 2.346 -10.578 1 42.75 344 GLY B C 1
ATOM 5705 O O . GLY B 1 344 ? -17.484 1.527 -11.484 1 42.75 344 GLY B O 1
ATOM 5706 N N . THR B 1 345 ? -18.219 3.258 -10 1 40.28 345 THR B N 1
ATOM 5707 C CA . THR B 1 345 ? -19.578 3.217 -10.562 1 40.28 345 THR B CA 1
ATOM 5708 C C . THR B 1 345 ? -19.688 4.164 -11.75 1 40.28 345 THR B C 1
ATOM 5710 O O . THR B 1 345 ? -20.656 4.09 -12.516 1 40.28 345 THR B O 1
ATOM 5713 N N . CYS B 1 346 ? -18.969 5.172 -11.633 1 36.94 346 CYS B N 1
ATOM 5714 C CA . CYS B 1 346 ? -19.125 6.211 -12.648 1 36.94 346 CYS B CA 1
ATOM 5715 C C . CYS B 1 346 ? -19.031 5.625 -14.047 1 36.94 346 CYS B C 1
ATOM 5717 O O . CYS B 1 346 ? -19.344 6.297 -15.031 1 36.94 346 CYS B O 1
ATOM 5719 N N . HIS B 1 347 ? -18.359 4.57 -14.289 1 35.25 347 HIS B N 1
ATOM 5720 C CA . HIS B 1 347 ? -18.594 4.074 -15.641 1 35.25 347 HIS B CA 1
ATOM 5721 C C . HIS B 1 347 ? -20.094 3.902 -15.914 1 35.25 347 HIS B C 1
ATOM 5723 O O . HIS B 1 347 ? -20.5 3.674 -17.047 1 35.25 347 HIS B O 1
ATOM 5729 N N . LEU B 1 348 ? -20.781 3.752 -14.891 1 34.25 348 LEU B N 1
ATOM 5730 C CA . LEU B 1 348 ? -22.219 3.752 -15.148 1 34.25 348 LEU B CA 1
ATOM 5731 C C . LEU B 1 348 ? -22.75 5.176 -15.297 1 34.25 348 LEU B C 1
ATOM 5733 O O . LEU B 1 348 ? -23.516 5.648 -14.453 1 34.25 348 LEU B O 1
ATOM 5737 N N . LEU B 1 349 ? -21.875 6.094 -15.469 1 33.66 349 LEU B N 1
ATOM 5738 C CA . LEU B 1 349 ? -22.562 7.293 -15.938 1 33.66 349 LEU B CA 1
ATOM 5739 C C . LEU B 1 349 ? -23.609 6.945 -16.984 1 33.66 349 LEU B C 1
ATOM 5741 O O . LEU B 1 349 ? -23.281 6.383 -18.031 1 33.66 349 LEU B O 1
ATOM 5745 N N . ARG B 1 350 ? -24.734 6.613 -16.453 1 35.31 350 ARG B N 1
ATOM 5746 C CA . ARG B 1 350 ? -25.859 6.445 -17.375 1 35.31 350 ARG B CA 1
ATOM 5747 C C . ARG B 1 350 ? -25.812 7.484 -18.484 1 35.31 350 ARG B C 1
ATOM 5749 O O . ARG B 1 350 ? -25.5 8.648 -18.25 1 35.31 350 ARG B O 1
ATOM 5756 N N . GLU B 1 351 ? -25.672 6.977 -19.672 1 31.08 351 GLU B N 1
ATOM 5757 C CA . GLU B 1 351 ? -25.922 7.82 -20.828 1 31.08 351 GLU B CA 1
ATOM 5758 C C . GLU B 1 351 ? -27.047 8.828 -20.547 1 31.08 351 GLU B C 1
ATOM 5760 O O . GLU B 1 351 ? -27.094 9.891 -21.172 1 31.08 351 GLU B O 1
ATOM 5765 N N . ASP B 1 352 ? -27.984 8.281 -19.75 1 34.38 352 ASP B N 1
ATOM 5766 C CA . ASP B 1 352 ? -29.172 9.141 -19.75 1 34.38 352 ASP B CA 1
ATOM 5767 C C . ASP B 1 352 ? -28.922 10.398 -18.906 1 34.38 352 ASP B C 1
ATOM 5769 O O . ASP B 1 352 ? -29.828 11.227 -18.75 1 34.38 352 ASP B O 1
ATOM 5773 N N . GLY B 1 353 ? -27.844 10.93 -18.531 1 33.75 353 GLY B N 1
ATOM 5774 C CA . GLY B 1 353 ? -27.625 12.219 -17.906 1 33.75 353 GLY B CA 1
ATOM 5775 C C . GLY B 1 353 ? -27.906 12.219 -16.406 1 33.75 353 GLY B C 1
ATOM 5776 O O . GLY B 1 353 ? -27.859 13.266 -15.766 1 33.75 353 GLY B O 1
ATOM 5777 N N . SER B 1 354 ? -28.578 11.219 -15.93 1 37.09 354 SER B N 1
ATOM 5778 C CA . SER B 1 354 ? -29.094 11.367 -14.57 1 37.09 354 SER B CA 1
ATOM 5779 C C . SER B 1 354 ? -28 11.109 -13.539 1 37.09 354 SER B C 1
ATOM 5781 O O . SER B 1 354 ? -28.266 11.047 -12.344 1 37.09 354 SER B O 1
ATOM 5783 N N . THR B 1 355 ? -26.844 10.758 -13.977 1 38.16 355 THR B N 1
ATOM 5784 C CA . THR B 1 355 ? -25.734 10.555 -13.055 1 38.16 355 THR B CA 1
ATOM 5785 C C . THR B 1 355 ? -25.5 11.797 -12.203 1 38.16 355 THR B C 1
ATOM 5787 O O . THR B 1 355 ? -25.453 12.914 -12.719 1 38.16 355 THR B O 1
ATOM 5790 N N . ASP B 1 356 ? -25.938 11.859 -10.977 1 35.91 356 ASP B N 1
ATOM 5791 C CA . ASP B 1 356 ? -25.703 12.969 -10.062 1 35.91 356 ASP B CA 1
ATOM 5792 C C . ASP B 1 356 ? -24.234 13.391 -10.086 1 35.91 356 ASP B C 1
ATOM 5794 O O . ASP B 1 356 ? -23.438 12.938 -9.258 1 35.91 356 ASP B O 1
ATOM 5798 N N . ILE B 1 357 ? -23.797 13.977 -11.188 1 37.94 357 ILE B N 1
ATOM 5799 C CA . ILE B 1 357 ? -22.5 14.555 -11.516 1 37.94 357 ILE B CA 1
ATOM 5800 C C . ILE B 1 357 ? -22.016 15.398 -10.344 1 37.94 357 ILE B C 1
ATOM 5802 O O . ILE B 1 357 ? -20.812 15.43 -10.055 1 37.94 357 ILE B O 1
ATOM 5806 N N . ASP B 1 358 ? -23.031 15.969 -9.742 1 36.56 358 ASP B N 1
ATOM 5807 C CA . ASP B 1 358 ? -22.641 16.875 -8.672 1 36.56 358 ASP B CA 1
ATOM 5808 C C . ASP B 1 358 ? -21.906 16.125 -7.559 1 36.56 358 ASP B C 1
ATOM 5810 O O . ASP B 1 358 ? -20.875 16.578 -7.059 1 36.56 358 ASP B O 1
ATOM 5814 N N . SER B 1 359 ? -22.516 15.086 -7.199 1 41.03 359 SER B N 1
ATOM 5815 C CA . SER B 1 359 ? -21.875 14.289 -6.152 1 41.03 359 SER B CA 1
ATOM 5816 C C . SER B 1 359 ? -20.562 13.688 -6.637 1 41.03 359 SER B C 1
ATOM 5818 O O . SER B 1 359 ? -19.594 13.602 -5.875 1 41.03 359 SER B O 1
ATOM 5820 N N . LEU B 1 360 ? -20.672 13.375 -7.832 1 41.19 360 LEU B N 1
ATOM 5821 C CA . LEU B 1 360 ? -19.453 12.859 -8.445 1 41.19 360 LEU B CA 1
ATOM 5822 C C . LEU B 1 360 ? -18.375 13.938 -8.523 1 41.19 360 LEU B C 1
ATOM 5824 O O . LEU B 1 360 ? -17.203 13.672 -8.25 1 41.19 360 LEU B O 1
ATOM 5828 N N . LEU B 1 361 ? -18.891 15.07 -8.938 1 38.97 361 LEU B N 1
ATOM 5829 C CA . LEU B 1 361 ? -17.984 16.203 -9.031 1 38.97 361 LEU B CA 1
ATOM 5830 C C . LEU B 1 361 ? -17.453 16.594 -7.66 1 38.97 361 LEU B C 1
ATOM 5832 O O . LEU B 1 361 ? -16.266 16.922 -7.52 1 38.97 361 LEU B O 1
ATOM 5836 N N . ARG B 1 362 ? -18.406 16.594 -6.75 1 40.94 362 ARG B N 1
ATOM 5837 C CA . ARG B 1 362 ? -17.938 16.875 -5.395 1 40.94 362 ARG B CA 1
ATOM 5838 C C . ARG B 1 362 ? -16.922 15.852 -4.941 1 40.94 362 ARG B C 1
ATOM 5840 O O . ARG B 1 362 ? -15.914 16.188 -4.305 1 40.94 362 ARG B O 1
ATOM 5847 N N . ALA B 1 363 ? -17.281 14.656 -5.328 1 40.97 363 ALA B N 1
ATOM 5848 C CA . ALA B 1 363 ? -16.344 13.578 -5.035 1 40.97 363 ALA B CA 1
ATOM 5849 C C . ALA B 1 363 ? -15.086 13.688 -5.898 1 40.97 363 ALA B C 1
ATOM 5851 O O . ALA B 1 363 ? -13.969 13.461 -5.418 1 40.97 363 ALA B O 1
ATOM 5852 N N . ALA B 1 364 ? -15.359 14.008 -7.105 1 40.25 364 ALA B N 1
ATOM 5853 C CA . ALA B 1 364 ? -14.266 14.242 -8.047 1 40.25 364 ALA B CA 1
ATOM 5854 C C . ALA B 1 364 ? -13.406 15.422 -7.617 1 40.25 364 ALA B C 1
ATOM 5856 O O . ALA B 1 364 ? -12.195 15.43 -7.832 1 40.25 364 ALA B O 1
ATOM 5857 N N . LEU B 1 365 ? -14.164 16.406 -7.145 1 40 365 LEU B N 1
ATOM 5858 C CA . LEU B 1 365 ? -13.422 17.547 -6.621 1 40 365 LEU B CA 1
ATOM 5859 C C . LEU B 1 365 ? -12.344 17.094 -5.648 1 40 365 LEU B C 1
ATOM 5861 O O . LEU B 1 365 ? -11.242 17.656 -5.621 1 40 365 LEU B O 1
ATOM 5865 N N . TRP B 1 366 ? -12.891 16.172 -4.914 1 38.72 366 TRP B N 1
ATOM 5866 C CA . TRP B 1 366 ? -11.883 15.602 -4.027 1 38.72 366 TRP B CA 1
ATOM 5867 C C . TRP B 1 366 ? -10.727 15.008 -4.824 1 38.72 366 TRP B C 1
ATOM 5869 O O . TRP B 1 366 ? -9.562 15.133 -4.434 1 38.72 366 TRP B O 1
ATOM 5879 N N . ALA B 1 367 ? -11.062 14.367 -5.883 1 37.94 367 ALA B N 1
ATOM 5880 C CA . ALA B 1 367 ? -10.055 13.828 -6.789 1 37.94 367 ALA B CA 1
ATOM 5881 C C . ALA B 1 367 ? -9.164 14.938 -7.344 1 37.94 367 ALA B C 1
ATOM 5883 O O . ALA B 1 367 ? -7.969 14.734 -7.559 1 37.94 367 ALA B O 1
ATOM 5884 N N . HIS B 1 368 ? -9.859 16.062 -7.559 1 34.94 368 HIS B N 1
ATOM 5885 C CA . HIS B 1 368 ? -9.172 17.234 -8.102 1 34.94 368 HIS B CA 1
ATOM 5886 C C . HIS B 1 368 ? -8.211 17.828 -7.078 1 34.94 368 HIS B C 1
ATOM 5888 O O . HIS B 1 368 ? -7.195 18.422 -7.445 1 34.94 368 HIS B O 1
ATOM 5894 N N . VAL B 1 369 ? -8.719 17.859 -5.934 1 34.75 369 VAL B N 1
ATOM 5895 C CA . VAL B 1 369 ? -7.816 18.391 -4.922 1 34.75 369 VAL B CA 1
ATOM 5896 C C . VAL B 1 369 ? -6.582 17.5 -4.809 1 34.75 369 VAL B C 1
ATOM 5898 O O . VAL B 1 369 ? -5.473 18 -4.578 1 34.75 369 VAL B O 1
ATOM 5901 N N . ILE B 1 370 ? -6.703 16.219 -4.996 1 35.12 370 ILE B N 1
ATOM 5902 C CA . ILE B 1 370 ? -5.578 15.289 -4.891 1 35.12 370 ILE B CA 1
ATOM 5903 C C . ILE B 1 370 ? -4.797 15.273 -6.199 1 35.12 370 ILE B C 1
ATOM 5905 O O . ILE B 1 370 ? -3.586 15.031 -6.203 1 35.12 370 ILE B O 1
ATOM 5909 N N . GLY B 1 371 ? -5.207 15.234 -7.383 1 31.97 371 GLY B N 1
ATOM 5910 C CA . GLY B 1 371 ? -4.516 15.305 -8.664 1 31.97 371 GLY B CA 1
ATOM 5911 C C . GLY B 1 371 ? -3.875 16.656 -8.914 1 31.97 371 GLY B C 1
ATOM 5912 O O . GLY B 1 371 ? -4.352 17.688 -8.414 1 31.97 371 GLY B O 1
#

Foldseek 3Di:
DDDDDDPPPPDPPDPPPPPPPPPPPPPPPPPCPVPPPPLFLDFDDPVVLVVLLVLLLVLLVPADDDPDPPVLLLNQLLNLLLVQFDRSQNSSLSVQSNPQPHNVSSVVSSVLCLLLALLQLLVQLCVVPPDDDPVVVVVVVVPPFPPQVPDPPVQFVVLFVLQCQFQVQAAQWLRAHAPVVCVVVPNDPPGHHAHKGKAFLGDRFGPSSVSSLCSRQVVCVVVPDDPVCSSANLRTHIHGPLVSSCLSLLQKAWAQDDDDPPPPCPVRRFKTAIDGADPRDPVCVVSGDPVRMTGRGTDPVNPVGDHHDNSSRSSSNSSSSSCRRSVSSVVSVVLQVVLVVVVVVCVPVPPVNPPCVVSNVVSVSSVRRND/DPDDDDDPPPPDDPPPPPPPPPPPPPPDPPPCPVPPPPLCLDFDDPVVLVVLLVLLLVLLVPADDDPDPPVLLLNQLLNLLLVQFDRSQNSSLSVQSNPQPDNVSSVVSSVLCLLLALLQLLLQLCVVPPDDDVVVVVVVVVPPFPPQVPDLPVQFVVLFVLQCQFQVQAAQWLRAHAPVVCVVVPNDPPGHHAHKGKAFLGDRWGPSSVSSLCSRQVVCVVVPDDSVCSSANLRTHIHGPLVSSCLSLLQKAWAQDDDDPPPPCPVRRFKTAIDGADPRDPVCVVSGDPVRMTGRGTDPVNPVGDHHDNSSRSSSNSSSSSCRRSVSSVVSVVLQVVLVVVVVVCVPVPPVNPPCVVSNVVSVSSVRRND

Sequence (742 aa):
MAPPKRRASSLAPPLRRSRRLQETPQPPPQQLGRGLSIMSTDTETPEKWKTLAGAAKVRTARYRPEKRPHENLLQPSLDAFVDWLPEGGRESVARDINDAKIDEELHDVFMNLFTGLAIPMKAHSRTSSVTESPCLKRLRQVEIVASCLDEPQPRDHQFKDLCLQRDNYRCIATGQMDTGHWDKTGRPDGVLHAPTNGAHESRKNAASAWRVLYTCFPGVRRAALSPDTINSESNGLTLVSSYHEQFGSFQLAFKPVEYSTDLDQKDQDNKYEVKTYTRFPPYLRPTLPQSGFIELKKSNDAQNLQLPNQYYLDCHWRLAEVLNASGMGEVIDRNLQRWEALKGTCHLLREDGSTDIDSLLRAALWAHVIGMAPPKRRASSLAPPLRRSRRLQETPQPPPQQLGRGLSIMSTDTETPEKWKTLAGAAKVRTARYRPEKRPHENLLQPSLDAFVDWLPEGGRESVARDINDAKIDEELHDVFMNLFTGLAIPMKAHSRTSSVTESPCLKRLRQVEIVASCLDEPQPRDHQFKDLCLQRDNYRCIATGQMDTGHWDKTGRPDGVLHAPTNGAHESRKNAASAWRVLYTCFPGVRRAALSPDTINSESNGLTLVSSYHEQFGSFQLAFKPVEYSTDLDQKDQDNKYEVKTYTRFPPYLRPTLPQSGFIELKKSNDAQNLQLPNQYYLDCHWRLAEVLNASGMGEVIDRNLQRWEALKGTCHLLREDGSTDIDSLLRAALWAHVIG